Protein AF-0000000079468810 (afdb_homodimer)

Foldseek 3Di:
DPPLLVLQLLLCVVFADQLLNLLSCVPPVVDACVSNLVSLVVQADPQLAGDCPCVVQQRQSDGWPVRRLSSLVSCVSRVNRDLVSLVSNVSNQVVLADPQLAHALTACSSVVDGHDPVRHDPDHRGHGDLVPLLSSLLSCLQVVHDDPSSVSSLSSLLCCLVPDPDLDPSNLLSNQSNLVRDDPVVSSVVSVVVSLVRVVVQADLDLPDADDGHHQCNQVLACVGPCVVSDDPVSVVVNLVSLSVQQDPSSWHADRDDGSDDSSRSHVSSVVRSSSVSSCVRHVND/DPPLLVLQLLLCVVFADQLLNLLSCVPPVVDACVSNLVSLVVQADPQLAGDCPCVVQQRQSDGWPVRRLSSLVSCVSRVNRDLVSLVSNVSNQVVLADPQLAHALTACSSVVDGHDPVRHDPDHRGHGDLVPLLSSLLSCLQVVHDDPSSVSSLSSLLCCLVPDPDLDPSNLLSNQSNLVRDDPVVSSVVSLVVSLVRVVVQADLDLPDADDGHHQCNQVLACVGPCVVSDDPVSVVVNLVSLSVQQDPSSWHADRDDGSDDSSRSHVSSVVRSSSVSSCVRVVND

pLDDT: mean 97.22, std 3.34, range [53.66, 98.94]

Structure (mmCIF, N/CA/C/O backbone):
data_AF-0000000079468810-model_v1
#
loop_
_entity.id
_entity.type
_entity.pdbx_description
1 polymer Prenyltransferase
#
loop_
_atom_site.group_PDB
_atom_site.id
_atom_site.type_symbol
_atom_site.label_atom_id
_atom_site.label_alt_id
_atom_site.label_comp_id
_atom_site.label_asym_id
_atom_site.label_entity_id
_atom_site.label_seq_id
_atom_site.pdbx_PDB_ins_code
_atom_site.Cartn_x
_atom_site.Cartn_y
_atom_site.Cartn_z
_atom_site.occupancy
_atom_site.B_iso_or_equiv
_atom_site.auth_seq_id
_atom_site.auth_comp_id
_atom_site.auth_asym_id
_atom_site.auth_atom_id
_atom_site.pdbx_PDB_model_num
ATOM 1 N N . MET A 1 1 ? -25.734 1.989 3.941 1 53.94 1 MET A N 1
ATOM 2 C CA . MET A 1 1 ? -24.734 3.016 3.635 1 53.94 1 MET A CA 1
ATOM 3 C C . MET A 1 1 ? -25.281 4 2.602 1 53.94 1 MET A C 1
ATOM 5 O O . MET A 1 1 ? -26.062 3.625 1.731 1 53.94 1 MET A O 1
ATOM 9 N N . SER A 1 2 ? -25.125 5.445 2.795 1 75.81 2 SER A N 1
ATOM 10 C CA . SER A 1 2 ? -25.516 6.461 1.828 1 75.81 2 SER A CA 1
ATOM 11 C C . SER A 1 2 ? -24.828 6.246 0.484 1 75.81 2 SER A C 1
ATOM 13 O O . SER A 1 2 ? -23.828 5.523 0.4 1 75.81 2 SER A O 1
ATOM 15 N N . ASP A 1 3 ? -25.5 6.457 -0.614 1 92.38 3 ASP A N 1
ATOM 16 C CA . ASP A 1 3 ? -24.953 6.43 -1.968 1 92.38 3 ASP A CA 1
ATOM 17 C C . ASP A 1 3 ? -23.547 7.008 -2.004 1 92.38 3 ASP A C 1
ATOM 19 O O . ASP A 1 3 ? -22.641 6.441 -2.637 1 92.38 3 ASP A O 1
ATOM 23 N N . VAL A 1 4 ? -23.297 7.977 -1.075 1 97.25 4 VAL A N 1
ATOM 24 C CA . VAL A 1 4 ? -22.016 8.648 -1.03 1 97.25 4 VAL A CA 1
ATOM 25 C C . VAL A 1 4 ? -20.953 7.703 -0.468 1 97.25 4 VAL A C 1
ATOM 27 O O . VAL A 1 4 ? -19.859 7.57 -1.035 1 97.25 4 VAL A O 1
ATOM 30 N N . LEU A 1 5 ? -21.297 6.953 0.607 1 97.69 5 LEU A N 1
ATOM 31 C CA . LEU A 1 5 ? -20.344 6.047 1.257 1 97.69 5 LEU A CA 1
ATOM 32 C C . LEU A 1 5 ? -20.031 4.852 0.361 1 97.69 5 LEU A C 1
ATOM 34 O O . LEU A 1 5 ? -18.875 4.441 0.249 1 97.69 5 LEU A O 1
ATOM 38 N N . ASP A 1 6 ? -21.047 4.359 -0.325 1 97.38 6 ASP A N 1
ATOM 39 C CA . ASP A 1 6 ? -20.859 3.189 -1.177 1 97.38 6 ASP A CA 1
ATOM 40 C C . ASP A 1 6 ? -19.953 3.508 -2.357 1 97.38 6 ASP A C 1
ATOM 42 O O . ASP A 1 6 ? -19.078 2.707 -2.711 1 97.38 6 ASP A O 1
ATOM 46 N N . ARG A 1 7 ? -20.172 4.652 -2.926 1 98.19 7 ARG A N 1
ATOM 47 C CA . ARG A 1 7 ? -19.359 5.074 -4.062 1 98.19 7 ARG A CA 1
ATOM 48 C C . ARG A 1 7 ? -17.922 5.355 -3.633 1 98.19 7 ARG A C 1
ATOM 50 O O . ARG A 1 7 ? -16.969 5.035 -4.359 1 98.19 7 ARG A O 1
ATOM 57 N N . ALA A 1 8 ? -17.75 5.953 -2.471 1 98.75 8 ALA A N 1
ATOM 58 C CA . ALA A 1 8 ? -16.406 6.199 -1.938 1 98.75 8 ALA A CA 1
ATOM 59 C C . ALA A 1 8 ? -15.695 4.891 -1.634 1 98.75 8 ALA A C 1
ATOM 61 O O . ALA A 1 8 ? -14.5 4.754 -1.9 1 98.75 8 ALA A O 1
ATOM 62 N N . ARG A 1 9 ? -16.453 3.943 -1.069 1 98.25 9 ARG A N 1
ATOM 63 C CA . ARG A 1 9 ? -15.891 2.627 -0.777 1 98.25 9 ARG A CA 1
ATOM 64 C C . ARG A 1 9 ? -15.344 1.97 -2.041 1 98.25 9 ARG A C 1
ATOM 66 O O . ARG A 1 9 ? -14.234 1.433 -2.041 1 98.25 9 ARG A O 1
ATOM 73 N N . ASP A 1 10 ? -16.172 2.023 -3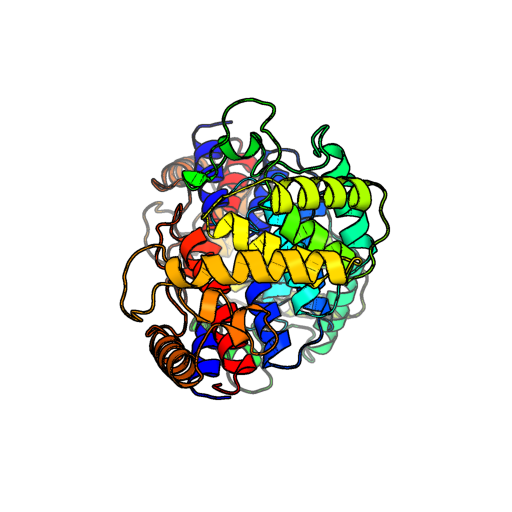.064 1 98.12 10 ASP A N 1
ATOM 74 C CA . ASP A 1 10 ? -15.758 1.434 -4.336 1 98.12 10 ASP A CA 1
ATOM 75 C C . ASP A 1 10 ? -14.477 2.078 -4.852 1 98.12 10 ASP A C 1
ATOM 77 O O . ASP A 1 10 ? -13.555 1.38 -5.285 1 98.12 10 ASP A O 1
ATOM 81 N N . PHE A 1 11 ? -14.352 3.393 -4.777 1 98.69 11 PHE A N 1
ATOM 82 C CA . PHE A 1 11 ? -13.156 4.109 -5.195 1 98.69 11 PHE A CA 1
ATOM 83 C C . PHE A 1 11 ? -11.945 3.666 -4.375 1 98.69 11 PHE A C 1
ATOM 85 O O . PHE A 1 11 ? -10.875 3.418 -4.93 1 98.69 11 PHE A O 1
ATOM 92 N N . LEU A 1 12 ? -12.133 3.611 -3.064 1 98.75 12 LEU A N 1
ATOM 93 C CA . LEU A 1 12 ? -11.023 3.268 -2.184 1 98.75 12 LEU A CA 1
ATOM 94 C C . LEU A 1 12 ? -10.57 1.831 -2.418 1 98.75 12 LEU A C 1
ATOM 96 O O . LEU A 1 12 ? -9.367 1.54 -2.381 1 98.75 12 LEU A O 1
ATOM 100 N N . LEU A 1 13 ? -11.477 0.92 -2.641 1 98.31 13 LEU A N 1
ATOM 101 C CA . LEU A 1 13 ? -11.109 -0.463 -2.926 1 98.31 13 LEU A CA 1
ATOM 102 C C . LEU A 1 13 ? -10.273 -0.552 -4.199 1 98.31 13 LEU A C 1
ATOM 104 O O . LEU A 1 13 ? -9.312 -1.318 -4.262 1 98.31 13 LEU A O 1
ATOM 108 N N . ARG A 1 14 ? -10.539 0.294 -5.152 1 97.81 14 ARG A N 1
ATOM 109 C CA . ARG A 1 14 ? -9.883 0.235 -6.453 1 97.81 14 ARG A CA 1
ATOM 110 C C . ARG A 1 14 ? -8.555 0.977 -6.43 1 97.81 14 ARG A C 1
ATOM 112 O O . ARG A 1 14 ? -7.617 0.604 -7.137 1 97.81 14 ARG A O 1
ATOM 119 N N . ASN A 1 15 ? -8.516 2.047 -5.547 1 97.62 15 ASN A N 1
ATOM 120 C CA . ASN A 1 15 ? -7.438 2.986 -5.828 1 97.62 15 ASN A CA 1
ATOM 121 C C . ASN A 1 15 ? -6.668 3.354 -4.562 1 97.62 15 ASN A C 1
ATOM 123 O O . ASN A 1 15 ? -5.559 3.879 -4.633 1 97.62 15 ASN A O 1
ATOM 127 N N . GLY A 1 16 ? -7.305 3.158 -3.414 1 98.06 16 GLY A N 1
ATOM 128 C CA . GLY A 1 16 ? -6.664 3.592 -2.182 1 98.06 16 GLY A CA 1
ATOM 129 C C . GLY A 1 16 ? -5.527 2.688 -1.75 1 98.06 16 GLY A C 1
ATOM 130 O O . GLY A 1 16 ? -5.539 1.486 -2.027 1 98.06 16 GLY A O 1
ATOM 131 N N . ARG A 1 17 ? -4.473 3.225 -1.057 1 98.44 17 ARG A N 1
ATOM 132 C CA . ARG A 1 17 ? -3.51 2.363 -0.379 1 98.44 17 ARG A CA 1
ATOM 133 C C . ARG A 1 17 ? -4.199 1.476 0.651 1 98.44 17 ARG A C 1
ATOM 135 O O . ARG A 1 17 ? -5.344 1.732 1.033 1 98.44 17 ARG A O 1
ATOM 142 N N . LEU A 1 18 ? -3.531 0.438 1.09 1 98.62 18 LEU A N 1
ATOM 143 C CA . LEU A 1 18 ? -4.051 -0.397 2.168 1 98.62 18 LEU A CA 1
ATOM 144 C C . LEU A 1 18 ? -4.422 0.449 3.379 1 98.62 18 LEU A C 1
ATOM 146 O O . LEU A 1 18 ? -5.453 0.213 4.016 1 98.62 18 LEU A O 1
ATOM 150 N N . LEU A 1 19 ? -3.648 1.507 3.646 1 98.62 19 LEU A N 1
ATOM 151 C CA . LEU A 1 19 ? -3.82 2.373 4.809 1 98.62 19 LEU A CA 1
ATOM 152 C C . LEU A 1 19 ? -5.16 3.1 4.75 1 98.62 19 LEU A C 1
ATOM 154 O O . LEU A 1 19 ? -5.941 3.045 5.703 1 98.62 19 LEU A O 1
ATOM 158 N N . GLU A 1 20 ? -5.5 3.736 3.627 1 98.81 20 GLU A N 1
ATOM 159 C CA . GLU A 1 20 ? -6.754 4.473 3.504 1 98.81 20 GLU A CA 1
ATOM 160 C C . GLU A 1 20 ? -7.949 3.525 3.484 1 98.81 20 GLU A C 1
ATOM 162 O O . GLU A 1 20 ? -9.023 3.865 3.984 1 98.81 20 GLU A O 1
ATOM 167 N N . ARG A 1 21 ? -7.773 2.314 2.959 1 98.81 21 ARG A N 1
ATOM 168 C CA . ARG A 1 21 ? -8.844 1.326 3.018 1 98.81 21 ARG A CA 1
ATOM 169 C C . ARG A 1 21 ? -9.133 0.913 4.457 1 98.81 21 ARG A C 1
ATOM 171 O O . ARG A 1 21 ? -10.289 0.787 4.855 1 98.81 21 ARG A O 1
ATOM 178 N N . ARG A 1 22 ? -8.023 0.728 5.215 1 98.81 22 ARG A N 1
ATOM 179 C CA . ARG A 1 22 ? -8.195 0.383 6.625 1 98.81 22 ARG A CA 1
ATOM 180 C C . ARG A 1 22 ? -8.844 1.529 7.391 1 98.81 22 ARG A C 1
ATOM 182 O O . ARG A 1 22 ? -9.688 1.301 8.266 1 98.81 22 ARG A O 1
ATOM 189 N N . LEU A 1 23 ? -8.469 2.738 7.059 1 98.94 23 LEU A N 1
ATOM 190 C CA . LEU A 1 23 ? -9.062 3.902 7.703 1 98.94 23 LEU A CA 1
ATOM 191 C C . LEU A 1 23 ? -10.562 3.979 7.422 1 98.94 23 LEU A C 1
ATOM 193 O O . LEU A 1 23 ? -11.352 4.266 8.32 1 98.94 23 LEU A O 1
ATOM 197 N N . PHE A 1 24 ? -10.961 3.715 6.207 1 98.81 24 PHE A N 1
ATOM 198 C CA . PHE A 1 24 ? -12.375 3.699 5.855 1 98.81 24 PHE A CA 1
ATOM 199 C C . PHE A 1 24 ? -13.125 2.641 6.656 1 98.81 24 PHE A C 1
ATOM 201 O O . PHE A 1 24 ? -14.195 2.908 7.203 1 98.81 24 PHE A O 1
ATOM 208 N N . GLU A 1 25 ? -12.531 1.437 6.73 1 98.25 25 GLU A N 1
ATOM 209 C CA . GLU A 1 25 ? -13.148 0.346 7.48 1 98.25 25 GLU A CA 1
ATOM 210 C C . GLU A 1 25 ? -13.336 0.723 8.945 1 98.25 25 GLU A C 1
ATOM 212 O O . GLU A 1 25 ? -14.367 0.409 9.547 1 98.25 25 GLU A O 1
ATOM 217 N N . HIS A 1 26 ? -12.375 1.366 9.461 1 98.69 26 HIS A N 1
ATOM 218 C CA . HIS A 1 26 ? -12.445 1.754 10.859 1 98.69 26 HIS A CA 1
ATOM 219 C C . HIS A 1 26 ? -13.516 2.814 11.094 1 98.69 26 HIS A C 1
ATOM 221 O O . HIS A 1 26 ? -14.375 2.656 11.961 1 98.69 26 HIS A O 1
ATOM 227 N N . HIS A 1 27 ? -13.523 3.859 10.281 1 98.56 27 HIS A N 1
ATOM 228 C CA . HIS A 1 27 ? -14.359 5.031 10.531 1 98.56 27 HIS A CA 1
ATOM 229 C C . HIS A 1 27 ? -15.805 4.777 10.117 1 98.56 27 HIS A C 1
ATOM 231 O O . HIS A 1 27 ? -16.734 5.348 10.695 1 98.56 27 HIS A O 1
ATOM 237 N N . PHE A 1 28 ? -16.047 3.834 9.164 1 98.25 28 PHE A N 1
ATOM 238 C CA . PHE A 1 28 ? -17.375 3.828 8.562 1 98.25 28 PHE A CA 1
ATOM 239 C C . PHE A 1 28 ? -17.953 2.418 8.555 1 98.25 28 PHE A C 1
ATOM 241 O O . PHE A 1 28 ? -19.141 2.23 8.258 1 98.25 28 PHE A O 1
ATOM 248 N N . GLU A 1 29 ? -17.062 1.42 8.898 1 96.81 29 GLU A N 1
ATOM 249 C CA . GLU A 1 29 ? -17.578 0.053 8.836 1 96.81 29 GLU A CA 1
ATOM 250 C C . GLU A 1 29 ? -17.375 -0.669 10.164 1 96.81 29 GLU A C 1
ATOM 252 O O . GLU A 1 29 ? -17.547 -1.888 10.25 1 96.81 29 GLU A O 1
ATOM 257 N N . GLY A 1 30 ? -16.938 0.008 11.188 1 96.88 30 GLY A N 1
ATOM 258 C CA . GLY A 1 30 ? -16.938 -0.526 12.539 1 96.88 30 GLY A CA 1
ATOM 259 C C . GLY A 1 30 ? -15.719 -1.379 12.836 1 96.88 30 GLY A C 1
ATOM 260 O O . GLY A 1 30 ? -15.664 -2.061 13.867 1 96.88 30 GLY A O 1
ATOM 261 N N . ALA A 1 31 ? -14.703 -1.372 12.008 1 97.25 31 ALA A N 1
ATOM 262 C CA . ALA A 1 31 ? -13.492 -2.15 12.242 1 97.25 31 ALA A CA 1
ATOM 263 C C . ALA A 1 31 ? -12.68 -1.562 13.398 1 97.25 31 ALA A C 1
ATOM 265 O O . ALA A 1 31 ? -12.758 -0.363 13.672 1 97.25 31 ALA A O 1
ATOM 266 N N . SER A 1 32 ? -11.938 -2.418 14.117 1 97.69 32 SER A N 1
ATOM 267 C CA . SER A 1 32 ? -11.031 -1.943 15.156 1 97.69 32 SER A CA 1
ATOM 268 C C . SER A 1 32 ? -9.883 -1.135 14.562 1 97.69 32 SER A C 1
ATOM 270 O O . SER A 1 32 ? -9.688 -1.118 13.344 1 97.69 32 SER A O 1
ATOM 272 N N . ALA A 1 33 ? -9.078 -0.469 15.367 1 98.12 33 ALA A N 1
ATOM 273 C CA . ALA A 1 33 ? -7.957 0.364 14.93 1 98.12 33 ALA A CA 1
ATOM 274 C C . ALA A 1 33 ? -6.742 -0.49 14.578 1 98.12 33 ALA A C 1
ATOM 276 O O . ALA A 1 33 ? -5.805 -0.013 13.938 1 98.12 33 ALA A O 1
ATOM 277 N N . GLU A 1 34 ? -6.746 -1.718 15 1 97.25 34 GLU A N 1
ATOM 278 C CA . GLU A 1 34 ? -5.559 -2.564 14.938 1 97.25 34 GLU A CA 1
ATOM 279 C C . GLU A 1 34 ? -5.07 -2.719 13.5 1 97.25 34 GLU A C 1
ATOM 281 O O . GLU A 1 34 ? -3.875 -2.582 13.227 1 97.25 34 GLU A O 1
ATOM 286 N N . PRO A 1 35 ? -5.965 -2.961 12.484 1 97.69 35 PRO A N 1
ATOM 287 C CA . PRO A 1 35 ? -5.477 -3.064 11.102 1 97.69 35 PRO A CA 1
ATOM 288 C C . PRO A 1 35 ? -4.852 -1.766 10.602 1 97.69 35 PRO A C 1
ATOM 290 O O . PRO A 1 35 ? -3.91 -1.798 9.805 1 97.69 35 PRO A O 1
ATOM 293 N N . VAL A 1 36 ? -5.371 -0.601 11.039 1 98.38 36 VAL A N 1
ATOM 294 C CA . VAL A 1 36 ? -4.793 0.687 10.664 1 98.38 36 VAL A CA 1
ATOM 295 C C . VAL A 1 36 ? -3.379 0.801 11.227 1 98.38 36 VAL A C 1
ATOM 297 O O . VAL A 1 36 ? -2.443 1.158 10.508 1 98.38 36 VAL A O 1
ATOM 300 N N . VAL A 1 37 ? -3.236 0.443 12.484 1 98.12 37 VAL A N 1
ATOM 301 C CA . VAL A 1 37 ? -1.947 0.564 13.164 1 98.12 37 VAL A CA 1
ATOM 302 C C . VAL A 1 37 ? -0.935 -0.377 12.516 1 98.12 37 VAL A C 1
ATOM 304 O O . VAL A 1 37 ? 0.222 -0.005 12.305 1 98.12 37 VAL A O 1
ATOM 307 N N . ARG A 1 38 ? -1.359 -1.562 12.188 1 96.75 38 ARG A N 1
ATOM 308 C CA . ARG A 1 38 ? -0.474 -2.529 11.547 1 96.75 38 ARG A CA 1
ATOM 309 C C . ARG A 1 38 ? -0.02 -2.031 10.18 1 96.75 38 ARG A C 1
ATOM 311 O O . ARG A 1 38 ? 1.157 -2.145 9.828 1 96.75 38 ARG A O 1
ATOM 318 N N . ALA A 1 39 ? -0.948 -1.531 9.367 1 98.19 39 ALA A N 1
ATOM 319 C CA . ALA A 1 39 ? -0.598 -0.976 8.062 1 98.19 39 ALA A CA 1
ATOM 320 C C . ALA A 1 39 ? 0.359 0.204 8.203 1 98.19 39 ALA A C 1
ATOM 322 O O . ALA A 1 39 ? 1.331 0.319 7.457 1 98.19 39 ALA A O 1
ATOM 323 N N . LEU A 1 40 ? 0.098 1.045 9.18 1 98.38 40 LEU A N 1
ATOM 324 C CA . LEU A 1 40 ? 0.927 2.221 9.422 1 98.38 40 LEU A CA 1
ATOM 325 C C . LEU A 1 40 ? 2.33 1.813 9.859 1 98.38 40 LEU A C 1
ATOM 327 O O . LEU A 1 40 ? 3.316 2.432 9.445 1 98.38 40 LEU A O 1
ATOM 331 N N . ALA A 1 41 ? 2.436 0.801 10.688 1 97.62 41 ALA A N 1
ATOM 332 C CA . ALA A 1 41 ? 3.713 0.345 11.234 1 97.62 41 ALA A CA 1
ATOM 333 C C . ALA A 1 41 ? 4.656 -0.091 10.117 1 97.62 41 ALA A C 1
ATOM 335 O O . ALA A 1 41 ? 5.879 -0.012 10.266 1 97.62 41 ALA A O 1
ATOM 336 N N . ALA A 1 42 ? 4.137 -0.487 9.016 1 97.69 42 ALA A N 1
ATOM 337 C CA . ALA A 1 42 ? 4.957 -0.912 7.883 1 97.69 42 ALA A CA 1
ATOM 338 C C . ALA A 1 42 ? 5.746 0.26 7.305 1 97.69 42 ALA A C 1
ATOM 340 O O . ALA A 1 42 ? 6.723 0.061 6.578 1 97.69 42 ALA A O 1
ATOM 341 N N . TYR A 1 43 ? 5.375 1.502 7.629 1 98.44 43 TYR A N 1
ATOM 342 C CA . TYR A 1 43 ? 6.043 2.701 7.133 1 98.44 43 TYR A CA 1
ATOM 343 C C . TYR A 1 43 ? 7.113 3.172 8.109 1 98.44 43 TYR A C 1
ATOM 345 O O . TYR A 1 43 ? 7.848 4.121 7.824 1 98.44 43 TYR A O 1
ATOM 353 N N . GLN A 1 44 ? 7.18 2.564 9.281 1 98.19 44 GLN A N 1
ATOM 354 C CA . GLN A 1 44 ? 8.188 2.967 10.258 1 98.19 44 GLN A CA 1
ATOM 355 C C . GLN A 1 44 ? 9.523 2.275 9.977 1 98.19 44 GLN A C 1
ATOM 357 O O . GLN A 1 44 ? 9.57 1.063 9.766 1 98.19 44 GLN A O 1
ATOM 362 N N . GLY A 1 45 ? 10.547 3.047 9.938 1 96.5 45 GLY A N 1
ATOM 363 C CA . GLY A 1 45 ? 11.883 2.516 9.703 1 96.5 45 GLY A CA 1
ATOM 364 C C . GLY A 1 45 ? 12.547 1.994 10.953 1 96.5 45 GLY A C 1
ATOM 365 O O . GLY A 1 45 ? 12.023 2.16 12.062 1 96.5 45 GLY A O 1
ATOM 366 N N . ARG A 1 46 ? 13.719 1.382 10.703 1 95.19 46 ARG A N 1
ATOM 367 C CA . ARG A 1 46 ? 14.523 0.895 11.82 1 95.19 46 ARG A CA 1
ATOM 368 C C . ARG A 1 46 ? 14.977 2.045 12.711 1 95.19 46 ARG A C 1
ATOM 370 O O . ARG A 1 46 ? 15.156 1.867 13.922 1 95.19 46 ARG A O 1
ATOM 377 N N . ASP A 1 47 ? 15.094 3.215 12.172 1 97.75 47 ASP A N 1
ATOM 378 C CA . ASP A 1 47 ? 15.531 4.391 12.914 1 97.75 47 ASP A CA 1
ATOM 379 C C . ASP A 1 47 ? 14.406 4.926 13.805 1 97.75 47 ASP A C 1
ATOM 381 O O . ASP A 1 47 ? 14.633 5.812 14.625 1 97.75 47 ASP A O 1
ATOM 385 N N . GLY A 1 48 ? 13.172 4.426 13.586 1 98.12 48 GLY A N 1
ATOM 386 C CA . GLY A 1 48 ? 12.031 4.836 14.398 1 98.12 48 GLY A CA 1
ATOM 387 C C . GLY A 1 48 ? 11.156 5.871 13.719 1 98.12 48 GLY A C 1
ATOM 388 O O . GLY A 1 48 ? 10.008 6.086 14.117 1 98.12 48 GLY A O 1
ATOM 389 N N . GLY A 1 49 ? 11.711 6.602 12.727 1 98.69 49 GLY A N 1
ATOM 390 C CA . GLY A 1 49 ? 10.914 7.555 11.969 1 98.69 49 GLY A CA 1
ATOM 391 C C . GLY A 1 49 ? 9.961 6.895 10.992 1 98.69 49 GLY A C 1
ATOM 392 O O . GLY A 1 49 ? 9.766 5.68 11.031 1 98.69 49 GLY A O 1
ATOM 393 N N . PHE A 1 50 ? 9.312 7.684 10.281 1 98.69 50 PHE A N 1
ATOM 394 C CA . PHE A 1 50 ? 8.414 7.227 9.227 1 98.69 50 PHE A CA 1
ATOM 395 C C . PHE A 1 50 ? 8.82 7.809 7.879 1 98.69 50 PHE A C 1
ATOM 397 O O . PHE A 1 50 ? 9.312 8.938 7.809 1 98.69 50 PHE A O 1
ATOM 404 N N . GLY A 1 51 ? 8.641 7.133 6.859 1 98.31 51 GLY A N 1
ATOM 405 C CA . GLY A 1 51 ? 8.961 7.539 5.5 1 98.31 51 GLY A CA 1
ATOM 406 C C . GLY A 1 51 ? 8.156 6.805 4.445 1 98.31 51 GLY A C 1
ATOM 407 O O . GLY A 1 51 ? 6.957 6.586 4.621 1 98.31 51 GLY A O 1
ATOM 408 N N . SER A 1 52 ? 8.805 6.621 3.312 1 97.56 52 SER A N 1
ATOM 409 C CA . SER A 1 52 ? 8.312 5.762 2.242 1 97.56 52 SER A CA 1
ATOM 410 C C . SER A 1 52 ? 6.977 6.258 1.7 1 97.56 52 SER A C 1
ATOM 412 O O . SER A 1 52 ? 6.023 5.484 1.568 1 97.56 52 SER A O 1
ATOM 414 N N . ALA A 1 53 ? 6.879 7.586 1.569 1 97.19 53 ALA A N 1
ATOM 415 C CA . ALA A 1 53 ? 5.789 8.234 0.845 1 97.19 53 ALA A CA 1
ATOM 416 C C . ALA A 1 53 ? 4.48 8.133 1.624 1 97.19 53 ALA A C 1
ATOM 418 O O . ALA A 1 53 ? 3.406 8 1.032 1 97.19 53 ALA A O 1
ATOM 419 N N . LEU A 1 54 ? 4.637 8.117 2.943 1 98.31 54 LEU A N 1
ATOM 420 C CA . LEU A 1 54 ? 3.395 8.359 3.67 1 98.31 54 LEU A CA 1
ATOM 421 C C . LEU A 1 54 ? 2.748 9.664 3.223 1 98.31 54 LEU A C 1
ATOM 423 O O . LEU A 1 54 ? 1.522 9.758 3.123 1 98.31 54 LEU A O 1
ATOM 427 N N . GLU A 1 55 ? 3.572 10.672 3.084 1 98.38 55 GLU A N 1
ATOM 428 C CA . GLU A 1 55 ? 3.203 11.828 2.273 1 98.38 55 GLU A CA 1
ATOM 429 C C . GLU A 1 55 ? 3.402 11.547 0.787 1 98.38 55 GLU A C 1
ATOM 431 O O . GLU A 1 55 ? 4.535 11.391 0.326 1 98.38 55 GLU A O 1
ATOM 436 N N . PRO A 1 56 ? 2.354 11.5 -0.016 1 98 56 PRO A N 1
ATOM 437 C CA . PRO A 1 56 ? 2.414 10.859 -1.329 1 98 56 PRO A CA 1
ATOM 438 C C . PRO A 1 56 ? 3.273 11.633 -2.328 1 98 56 PRO A C 1
ATOM 440 O O . PRO A 1 56 ? 3.812 11.039 -3.268 1 98 56 PRO A O 1
ATOM 443 N N . ASP A 1 57 ? 3.49 12.914 -2.176 1 96.94 57 ASP A N 1
ATOM 444 C CA . ASP A 1 57 ? 4.184 13.703 -3.188 1 96.94 57 ASP A CA 1
ATOM 445 C C . ASP A 1 57 ? 5.684 13.758 -2.91 1 96.94 57 ASP A C 1
ATOM 447 O O . ASP A 1 57 ? 6.418 14.484 -3.58 1 96.94 57 ASP A O 1
ATOM 451 N N . LYS A 1 58 ? 6.117 13.172 -1.914 1 97.69 58 LYS A N 1
ATOM 452 C CA . LYS A 1 58 ? 7.527 12.938 -1.613 1 97.69 58 LYS A CA 1
ATOM 453 C C . LYS A 1 58 ? 7.836 11.445 -1.546 1 97.69 58 LYS A C 1
ATOM 455 O O . LYS A 1 58 ? 7.539 10.789 -0.545 1 97.69 58 LYS A O 1
ATOM 460 N N . ARG A 1 59 ? 8.5 10.969 -2.523 1 98.38 59 ARG A N 1
ATOM 461 C CA . ARG A 1 59 ? 8.633 9.523 -2.688 1 98.38 59 ARG A CA 1
ATOM 462 C C . ARG A 1 59 ? 9.906 9.016 -2.033 1 98.38 59 ARG A C 1
ATOM 464 O O . ARG A 1 59 ? 10.352 7.902 -2.322 1 98.38 59 ARG A O 1
ATOM 471 N N . ASP A 1 60 ? 10.531 9.797 -1.137 1 97.5 60 ASP A N 1
ATOM 472 C CA . ASP A 1 60 ? 11.734 9.461 -0.383 1 97.5 60 ASP A CA 1
ATOM 473 C C . ASP A 1 60 ? 11.5 8.242 0.513 1 97.5 60 ASP A C 1
ATOM 475 O O . ASP A 1 60 ? 10.602 8.258 1.359 1 97.5 60 ASP A O 1
ATOM 479 N N . PRO A 1 61 ? 12.305 7.148 0.319 1 97.25 61 PRO A N 1
ATOM 480 C CA . PRO A 1 61 ? 12.133 5.977 1.182 1 97.25 61 PRO A CA 1
ATOM 481 C C . PRO A 1 61 ? 12.578 6.234 2.619 1 97.25 61 PRO A C 1
ATOM 483 O O . PRO A 1 61 ? 12.219 5.477 3.525 1 97.25 61 PRO A O 1
ATOM 486 N N . HIS A 1 62 ? 13.305 7.281 2.91 1 97.81 62 HIS A N 1
ATOM 487 C CA . HIS A 1 62 ? 13.867 7.562 4.227 1 97.81 62 HIS A CA 1
ATOM 488 C C . HIS A 1 62 ? 12.867 8.305 5.109 1 97.81 62 HIS A C 1
ATOM 490 O O . HIS A 1 62 ? 11.898 8.883 4.605 1 97.81 62 HIS A O 1
ATOM 496 N N . SER A 1 63 ? 13.102 8.25 6.387 1 98.69 63 SER A N 1
ATOM 497 C CA . SER A 1 63 ? 12.258 8.969 7.336 1 98.69 63 SER A CA 1
ATOM 498 C C . SER A 1 63 ? 12.281 10.469 7.066 1 98.69 63 SER A C 1
ATOM 500 O O . SER A 1 63 ? 13.328 11.031 6.75 1 98.69 63 SER A O 1
ATOM 502 N N . GLN A 1 64 ? 11.172 11.07 7.164 1 98.81 64 GLN A N 1
ATOM 503 C CA . GLN A 1 64 ? 10.977 12.508 7 1 98.81 64 GLN A CA 1
ATOM 504 C C . GLN A 1 64 ? 10.062 13.07 8.086 1 98.81 64 GLN A C 1
ATOM 506 O O . GLN A 1 64 ? 9.125 12.391 8.516 1 98.81 64 GLN A O 1
ATOM 511 N N . PRO A 1 65 ? 10.211 14.312 8.516 1 98.75 65 PRO A N 1
ATOM 512 C CA . PRO A 1 65 ? 9.406 14.867 9.602 1 98.75 65 PRO A CA 1
ATOM 513 C C . PRO A 1 65 ? 7.91 14.867 9.281 1 98.75 65 PRO A C 1
ATOM 515 O O . PRO A 1 65 ? 7.094 14.516 10.141 1 98.75 65 PRO A O 1
ATOM 518 N N . VAL A 1 66 ? 7.551 15.18 8.047 1 98.69 66 VAL A N 1
ATOM 519 C CA . VAL A 1 66 ? 6.141 15.273 7.672 1 98.69 66 VAL A CA 1
ATOM 520 C C . VAL A 1 66 ? 5.5 13.883 7.75 1 98.69 66 VAL A C 1
ATOM 522 O O . VAL A 1 66 ? 4.324 13.758 8.102 1 98.69 66 VAL A O 1
ATOM 525 N N . ASP A 1 67 ? 6.285 12.852 7.418 1 98.88 67 ASP A N 1
ATOM 526 C CA . ASP A 1 67 ? 5.734 11.5 7.496 1 98.88 67 ASP A CA 1
ATOM 527 C C . ASP A 1 67 ? 5.434 11.109 8.945 1 98.88 67 ASP A C 1
ATOM 529 O O . ASP A 1 67 ? 4.484 10.375 9.211 1 98.88 67 ASP A O 1
ATOM 533 N N . VAL A 1 68 ? 6.215 11.602 9.891 1 98.88 68 VAL A N 1
ATOM 534 C CA . VAL A 1 68 ? 5.918 11.391 11.305 1 98.88 68 VAL A CA 1
ATOM 535 C C . VAL A 1 68 ? 4.641 12.141 11.68 1 98.88 68 VAL A C 1
ATOM 537 O O . VAL A 1 68 ? 3.789 11.609 12.398 1 98.88 68 VAL A O 1
ATOM 540 N N . GLN A 1 69 ? 4.547 13.383 11.203 1 98.75 69 GLN A N 1
ATOM 541 C CA . GLN A 1 69 ? 3.309 14.125 11.43 1 98.75 69 GLN A CA 1
ATOM 542 C C . GLN A 1 69 ? 2.096 13.32 10.961 1 98.75 69 GLN A C 1
ATOM 544 O O . GLN A 1 69 ? 1.13 13.156 11.711 1 98.75 69 GLN A O 1
ATOM 549 N N . ILE A 1 70 ? 2.145 12.836 9.758 1 98.75 70 ILE A N 1
ATOM 550 C CA . ILE A 1 70 ? 1.029 12.102 9.172 1 98.75 70 ILE A CA 1
ATOM 551 C C . ILE A 1 70 ? 0.758 10.836 9.984 1 98.75 70 ILE A C 1
ATOM 553 O O . ILE A 1 70 ? -0.398 10.5 10.258 1 98.75 70 ILE A O 1
ATOM 557 N N . ALA A 1 71 ? 1.82 10.133 10.359 1 98.81 71 ALA A N 1
ATOM 558 C CA . ALA A 1 71 ? 1.656 8.945 11.188 1 98.81 71 ALA A CA 1
ATOM 559 C C . ALA A 1 71 ? 0.916 9.266 12.477 1 98.81 71 ALA A C 1
ATOM 561 O O . ALA A 1 71 ? -0.027 8.57 12.852 1 98.81 71 ALA A O 1
ATOM 562 N N . PHE A 1 72 ? 1.327 10.328 13.133 1 98.75 72 PHE A N 1
ATOM 563 C CA . PHE A 1 72 ? 0.711 10.719 14.391 1 98.75 72 PHE A CA 1
ATOM 564 C C . PHE A 1 72 ? -0.736 11.148 14.18 1 98.75 72 PHE A C 1
ATOM 566 O O . PHE A 1 72 ? -1.601 10.859 15.016 1 98.75 72 PHE A O 1
ATOM 573 N N . GLU A 1 73 ? -0.97 11.852 13.086 1 98.5 73 GLU A N 1
ATOM 574 C CA . GLU A 1 73 ? -2.338 12.242 12.766 1 98.5 73 GLU A CA 1
ATOM 575 C C . GLU A 1 73 ? -3.23 11.023 12.562 1 98.5 73 GLU A C 1
ATOM 577 O O . GLU A 1 73 ? -4.387 11.008 12.992 1 98.5 73 GLU A O 1
ATOM 582 N N . ILE A 1 74 ? -2.73 10.023 11.945 1 98.69 74 ILE A N 1
ATOM 583 C CA . ILE A 1 74 ? -3.484 8.797 11.719 1 98.69 74 ILE A CA 1
ATOM 584 C C . ILE A 1 74 ? -3.758 8.094 13.047 1 98.69 74 ILE A C 1
ATOM 586 O O . ILE A 1 74 ? -4.891 7.695 13.32 1 98.69 74 ILE A O 1
ATOM 590 N N . LEU A 1 75 ? -2.723 7.965 13.875 1 98.69 75 LEU A N 1
ATOM 591 C CA . LEU A 1 75 ? -2.893 7.336 15.18 1 98.69 75 LEU A CA 1
ATOM 592 C C . LEU A 1 75 ? -3.924 8.086 16.016 1 98.69 75 LEU A C 1
ATOM 594 O O . LEU A 1 75 ? -4.742 7.469 16.703 1 98.69 75 LEU A O 1
ATOM 598 N N . ASP A 1 76 ? -3.873 9.391 15.945 1 98.25 76 ASP A N 1
ATOM 599 C CA . ASP A 1 76 ? -4.844 10.227 16.641 1 98.25 76 ASP A CA 1
ATOM 600 C C . ASP A 1 76 ? -6.262 9.969 16.141 1 98.25 76 ASP A C 1
ATOM 602 O O . ASP A 1 76 ? -7.191 9.805 16.922 1 98.25 76 ASP A O 1
ATOM 606 N N . ALA A 1 77 ? -6.402 9.938 14.852 1 97.75 77 ALA A N 1
ATOM 607 C CA . ALA A 1 77 ? -7.703 9.836 14.195 1 97.75 77 ALA A CA 1
ATOM 608 C C . ALA A 1 77 ? -8.391 8.516 14.539 1 97.75 77 ALA A C 1
ATOM 610 O O . ALA A 1 77 ? -9.617 8.422 14.469 1 97.75 77 ALA A O 1
ATOM 611 N N . VAL A 1 78 ? -7.641 7.484 14.898 1 98.25 78 VAL A N 1
ATOM 612 C CA . VAL A 1 78 ? -8.25 6.188 15.172 1 98.25 78 VAL A CA 1
ATOM 613 C C . VAL A 1 78 ? -8.156 5.871 16.656 1 98.25 78 VAL A C 1
ATOM 615 O O . VAL A 1 78 ? -8.367 4.727 17.078 1 98.25 78 VAL A O 1
ATOM 618 N N . ASP A 1 79 ? -7.703 6.844 17.469 1 97.19 79 ASP A N 1
ATOM 619 C CA . ASP A 1 79 ? -7.617 6.746 18.922 1 97.19 79 ASP A CA 1
ATOM 620 C C . ASP A 1 79 ? -6.742 5.566 19.344 1 97.19 79 ASP A C 1
ATOM 622 O O . ASP A 1 79 ? -7.156 4.742 20.156 1 97.19 79 ASP A O 1
ATOM 626 N N . ALA A 1 80 ? -5.633 5.418 18.688 1 97.62 80 ALA A N 1
ATOM 627 C CA . ALA A 1 80 ? -4.66 4.363 18.953 1 97.62 80 ALA A CA 1
ATOM 628 C C . ALA A 1 80 ? -3.238 4.918 18.984 1 97.62 80 ALA A C 1
ATOM 630 O O . ALA A 1 80 ? -2.348 4.391 18.312 1 97.62 80 ALA A O 1
ATOM 631 N N . PHE A 1 81 ? -3.123 5.973 19.719 1 96.75 81 PHE A N 1
ATOM 632 C CA . PHE A 1 81 ? -1.805 6.586 19.828 1 96.75 81 PHE A CA 1
ATOM 633 C C . PHE A 1 81 ? -0.875 5.719 20.672 1 96.75 81 PHE A C 1
ATOM 635 O O . PHE A 1 81 ? -0.806 5.883 21.891 1 96.75 81 PHE A O 1
ATOM 642 N N . ASP A 1 82 ? -0.111 4.805 20.062 1 89.81 82 ASP A N 1
ATOM 643 C CA . ASP A 1 82 ? 0.727 3.785 20.688 1 89.81 82 ASP A CA 1
ATOM 644 C C . ASP A 1 82 ? 2.02 4.395 21.234 1 89.81 82 ASP A C 1
ATOM 646 O O . ASP A 1 82 ? 2.838 4.906 20.469 1 89.81 82 ASP A O 1
ATOM 650 N N . PRO A 1 83 ? 2.268 4.266 22.453 1 92.06 83 PRO A N 1
ATOM 651 C CA . PRO A 1 83 ? 3.453 4.895 23.047 1 92.06 83 PRO A CA 1
ATOM 652 C C . PRO A 1 83 ? 4.758 4.301 22.516 1 92.06 83 PRO A C 1
ATOM 654 O O . PRO A 1 83 ? 5.773 4.996 22.453 1 92.06 83 PRO A O 1
ATOM 657 N N . LEU A 1 84 ? 4.691 3.059 22.156 1 93.19 84 LEU A N 1
ATOM 658 C CA . LEU A 1 84 ? 5.914 2.453 21.625 1 93.19 84 LEU A CA 1
ATOM 659 C C . LEU A 1 84 ? 6.258 3.025 20.266 1 93.19 84 LEU A C 1
ATOM 661 O O . LEU A 1 84 ? 7.406 3.412 20.016 1 93.19 84 LEU A O 1
ATOM 665 N N . LEU A 1 85 ? 5.254 3.117 19.375 1 95.62 85 LEU A N 1
ATOM 666 C CA . LEU A 1 85 ? 5.473 3.701 18.062 1 95.62 85 LEU A CA 1
ATOM 667 C C . LEU A 1 85 ? 5.879 5.164 18.172 1 95.62 85 LEU A C 1
ATOM 669 O O . LEU A 1 85 ? 6.809 5.609 17.5 1 95.62 85 LEU A O 1
ATOM 673 N N . ALA A 1 86 ? 5.207 5.84 19 1 97.06 86 ALA A N 1
ATOM 674 C CA . ALA A 1 86 ? 5.469 7.266 19.172 1 97.06 86 ALA A CA 1
ATOM 675 C C . ALA A 1 86 ? 6.84 7.496 19.812 1 97.06 86 ALA A C 1
ATOM 677 O O . ALA A 1 86 ? 7.547 8.438 19.453 1 97.06 86 ALA A O 1
ATOM 678 N N . GLY A 1 87 ? 7.172 6.66 20.797 1 97.56 87 GLY A N 1
ATOM 679 C CA . GLY A 1 87 ? 8.461 6.797 21.453 1 97.56 87 GLY A CA 1
ATOM 680 C C . GLY A 1 87 ? 9.633 6.641 20.516 1 97.56 87 GLY A C 1
ATOM 681 O O . GLY A 1 87 ? 10.57 7.445 20.531 1 97.56 87 GLY A O 1
ATOM 682 N N . ARG A 1 88 ? 9.562 5.602 19.656 1 98.19 88 ARG A N 1
ATOM 683 C CA . ARG A 1 88 ? 10.617 5.395 18.672 1 98.19 88 ARG A CA 1
ATOM 684 C C . ARG A 1 88 ? 10.688 6.562 17.703 1 98.19 88 ARG A C 1
ATOM 686 O O . ARG A 1 88 ? 11.773 6.98 17.297 1 98.19 88 ARG A O 1
ATOM 693 N N . ALA A 1 89 ? 9.516 7.051 17.344 1 98.75 89 ALA A N 1
ATOM 694 C CA . ALA A 1 89 ? 9.484 8.211 16.469 1 98.75 89 ALA A CA 1
ATOM 695 C C . ALA A 1 89 ? 10.117 9.43 17.125 1 98.75 89 ALA A C 1
ATOM 697 O O . ALA A 1 89 ? 10.867 10.172 16.5 1 98.75 89 ALA A O 1
ATOM 698 N N . CYS A 1 90 ? 9.859 9.586 18.375 1 98.69 90 CYS A N 1
ATOM 699 C CA . CYS A 1 90 ? 10.422 10.719 19.109 1 98.69 90 CYS A CA 1
ATOM 700 C C . CYS A 1 90 ? 11.93 10.602 19.219 1 98.69 90 CYS A C 1
ATOM 702 O O . CYS A 1 90 ? 12.648 11.609 19.156 1 98.69 90 CYS A O 1
ATOM 704 N N . ASP A 1 91 ? 12.422 9.344 19.469 1 98.81 91 ASP A N 1
ATOM 705 C CA . ASP A 1 91 ? 13.875 9.141 19.469 1 98.81 91 ASP A CA 1
ATOM 706 C C . ASP A 1 91 ? 14.484 9.633 18.156 1 98.81 91 ASP A C 1
ATOM 708 O O . ASP A 1 91 ? 15.516 10.32 18.172 1 98.81 91 ASP A O 1
ATOM 712 N N . TRP A 1 92 ? 13.859 9.32 17.094 1 98.88 92 TRP A N 1
ATOM 713 C CA . TRP A 1 92 ? 14.352 9.75 15.797 1 98.88 92 TRP A CA 1
ATOM 714 C C . TRP A 1 92 ? 14.227 11.266 15.641 1 98.88 92 TRP A C 1
ATOM 716 O O . TRP A 1 92 ? 15.156 11.922 15.172 1 98.88 92 TRP A O 1
ATOM 726 N N . LEU A 1 93 ? 13.078 11.828 15.977 1 98.88 93 LEU A N 1
ATOM 727 C CA . LEU A 1 93 ? 12.875 13.266 15.891 1 98.88 93 LEU A CA 1
ATOM 728 C C . LEU A 1 93 ? 13.953 14.016 16.672 1 98.88 93 LEU A C 1
ATOM 730 O O . LEU A 1 93 ? 14.477 15.031 16.203 1 98.88 93 LEU A O 1
ATOM 734 N N . ALA A 1 94 ? 14.289 13.523 17.828 1 98.75 94 ALA A N 1
ATOM 735 C CA . ALA A 1 94 ? 15.336 14.133 18.641 1 98.75 94 ALA A CA 1
ATOM 736 C C . ALA A 1 94 ? 16.672 14.148 17.906 1 98.75 94 ALA A C 1
ATOM 738 O O . ALA A 1 9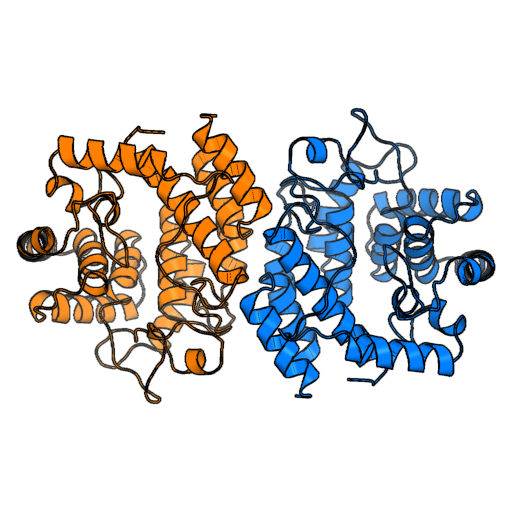4 ? 17.438 15.102 18.031 1 98.75 94 ALA A O 1
ATOM 739 N N . SER A 1 95 ? 16.875 13.109 17.156 1 98.5 95 SER A N 1
ATOM 740 C CA . SER A 1 95 ? 18.156 12.969 16.469 1 98.5 95 SER A CA 1
ATOM 741 C C . SER A 1 95 ? 18.281 13.969 15.328 1 98.5 95 SER A C 1
ATOM 743 O O . SER A 1 95 ? 19.391 14.297 14.906 1 98.5 95 SER A O 1
ATOM 745 N N . ILE A 1 96 ? 17.172 14.508 14.844 1 98.44 96 ILE A N 1
ATOM 746 C CA . ILE A 1 96 ? 17.25 15.398 13.695 1 98.44 96 ILE A CA 1
ATOM 747 C C . ILE A 1 96 ? 16.859 16.812 14.109 1 98.44 96 ILE A C 1
ATOM 749 O O . ILE A 1 96 ? 16.891 17.75 13.297 1 98.44 96 ILE A O 1
ATOM 753 N N . ALA A 1 97 ? 16.438 17.031 15.328 1 98.62 97 ALA A N 1
ATOM 754 C CA . ALA A 1 97 ? 16.047 18.344 15.812 1 98.62 97 ALA A CA 1
ATOM 755 C C . ALA A 1 97 ? 17.234 19.312 15.758 1 98.62 97 ALA A C 1
ATOM 757 O O . ALA A 1 97 ? 18.375 18.938 16.031 1 98.62 97 ALA A O 1
ATOM 758 N N . THR A 1 98 ? 16.906 20.547 15.445 1 97.88 98 THR A N 1
ATOM 759 C CA . THR A 1 98 ? 17.922 21.594 15.445 1 97.88 98 THR A CA 1
ATOM 760 C C . THR A 1 98 ? 18.266 22.031 16.875 1 97.88 98 THR A C 1
ATOM 762 O O . THR A 1 98 ? 17.609 21.594 17.828 1 97.88 98 THR A O 1
ATOM 765 N N . ALA A 1 99 ? 19.25 22.938 16.906 1 96.44 99 ALA A N 1
ATOM 766 C CA . ALA A 1 99 ? 19.672 23.438 18.219 1 96.44 99 ALA A CA 1
ATOM 767 C C . ALA A 1 99 ? 18.547 24.25 18.875 1 96.44 99 ALA A C 1
ATOM 769 O O . ALA A 1 99 ? 18.453 24.297 20.094 1 96.44 99 ALA A O 1
ATOM 770 N N . ASP A 1 100 ? 17.609 24.703 18.125 1 95.44 100 ASP A N 1
ATOM 771 C CA . ASP A 1 100 ? 16.5 25.5 18.625 1 95.44 100 ASP A CA 1
ATOM 772 C C . ASP A 1 100 ? 15.352 24.609 19.094 1 95.44 100 ASP A C 1
ATOM 774 O O . ASP A 1 100 ? 14.359 25.094 19.641 1 95.44 100 ASP A O 1
ATOM 778 N N . GLY A 1 101 ? 15.469 23.375 18.781 1 97.88 101 GLY A N 1
ATOM 779 C CA . GLY A 1 101 ? 14.461 22.438 19.25 1 97.88 101 GLY A CA 1
ATOM 780 C C . GLY A 1 101 ? 13.445 22.062 18.188 1 97.88 101 GLY A C 1
ATOM 781 O O . GLY A 1 101 ? 12.695 21.109 18.344 1 97.88 101 GLY A O 1
ATOM 782 N N . GLY A 1 102 ? 13.414 22.828 17.109 1 98.75 102 GLY A N 1
ATOM 783 C CA . GLY A 1 102 ? 12.461 22.562 16.047 1 98.75 102 GLY A CA 1
ATOM 784 C C . GLY A 1 102 ? 12.953 21.516 15.055 1 98.75 102 GLY A C 1
ATOM 785 O O . GLY A 1 102 ? 14.086 21.031 15.164 1 98.75 102 GLY A O 1
ATOM 786 N N . LEU A 1 103 ? 12.117 21.078 14.172 1 98.88 103 LEU A N 1
ATOM 787 C CA . LEU A 1 103 ? 12.406 20.109 13.117 1 98.88 103 LEU A CA 1
ATOM 788 C C . LEU A 1 103 ? 12.445 20.797 11.75 1 98.88 103 LEU A C 1
ATOM 790 O O . LEU A 1 103 ? 11.719 21.766 11.516 1 98.88 103 LEU A O 1
ATOM 794 N N . PRO A 1 104 ? 13.273 20.266 10.828 1 98.69 104 PRO A N 1
ATOM 795 C CA . PRO A 1 104 ? 13.219 20.797 9.461 1 98.69 104 PRO A CA 1
ATOM 796 C C . PRO A 1 104 ? 11.922 20.438 8.742 1 98.69 104 PRO A C 1
ATOM 798 O O . PRO A 1 104 ? 11.312 19.406 9.047 1 98.69 104 PRO A O 1
ATOM 801 N N . PHE A 1 105 ? 11.547 21.266 7.82 1 98.5 105 PHE A N 1
ATOM 802 C CA . PHE A 1 105 ? 10.398 20.969 6.977 1 98.5 105 PHE A CA 1
ATOM 803 C C . PHE A 1 105 ? 10.609 19.672 6.219 1 98.5 105 PHE A C 1
ATOM 805 O O . PHE A 1 105 ? 9.703 18.828 6.148 1 98.5 105 PHE A O 1
ATOM 812 N N . ALA A 1 106 ? 11.781 19.469 5.691 1 98.56 106 ALA A N 1
ATOM 813 C CA . ALA A 1 106 ? 12.219 18.266 4.98 1 98.56 106 ALA A CA 1
ATOM 814 C C . ALA A 1 106 ? 13.719 18.047 5.148 1 98.56 106 ALA A C 1
ATOM 816 O O . ALA A 1 106 ? 14.461 18.984 5.465 1 98.56 106 ALA A O 1
ATOM 817 N N . LEU A 1 107 ? 14.148 16.844 5.02 1 98.69 107 LEU A N 1
ATOM 818 C CA . LEU A 1 107 ? 15.57 16.5 5.082 1 98.69 107 LEU A CA 1
ATOM 819 C C . LEU A 1 107 ? 16.141 16.312 3.68 1 98.69 107 LEU A C 1
ATOM 821 O O . LEU A 1 107 ? 15.406 15.977 2.746 1 98.69 107 LEU A O 1
ATOM 825 N N . PRO A 1 108 ? 17.391 16.469 3.463 1 98.56 108 PRO A N 1
ATOM 826 C CA . PRO A 1 108 ? 18.031 16.516 2.143 1 98.56 108 PRO A CA 1
ATOM 827 C C . PRO A 1 108 ? 17.844 15.219 1.358 1 98.56 108 PRO A C 1
ATOM 829 O O . PRO A 1 108 ? 17.906 15.219 0.126 1 98.56 108 PRO A O 1
ATOM 832 N N . SER A 1 109 ? 17.547 14.141 2.01 1 98 109 SER A N 1
ATOM 833 C CA . SER A 1 109 ? 17.391 12.867 1.315 1 98 109 SER A CA 1
ATOM 834 C C . SER A 1 109 ? 16.219 12.922 0.33 1 98 109 SER A C 1
ATOM 836 O O . SER A 1 109 ? 16.188 12.156 -0.635 1 98 109 SER A O 1
ATOM 838 N N . VAL A 1 110 ? 15.312 13.852 0.483 1 98.12 110 VAL A N 1
ATOM 839 C CA . VAL A 1 110 ? 14.156 13.984 -0.389 1 98.12 110 VAL A CA 1
ATOM 840 C C . VAL A 1 110 ? 14.609 14.297 -1.813 1 98.12 110 VAL A C 1
ATOM 842 O O . VAL A 1 110 ? 13.961 13.883 -2.781 1 98.12 110 VAL A O 1
ATOM 845 N N . ASN A 1 111 ? 15.75 14.93 -1.91 1 98.31 111 ASN A N 1
ATOM 846 C CA . ASN A 1 111 ? 16.234 15.398 -3.203 1 98.31 111 ASN A CA 1
ATOM 847 C C . ASN A 1 111 ? 16.625 14.242 -4.109 1 98.31 111 ASN A C 1
ATOM 849 O O . ASN A 1 111 ? 16.719 14.406 -5.328 1 98.31 111 ASN A O 1
ATOM 853 N N . ALA A 1 112 ? 16.828 13.07 -3.547 1 97.12 112 ALA A N 1
ATOM 854 C CA . ALA A 1 112 ? 17.312 11.922 -4.312 1 97.12 112 ALA A CA 1
ATOM 855 C C . ALA A 1 112 ? 16.141 11.062 -4.809 1 97.12 112 ALA A C 1
ATOM 857 O O . ALA A 1 112 ? 16.359 10.031 -5.449 1 97.12 112 ALA A O 1
ATOM 858 N N . ALA A 1 113 ? 14.93 11.445 -4.57 1 97.56 113 ALA A N 1
ATOM 859 C CA . ALA A 1 113 ? 13.727 10.727 -4.988 1 97.56 113 ALA A CA 1
ATOM 860 C C . ALA A 1 113 ? 12.727 11.672 -5.656 1 97.56 113 ALA A C 1
ATOM 862 O O . ALA A 1 113 ? 12.805 12.891 -5.484 1 97.56 113 ALA A O 1
ATOM 863 N N . PRO A 1 114 ? 11.812 11.117 -6.461 1 97.88 114 PRO A N 1
ATOM 864 C CA . PRO A 1 114 ? 10.773 11.992 -7 1 97.88 114 PRO A CA 1
ATOM 865 C C . PRO A 1 114 ? 10.016 12.75 -5.91 1 97.88 114 PRO A C 1
ATOM 867 O O . PRO A 1 114 ? 9.633 12.164 -4.898 1 97.88 114 PRO A O 1
ATOM 870 N N . HIS A 1 115 ? 9.883 14.047 -6.102 1 98.31 115 HIS A N 1
ATOM 871 C CA . HIS A 1 115 ? 9.172 14.883 -5.137 1 98.31 115 HIS A CA 1
ATOM 872 C C . HIS A 1 115 ? 8.586 16.125 -5.797 1 98.31 115 HIS A C 1
ATOM 874 O O . HIS A 1 115 ? 9.117 16.594 -6.805 1 98.31 115 HIS A O 1
ATOM 880 N N . ALA A 1 116 ? 7.492 16.562 -5.289 1 97.5 116 ALA A N 1
ATOM 881 C CA . ALA A 1 116 ? 6.977 17.859 -5.727 1 97.5 116 ALA A CA 1
ATOM 882 C C . ALA A 1 116 ? 7.969 18.984 -5.422 1 97.5 116 ALA A C 1
ATOM 884 O O . ALA A 1 116 ? 8.789 18.859 -4.508 1 97.5 116 ALA A O 1
ATOM 885 N N . ALA A 1 117 ? 7.871 20.141 -6.047 1 96.38 117 ALA A N 1
ATOM 886 C CA . ALA A 1 117 ? 8.875 21.203 -6.039 1 96.38 117 ALA A CA 1
ATOM 887 C C . ALA A 1 117 ? 9.023 21.797 -4.645 1 96.38 117 ALA A C 1
ATOM 889 O O . ALA A 1 117 ? 10.125 22.188 -4.238 1 96.38 117 ALA A O 1
ATOM 890 N N . TRP A 1 118 ? 7.961 21.812 -3.887 1 95.88 118 TRP A N 1
ATOM 891 C CA . TRP A 1 118 ? 7.984 22.484 -2.596 1 95.88 118 TRP A CA 1
ATOM 892 C C . TRP A 1 118 ? 8.695 21.641 -1.548 1 95.88 118 TRP A C 1
ATOM 894 O O . TRP A 1 118 ? 8.961 22.109 -0.438 1 95.88 118 TRP A O 1
ATOM 904 N N . TRP A 1 119 ? 9.07 20.406 -1.826 1 97.56 119 TRP A N 1
ATOM 905 C CA . TRP A 1 119 ? 9.766 19.547 -0.883 1 97.56 119 TRP A CA 1
ATOM 906 C C . TRP A 1 119 ? 11.281 19.672 -1.037 1 97.56 119 TRP A C 1
ATOM 908 O O . TRP A 1 119 ? 12.039 19.172 -0.206 1 97.56 119 TRP A O 1
ATOM 918 N N . ALA A 1 120 ? 11.727 20.375 -2.094 1 98 120 ALA A N 1
ATOM 919 C CA . ALA A 1 120 ? 13.164 20.469 -2.359 1 98 120 ALA A CA 1
ATOM 920 C C . ALA A 1 120 ? 13.898 21.109 -1.188 1 98 120 ALA A C 1
ATOM 922 O O . ALA A 1 120 ? 13.406 22.062 -0.593 1 98 120 ALA A O 1
ATOM 923 N N . VAL A 1 121 ? 15.016 20.516 -0.834 1 98.19 121 VAL A N 1
ATOM 924 C CA . VAL A 1 121 ? 15.805 21.016 0.292 1 98.19 121 VAL A CA 1
ATOM 925 C C . VAL A 1 121 ? 17.125 21.594 -0.212 1 98.19 121 VAL A C 1
ATOM 927 O O . VAL A 1 121 ? 17.812 20.969 -1.009 1 98.19 121 VAL A O 1
ATOM 930 N N . GLU A 1 122 ? 17.406 22.781 0.237 1 96.69 122 GLU A N 1
ATOM 931 C CA . GLU A 1 122 ? 18.703 23.391 -0.056 1 96.69 122 GLU A CA 1
ATOM 932 C C . GLU A 1 122 ? 19.688 23.156 1.074 1 96.69 122 GLU A C 1
ATOM 934 O O . GLU A 1 122 ? 19.375 23.344 2.248 1 96.69 122 GLU A O 1
ATOM 939 N N . GLY A 1 123 ? 20.797 22.703 0.741 1 94 123 GLY A N 1
ATOM 940 C CA . GLY A 1 123 ? 21.859 22.531 1.719 1 94 123 GLY A CA 1
ATOM 941 C C . GLY A 1 123 ? 21.75 21.234 2.486 1 94 123 GLY A C 1
ATOM 942 O O . GLY A 1 123 ? 20.828 20.438 2.256 1 94 123 GLY A O 1
ATOM 943 N N . GLN A 1 124 ? 22.672 21.016 3.467 1 95.06 124 GLN A N 1
ATOM 944 C CA . GLN A 1 124 ? 22.781 19.75 4.18 1 95.06 124 GLN A CA 1
ATOM 945 C C . GLN A 1 124 ? 22.156 19.844 5.566 1 95.06 124 GLN A C 1
ATOM 947 O O . GLN A 1 124 ? 21.875 18.828 6.199 1 95.06 124 GLN A O 1
ATOM 952 N N . THR A 1 125 ? 21.938 21 6.043 1 96 125 THR A N 1
ATOM 953 C CA . THR A 1 125 ? 21.375 21.219 7.375 1 96 125 THR A CA 1
ATOM 954 C C . THR A 1 125 ? 20.25 22.234 7.332 1 96 125 THR A C 1
ATOM 956 O O . THR A 1 125 ? 20.422 23.375 7.754 1 96 125 THR A O 1
ATOM 959 N N . PRO A 1 126 ? 19.172 21.797 6.895 1 97.62 126 PRO A N 1
ATOM 960 C CA . PRO A 1 126 ? 18.062 22.75 6.816 1 97.62 126 PRO A CA 1
ATOM 961 C C . PRO A 1 126 ? 17.609 23.25 8.188 1 97.62 126 PRO A C 1
ATOM 963 O O . PRO A 1 126 ? 17.703 22.531 9.18 1 97.62 126 PRO A O 1
ATOM 966 N N . PRO A 1 127 ? 17.125 24.453 8.289 1 97.56 127 PRO A N 1
ATOM 967 C CA . PRO A 1 127 ? 16.703 25.047 9.562 1 97.56 127 PRO A CA 1
ATOM 968 C C . PRO A 1 127 ? 15.398 24.453 10.078 1 97.56 127 PRO A C 1
ATOM 970 O O . PRO A 1 127 ? 14.711 23.734 9.352 1 97.56 127 PRO A O 1
ATOM 973 N N . ALA A 1 128 ? 15.133 24.797 11.312 1 98.12 128 ALA A N 1
ATOM 974 C CA . ALA A 1 128 ? 13.836 24.422 11.898 1 98.12 128 ALA A CA 1
ATOM 975 C C . ALA A 1 128 ? 12.695 25.156 11.195 1 98.12 128 ALA A C 1
ATOM 977 O O . ALA A 1 128 ? 12.883 26.25 10.664 1 98.12 128 ALA A O 1
ATOM 978 N N . ASP A 1 129 ? 11.609 24.5 11.164 1 98.25 129 ASP A N 1
ATOM 979 C CA . ASP A 1 129 ? 10.375 25.047 10.602 1 98.25 129 ASP A CA 1
ATOM 980 C C . ASP A 1 129 ? 9.18 24.75 11.5 1 98.25 129 ASP A C 1
ATOM 982 O O . ASP A 1 129 ? 9.109 23.672 12.102 1 98.25 129 ASP A O 1
ATOM 986 N N . ILE A 1 130 ? 8.25 25.688 11.641 1 98.69 130 ILE A N 1
ATOM 987 C CA . ILE A 1 130 ? 7.07 25.5 12.484 1 98.69 130 ILE A CA 1
ATOM 988 C C . ILE A 1 130 ? 6.207 24.375 11.93 1 98.69 130 ILE A C 1
ATOM 990 O O . ILE A 1 130 ? 5.543 23.656 12.688 1 98.69 130 ILE A O 1
ATOM 994 N N . ASN A 1 131 ? 6.215 24.297 10.602 1 98.44 131 ASN A N 1
ATOM 995 C CA . ASN A 1 131 ? 5.699 23.125 9.898 1 98.44 131 ASN A CA 1
ATOM 996 C C . ASN A 1 131 ? 6.797 22.094 9.633 1 98.44 131 ASN A C 1
ATOM 998 O O . ASN A 1 131 ? 7.742 22.375 8.891 1 98.44 131 ASN A O 1
ATOM 1002 N N . PRO A 1 132 ? 6.785 20.969 10.227 1 98.5 132 PRO A N 1
ATOM 1003 C CA . PRO A 1 132 ? 5.672 20.297 10.898 1 98.5 132 PRO A CA 1
ATOM 1004 C C . PRO A 1 132 ? 5.812 20.297 12.414 1 98.5 132 PRO A C 1
ATOM 1006 O O . PRO A 1 132 ? 5.09 19.562 13.102 1 98.5 132 PRO A O 1
ATOM 1009 N N . THR A 1 133 ? 6.727 21 13.008 1 98.88 133 THR A N 1
ATOM 1010 C CA . THR A 1 133 ? 7.098 20.906 14.422 1 98.88 133 THR A CA 1
ATOM 1011 C C . THR A 1 133 ? 5.875 21.062 15.312 1 98.88 133 THR A C 1
ATOM 1013 O O . THR A 1 133 ? 5.633 20.25 16.203 1 98.88 133 THR A O 1
ATOM 1016 N N . ALA A 1 134 ? 5.117 22.031 15.047 1 98.88 134 ALA A N 1
ATOM 1017 C CA . ALA A 1 134 ? 4 22.375 15.922 1 98.88 134 ALA A CA 1
ATOM 1018 C C . ALA A 1 134 ? 2.926 21.297 15.891 1 98.88 134 ALA A C 1
ATOM 1020 O O . ALA A 1 134 ? 2.336 20.969 16.922 1 98.88 134 ALA A O 1
ATOM 1021 N N . ALA A 1 135 ? 2.639 20.781 14.664 1 98.75 135 ALA A N 1
ATOM 1022 C CA . ALA A 1 135 ? 1.654 19.703 14.562 1 98.75 135 ALA A CA 1
ATOM 1023 C C . ALA A 1 135 ? 2.09 18.484 15.352 1 98.75 135 ALA A C 1
ATOM 1025 O O . ALA A 1 135 ? 1.291 17.891 16.078 1 98.75 135 ALA A O 1
ATOM 1026 N N . ILE A 1 136 ? 3.355 18.125 15.219 1 98.88 136 ILE A N 1
ATOM 1027 C CA . ILE A 1 136 ? 3.904 16.953 15.891 1 98.88 136 ILE A CA 1
ATOM 1028 C C . ILE A 1 136 ? 3.871 17.156 17.406 1 98.88 136 ILE A C 1
ATOM 1030 O O . ILE A 1 136 ? 3.352 16.312 18.141 1 98.88 136 ILE A O 1
ATOM 1034 N N . VAL A 1 137 ? 4.371 18.281 17.859 1 98.81 137 VAL A N 1
ATOM 1035 C CA . VAL A 1 137 ? 4.422 18.578 19.297 1 98.81 137 VAL A CA 1
ATOM 1036 C C . VAL A 1 137 ? 3.006 18.641 19.859 1 98.81 137 VAL A C 1
ATOM 1038 O O . VAL A 1 137 ? 2.74 18.078 20.938 1 98.81 137 VAL A O 1
ATOM 1041 N N . GLY A 1 138 ? 2.107 19.297 19.141 1 98.69 138 GLY A N 1
ATOM 1042 C CA . GLY A 1 138 ? 0.726 19.344 19.578 1 98.69 138 GLY A CA 1
ATOM 1043 C C . GLY A 1 138 ? 0.128 17.969 19.828 1 98.69 138 GLY A C 1
ATOM 1044 O O . GLY A 1 138 ? -0.521 17.734 20.859 1 98.69 138 GLY A O 1
ATOM 1045 N N . LEU A 1 139 ? 0.337 17.062 18.906 1 98.69 139 LEU A N 1
ATOM 1046 C CA . LEU A 1 139 ? -0.212 15.711 19.031 1 98.69 139 LEU A CA 1
ATOM 1047 C C . LEU A 1 139 ? 0.45 14.953 20.172 1 98.69 139 LEU A C 1
ATOM 1049 O O . LEU A 1 139 ? -0.209 14.188 20.875 1 98.69 139 LEU A O 1
ATOM 1053 N N . LEU A 1 140 ? 1.771 15.141 20.359 1 98.62 140 LEU A N 1
ATOM 1054 C CA . LEU A 1 140 ? 2.469 14.492 21.469 1 98.62 140 LEU A CA 1
ATOM 1055 C C . LEU A 1 140 ? 1.941 15 22.797 1 98.62 140 LEU A C 1
ATOM 1057 O O . LEU A 1 140 ? 1.729 14.211 23.734 1 98.62 140 LEU A O 1
ATOM 1061 N N . LEU A 1 141 ? 1.692 16.281 22.922 1 98.25 141 LEU A N 1
ATOM 1062 C CA . LEU A 1 141 ? 1.138 16.859 24.141 1 98.25 141 LEU A CA 1
ATOM 1063 C C . LEU A 1 141 ? -0.283 16.359 24.375 1 98.25 141 LEU A C 1
ATOM 1065 O O . LEU A 1 141 ? -0.629 15.984 25.5 1 98.25 141 LEU A O 1
ATOM 1069 N N . LYS A 1 142 ? -1.064 16.344 23.344 1 97.94 142 LYS A N 1
ATOM 1070 C CA . LYS A 1 142 ? -2.439 15.859 23.453 1 97.94 142 LYS A CA 1
ATOM 1071 C C . LYS A 1 142 ? -2.49 14.469 24.062 1 97.94 142 LYS A C 1
ATOM 1073 O O . LYS A 1 142 ? -3.383 14.164 24.859 1 97.94 142 LYS A O 1
ATOM 1078 N N . HIS A 1 143 ? -1.53 13.648 23.734 1 98 143 HIS A N 1
ATOM 1079 C CA . HIS A 1 143 ? -1.598 12.242 24.125 1 98 143 HIS A CA 1
ATOM 1080 C C . HIS A 1 143 ? -0.667 11.953 25.297 1 98 143 HIS A C 1
ATOM 1082 O O . HIS A 1 143 ? -0.463 10.789 25.656 1 98 143 HIS A O 1
ATOM 1088 N N . GLY A 1 144 ? -0.072 12.977 25.828 1 96.81 144 GLY A N 1
ATOM 1089 C CA . GLY A 1 144 ? 0.693 12.867 27.062 1 96.81 144 GLY A CA 1
ATOM 1090 C C . GLY A 1 144 ? 1.977 12.078 26.891 1 96.81 144 GLY A C 1
ATOM 1091 O O . GLY A 1 144 ? 2.369 11.328 27.781 1 96.81 144 GLY A O 1
ATOM 1092 N N . ILE A 1 145 ? 2.564 12.109 25.703 1 96.94 145 ILE A N 1
ATOM 1093 C CA . ILE A 1 145 ? 3.826 11.414 25.484 1 96.94 145 ILE A CA 1
ATOM 1094 C C . ILE A 1 145 ? 4.949 12.125 26.234 1 96.94 145 ILE A C 1
ATOM 1096 O O . ILE A 1 145 ? 5.172 13.32 26.031 1 96.94 145 ILE A O 1
ATOM 1100 N N . ASP A 1 146 ? 5.617 11.43 27.047 1 93.88 146 ASP A N 1
ATOM 1101 C CA . ASP A 1 146 ? 6.719 11.961 27.844 1 93.88 146 ASP A CA 1
ATOM 1102 C C . ASP A 1 146 ? 8.062 11.617 27.219 1 93.88 146 ASP A C 1
ATOM 1104 O O . ASP A 1 146 ? 8.586 10.516 27.406 1 93.88 146 ASP A O 1
ATOM 1108 N N . HIS A 1 147 ? 8.602 12.461 26.531 1 96.94 147 HIS A N 1
ATOM 1109 C CA . HIS A 1 147 ? 9.914 12.352 25.906 1 96.94 147 HIS A CA 1
ATOM 1110 C C . HIS A 1 147 ? 10.711 13.641 26.078 1 96.94 147 HIS A C 1
ATOM 1112 O O . HIS A 1 147 ? 10.156 14.742 25.984 1 96.94 147 HIS A O 1
ATOM 1118 N N . PRO A 1 148 ? 11.992 13.547 26.266 1 97.06 148 PRO A N 1
ATOM 1119 C CA . PRO A 1 148 ? 12.805 14.727 26.562 1 97.06 148 PRO A CA 1
ATOM 1120 C C . PRO A 1 148 ? 12.758 15.773 25.453 1 97.06 148 PRO A C 1
ATOM 1122 O O . PRO A 1 148 ? 12.805 16.969 25.719 1 97.06 148 PRO A O 1
ATOM 1125 N N . TRP A 1 149 ? 12.617 15.336 24.25 1 98.19 149 TRP A N 1
ATOM 1126 C CA . TRP A 1 149 ? 12.633 16.266 23.125 1 98.19 149 TRP A CA 1
ATOM 1127 C C . TRP A 1 149 ? 11.367 17.109 23.109 1 98.19 149 TRP A C 1
ATOM 1129 O O . TRP A 1 149 ? 11.367 18.234 22.578 1 98.19 149 TRP A O 1
ATOM 1139 N N . VAL A 1 150 ? 10.273 16.688 23.656 1 98.12 150 VAL A N 1
ATOM 1140 C CA . VAL A 1 150 ? 8.984 17.344 23.547 1 98.12 150 VAL A CA 1
ATOM 1141 C C . VAL A 1 150 ? 9.062 18.734 24.172 1 98.12 150 VAL A C 1
ATOM 1143 O O . VAL A 1 150 ? 8.547 19.719 23.609 1 98.12 150 VAL A O 1
ATOM 1146 N N . ALA A 1 151 ? 9.781 18.859 25.25 1 97.5 151 ALA A N 1
ATOM 1147 C CA . ALA A 1 151 ? 9.922 20.156 25.938 1 97.5 151 ALA A CA 1
ATOM 1148 C C . ALA A 1 151 ? 10.672 21.156 25.047 1 97.5 151 ALA A C 1
ATOM 1150 O O . ALA A 1 151 ? 10.312 22.328 25 1 97.5 151 ALA A O 1
ATOM 1151 N N . LYS A 1 152 ? 11.688 20.656 24.422 1 98.06 152 LYS A N 1
ATOM 1152 C CA . LYS A 1 152 ? 12.461 21.516 23.531 1 98.06 152 LYS A CA 1
ATOM 1153 C C . LYS A 1 152 ? 11.625 21.938 22.328 1 98.06 152 LYS A C 1
ATOM 1155 O O . LYS A 1 152 ? 11.664 23.094 21.906 1 98.06 152 LYS A O 1
ATOM 1160 N N . GLY A 1 153 ? 10.922 21 21.781 1 98.69 153 GLY A N 1
ATOM 1161 C CA . GLY A 1 153 ? 10.016 21.297 20.688 1 98.69 153 GLY A CA 1
ATOM 1162 C C . GLY A 1 153 ? 8.938 22.297 21.062 1 98.69 153 GLY A C 1
ATOM 1163 O O . GLY A 1 153 ? 8.609 23.203 20.281 1 98.69 153 GLY A O 1
ATOM 1164 N N . GLU A 1 154 ? 8.391 22.109 22.219 1 98.56 154 GLU A N 1
ATOM 1165 C CA . GLU A 1 154 ? 7.371 23.031 22.719 1 98.56 154 GLU A CA 1
ATOM 1166 C C . GLU A 1 154 ? 7.922 24.438 22.859 1 98.56 154 GLU A C 1
ATOM 1168 O O . GLU A 1 154 ? 7.262 25.406 22.469 1 98.56 154 GLU A O 1
ATOM 1173 N N . ALA A 1 155 ? 9.102 24.531 23.438 1 98.31 155 ALA A N 1
ATOM 1174 C CA . ALA A 1 155 ? 9.742 25.844 23.578 1 98.31 155 ALA A CA 1
ATOM 1175 C C . ALA A 1 155 ? 9.93 26.5 22.219 1 98.31 155 ALA A C 1
ATOM 1177 O O . ALA A 1 155 ? 9.688 27.703 22.062 1 98.31 155 ALA A O 1
ATOM 1178 N N . TYR A 1 156 ? 10.414 25.766 21.266 1 98.69 156 TYR A N 1
ATOM 1179 C CA . TYR A 1 156 ? 10.555 26.266 19.906 1 98.69 156 TYR A CA 1
ATOM 1180 C C . TYR A 1 156 ? 9.219 26.766 19.359 1 98.69 156 TYR A C 1
ATOM 1182 O O . TYR A 1 156 ? 9.141 27.859 18.797 1 98.69 156 TYR A O 1
ATOM 1190 N N . CYS A 1 157 ? 8.133 25.969 19.5 1 98.81 157 CYS A N 1
ATOM 1191 C CA . CYS A 1 157 ? 6.816 26.344 19 1 98.81 157 CYS A CA 1
ATOM 1192 C C . CYS A 1 157 ? 6.355 27.656 19.609 1 98.81 157 CYS A C 1
ATOM 1194 O O . CYS A 1 157 ? 5.863 28.531 18.891 1 98.81 157 CYS A O 1
ATOM 1196 N N . TRP A 1 158 ? 6.523 27.828 20.906 1 98.69 158 TRP A N 1
ATOM 1197 C CA . TRP A 1 158 ? 6.125 29.062 21.562 1 98.69 158 TRP A CA 1
ATOM 1198 C C . TRP A 1 158 ? 6.902 30.25 21 1 98.69 158 TRP A C 1
ATOM 1200 O O . TRP A 1 158 ? 6.332 31.328 20.781 1 98.69 158 TRP A O 1
ATOM 1210 N N . SER A 1 159 ? 8.219 30.016 20.812 1 98.38 159 SER A N 1
ATOM 1211 C CA . SER A 1 159 ? 9.039 31.109 20.281 1 98.38 159 SER A CA 1
ATOM 1212 C C . SER A 1 159 ? 8.539 31.578 18.922 1 98.38 159 SER A C 1
ATOM 1214 O O . SER A 1 159 ? 8.516 32.781 18.641 1 98.38 159 SER A O 1
ATOM 1216 N N . VAL A 1 160 ? 8.109 30.672 18.062 1 98.38 160 VAL A N 1
ATOM 1217 C CA . VAL A 1 160 ? 7.629 31.031 16.734 1 98.38 160 VAL A CA 1
ATOM 1218 C C . VAL A 1 160 ? 6.234 31.625 16.844 1 98.38 160 VAL A C 1
ATOM 1220 O O . VAL A 1 160 ? 5.961 32.688 16.234 1 98.38 160 VAL A O 1
ATOM 1223 N N . VAL A 1 161 ? 5.336 31.031 17.609 1 98.12 161 VAL A N 1
ATOM 1224 C CA . VAL A 1 161 ? 3.959 31.5 17.766 1 98.12 161 VAL A CA 1
ATOM 1225 C C . VAL A 1 161 ? 3.953 32.938 18.234 1 98.12 161 VAL A C 1
ATOM 1227 O O . VAL A 1 161 ? 3.18 33.75 17.734 1 98.12 161 VAL A O 1
ATOM 1230 N N . GLU A 1 162 ? 4.801 33.281 19.141 1 97 162 GLU A N 1
ATOM 1231 C CA . GLU A 1 162 ? 4.793 34.594 19.75 1 97 162 GLU A CA 1
ATOM 1232 C C . GLU A 1 162 ? 5.652 35.594 18.953 1 97 162 GLU A C 1
ATOM 1234 O O . GLU A 1 162 ? 5.465 36.781 19.047 1 97 162 GLU A O 1
ATOM 1239 N N . GLY A 1 163 ? 6.527 35.031 18.141 1 95.56 163 GLY A N 1
ATOM 1240 C CA . GLY A 1 163 ? 7.477 35.906 17.484 1 95.56 163 GLY A CA 1
ATOM 1241 C C . GLY A 1 163 ? 7.188 36.094 16.016 1 95.56 163 GLY A C 1
ATOM 1242 O O . GLY A 1 163 ? 7.703 37.031 15.391 1 95.56 163 GLY A O 1
ATOM 1243 N N . SER A 1 164 ? 6.422 35.312 15.383 1 94.75 164 SER A N 1
ATOM 1244 C CA . SER A 1 164 ? 6.254 35.312 13.93 1 94.75 164 SER A CA 1
ATOM 1245 C C . SER A 1 164 ? 4.98 36.031 13.516 1 94.75 164 SER A C 1
ATOM 1247 O O . SER A 1 164 ? 3.963 35.938 14.203 1 94.75 164 SER A O 1
ATOM 1249 N N . GLN A 1 165 ? 5.035 36.719 12.367 1 93.31 165 GLN A N 1
ATOM 1250 C CA . GLN A 1 165 ? 3.867 37.344 11.766 1 93.31 165 GLN A CA 1
ATOM 1251 C C . GLN A 1 165 ? 3.482 36.656 10.453 1 93.31 165 GLN A C 1
ATOM 1253 O O . GLN A 1 165 ? 2.891 37.281 9.57 1 93.31 165 GLN A O 1
ATOM 1258 N N . THR A 1 166 ? 3.869 35.406 10.344 1 94.75 166 THR A N 1
ATOM 1259 C CA . THR A 1 166 ? 3.605 34.656 9.125 1 94.75 166 THR A CA 1
ATOM 1260 C C . THR A 1 166 ? 2.111 34.625 8.812 1 94.75 166 THR A C 1
ATOM 1262 O O . THR A 1 166 ? 1.279 34.656 9.719 1 94.75 166 THR A O 1
ATOM 1265 N N . GLU A 1 167 ? 1.782 34.594 7.547 1 93.62 167 GLU A N 1
ATOM 1266 C CA . GLU A 1 167 ? 0.401 34.438 7.094 1 93.62 167 GLU A CA 1
ATOM 1267 C C . GLU A 1 167 ? 0.226 33.188 6.246 1 93.62 167 GLU A C 1
ATOM 1269 O O . GLU A 1 167 ? -0.8 33.031 5.586 1 93.62 167 GLU A O 1
ATOM 1274 N N . LYS A 1 168 ? 1.214 32.375 6.266 1 94 168 LYS A N 1
ATOM 1275 C CA . LYS A 1 168 ? 1.12 31.125 5.531 1 94 168 LYS A CA 1
ATOM 1276 C C . LYS A 1 168 ? 0.222 30.141 6.254 1 94 168 LYS A C 1
ATOM 1278 O O . LYS A 1 168 ? 0.47 29.797 7.414 1 94 168 LYS A O 1
ATOM 1283 N N . PHE A 1 169 ? -0.737 29.594 5.531 1 94.5 169 PHE A N 1
ATOM 1284 C CA . PHE A 1 169 ? -1.665 28.672 6.176 1 94.5 169 PHE A CA 1
ATOM 1285 C C . PHE A 1 169 ? -0.939 27.422 6.656 1 94.5 169 PHE A C 1
ATOM 1287 O O . PHE A 1 169 ? -1.301 26.844 7.688 1 94.5 169 PHE A O 1
ATOM 1294 N N . HIS A 1 170 ? 0.117 26.984 5.988 1 95.94 170 HIS A N 1
ATOM 1295 C CA . HIS A 1 170 ? 0.855 25.781 6.379 1 95.94 170 HIS A CA 1
ATOM 1296 C C . HIS A 1 170 ? 1.649 26.031 7.66 1 95.94 170 HIS A C 1
ATOM 1298 O O . HIS A 1 170 ? 2.125 25.078 8.289 1 95.94 170 HIS A O 1
ATOM 1304 N N . ASP A 1 171 ? 1.79 27.266 8.07 1 97.81 171 ASP A N 1
ATOM 1305 C CA . ASP A 1 171 ? 2.379 27.594 9.367 1 97.81 171 ASP A CA 1
ATOM 1306 C C . ASP A 1 171 ? 1.302 27.734 10.438 1 97.81 171 ASP A C 1
ATOM 1308 O O . ASP A 1 171 ? 1.448 27.203 11.547 1 97.81 171 ASP A O 1
ATOM 1312 N N . LEU A 1 172 ? 0.253 28.391 10.07 1 97.94 172 LEU A N 1
ATOM 1313 C CA . LEU A 1 172 ? -0.782 28.75 11.031 1 97.94 172 LEU A CA 1
ATOM 1314 C C . LEU A 1 172 ? -1.54 27.516 11.492 1 97.94 172 LEU A C 1
ATOM 1316 O O . LEU A 1 172 ? -1.871 27.391 12.68 1 97.94 172 LEU A O 1
ATOM 1320 N N . MET A 1 173 ? -1.806 26.625 10.594 1 97.5 173 MET A N 1
ATOM 1321 C CA . MET A 1 173 ? -2.637 25.469 10.914 1 97.5 173 MET A CA 1
ATOM 1322 C C . MET A 1 173 ? -1.951 24.578 11.953 1 97.5 173 MET A C 1
ATOM 1324 O O . MET A 1 173 ? -2.541 24.25 12.977 1 97.5 173 MET A O 1
ATOM 1328 N N . PRO A 1 174 ? -0.658 24.266 11.742 1 98.31 174 PRO A N 1
ATOM 1329 C CA . PRO A 1 174 ? 0.02 23.516 12.805 1 98.31 174 PRO A CA 1
ATOM 1330 C C . PRO A 1 174 ? 0.11 24.297 14.109 1 98.31 174 PRO A C 1
ATOM 1332 O O . PRO A 1 174 ? 0.057 23.703 15.195 1 98.31 174 PRO A O 1
ATOM 1335 N N . MET A 1 175 ? 0.269 25.625 14.062 1 98.5 175 MET A N 1
ATOM 1336 C CA . MET A 1 175 ? 0.293 26.438 15.281 1 98.5 175 MET A CA 1
ATOM 1337 C C . MET A 1 175 ? -0.994 26.25 16.078 1 98.5 175 MET A C 1
ATOM 1339 O O . MET A 1 175 ? -0.954 26.094 17.297 1 98.5 175 MET A O 1
ATOM 1343 N N . ILE A 1 176 ? -2.084 26.266 15.352 1 98.19 176 ILE A N 1
ATOM 1344 C CA . ILE A 1 176 ? -3.377 26.109 16 1 98.19 176 ILE A CA 1
ATOM 1345 C C . ILE A 1 176 ? -3.436 24.734 16.688 1 98.19 176 ILE A C 1
ATOM 1347 O O . ILE A 1 176 ? -3.84 24.641 17.859 1 98.19 176 ILE A O 1
ATOM 1351 N N . GLY A 1 177 ? -3.008 23.703 15.938 1 97.56 177 GLY A N 1
ATOM 1352 C CA . GLY A 1 177 ? -2.969 22.375 16.531 1 97.56 177 GLY A CA 1
ATOM 1353 C C . GLY A 1 177 ? -2.152 22.312 17.812 1 97.56 177 GLY A C 1
ATOM 1354 O O . GLY A 1 177 ? -2.564 21.688 18.781 1 97.56 177 GLY A O 1
ATOM 1355 N N . PHE A 1 178 ? -1.05 22.922 17.828 1 98.69 178 PHE A N 1
ATOM 1356 C CA . PHE A 1 178 ? -0.186 23 19 1 98.69 178 PHE A CA 1
ATOM 1357 C C . PHE A 1 178 ? -0.886 23.734 20.141 1 98.69 178 PHE A C 1
ATOM 1359 O O . PHE A 1 178 ? -0.918 23.234 21.281 1 98.69 178 PHE A O 1
ATOM 1366 N N . LEU A 1 179 ? -1.497 24.859 19.859 1 98.62 179 LEU A N 1
ATOM 1367 C CA . LEU A 1 179 ? -2.088 25.719 20.875 1 98.62 179 LEU A CA 1
ATOM 1368 C C . LEU A 1 179 ? -3.32 25.062 21.484 1 98.62 179 LEU A C 1
ATOM 1370 O O . LEU A 1 179 ? -3.662 25.344 22.641 1 98.62 179 LEU A O 1
ATOM 1374 N N . GLU A 1 180 ? -3.92 24.234 20.719 1 97.31 180 GLU A N 1
ATOM 1375 C CA . GLU A 1 180 ? -5.09 23.516 21.219 1 97.31 180 GLU A CA 1
ATOM 1376 C C . GLU A 1 180 ? -4.707 22.531 22.328 1 97.31 180 GLU A C 1
ATOM 1378 O O . GLU A 1 180 ? -5.539 22.172 23.156 1 97.31 180 GLU A O 1
ATOM 1383 N N . HIS A 1 181 ? -3.41 22.188 22.422 1 97 181 HIS A N 1
ATOM 1384 C CA . HIS A 1 181 ? -3.127 21.047 23.281 1 97 181 HIS A CA 1
ATOM 1385 C C . HIS A 1 181 ? -2.021 21.359 24.281 1 97 181 HIS A C 1
ATOM 1387 O O . HIS A 1 181 ? -1.776 20.594 25.219 1 97 181 HIS A O 1
ATOM 1393 N N . THR A 1 182 ? -1.396 22.531 24.109 1 97.44 182 THR A N 1
ATOM 1394 C CA . THR A 1 182 ? -0.362 22.891 25.078 1 97.44 182 THR A CA 1
ATOM 1395 C C . THR A 1 182 ? -0.97 23.156 26.453 1 97.44 182 THR A C 1
ATOM 1397 O O . THR A 1 182 ? -2.146 23.5 26.562 1 97.44 182 THR A O 1
ATOM 1400 N N . ALA A 1 183 ? -0.208 22.984 27.484 1 96.25 183 ALA A N 1
ATOM 1401 C CA . ALA A 1 183 ? -0.696 22.969 28.859 1 96.25 183 ALA A CA 1
ATOM 1402 C C . ALA A 1 183 ? -1.021 24.375 29.344 1 96.25 183 ALA A C 1
ATOM 1404 O O . ALA A 1 183 ? -1.983 24.578 30.094 1 96.25 183 ALA A O 1
ATOM 1405 N N . ASP A 1 184 ? -0.223 25.344 29 1 96.38 184 ASP A N 1
ATOM 1406 C CA . ASP A 1 184 ? -0.469 26.719 29.391 1 96.38 184 ASP A CA 1
ATOM 1407 C C . ASP A 1 184 ? -1.664 27.312 28.641 1 96.38 184 ASP A C 1
ATOM 1409 O O . ASP A 1 184 ? -1.494 28.047 27.672 1 96.38 184 ASP A O 1
ATOM 1413 N N . ARG A 1 185 ? -2.785 27.094 29.219 1 97.88 185 ARG A N 1
ATOM 1414 C CA . ARG A 1 185 ? -4.02 27.391 28.5 1 97.88 185 ARG A CA 1
ATOM 1415 C C . ARG A 1 185 ? -4.238 28.891 28.375 1 97.88 185 ARG A C 1
ATOM 1417 O O . ARG A 1 185 ? -4.711 29.375 27.344 1 97.88 185 ARG A O 1
ATOM 1424 N N . ALA A 1 186 ? -3.949 29.656 29.391 1 98.06 186 ALA A N 1
ATOM 1425 C CA . ALA A 1 186 ? -4.121 31.109 29.312 1 98.06 186 ALA A CA 1
ATOM 1426 C C . ALA A 1 186 ? -3.262 31.703 28.203 1 98.06 186 ALA A C 1
ATOM 1428 O O . ALA A 1 186 ? -3.74 32.5 27.406 1 98.06 186 ALA A O 1
ATOM 1429 N N . ARG A 1 187 ? -2.018 31.266 28.234 1 98.06 187 ARG A N 1
ATOM 1430 C CA . ARG A 1 187 ? -1.078 31.703 27.203 1 98.06 187 ARG A CA 1
ATOM 1431 C C . ARG A 1 187 ? -1.548 31.25 25.812 1 98.06 187 ARG A C 1
ATOM 1433 O O . ARG A 1 187 ? -1.484 32.031 24.859 1 98.06 187 ARG A O 1
ATOM 1440 N N . ALA A 1 188 ? -2.045 30.062 25.672 1 98.44 188 ALA A N 1
ATOM 1441 C CA . ALA A 1 188 ? -2.529 29.484 24.422 1 98.44 188 ALA A CA 1
ATOM 1442 C C . ALA A 1 188 ? -3.756 30.25 23.906 1 98.44 188 ALA A C 1
ATOM 1444 O O . ALA A 1 188 ? -3.863 30.531 22.719 1 98.44 188 ALA A O 1
ATOM 1445 N N . GLU A 1 189 ? -4.688 30.594 24.828 1 97.88 189 GLU A N 1
ATOM 1446 C CA . GLU A 1 189 ? -5.91 31.281 24.438 1 97.88 189 GLU A CA 1
ATOM 1447 C C . GLU A 1 189 ? -5.602 32.688 23.891 1 97.88 189 GLU A C 1
ATOM 1449 O O . GLU A 1 189 ? -6.227 33.125 22.922 1 97.88 189 GLU A O 1
ATOM 1454 N N . THR A 1 190 ? -4.66 33.312 24.516 1 98.06 190 THR A N 1
ATOM 1455 C CA . THR A 1 190 ? -4.227 34.625 24.016 1 98.06 190 THR A CA 1
ATOM 1456 C C . THR A 1 190 ? -3.646 34.5 22.609 1 98.06 190 THR A C 1
ATOM 1458 O O . THR A 1 190 ? -3.99 35.281 21.719 1 98.06 190 THR A O 1
ATOM 1461 N N . ALA A 1 191 ? -2.783 33.562 22.438 1 98.25 191 ALA A N 1
ATOM 1462 C CA . ALA A 1 191 ? -2.166 33.344 21.125 1 98.25 191 ALA A CA 1
ATOM 1463 C C . ALA A 1 191 ? -3.211 32.938 20.094 1 98.25 191 ALA A C 1
ATOM 1465 O O . ALA A 1 191 ? -3.158 33.406 18.953 1 98.25 191 ALA A O 1
ATOM 1466 N N . LEU A 1 192 ? -4.176 32.125 20.438 1 98.12 192 LEU A N 1
ATOM 1467 C CA . LEU A 1 192 ? -5.242 31.688 19.531 1 98.12 192 LEU A CA 1
ATOM 1468 C C . LEU A 1 192 ? -6.09 32.875 19.094 1 98.12 192 LEU A C 1
ATOM 1470 O O . LEU A 1 192 ? -6.496 32.969 17.938 1 98.12 192 LEU A O 1
ATOM 1474 N N . ALA A 1 193 ? -6.383 33.75 20.016 1 97.19 193 ALA A N 1
ATOM 1475 C CA . ALA A 1 193 ? -7.148 34.938 19.672 1 97.19 193 ALA A CA 1
ATOM 1476 C C . ALA A 1 193 ? -6.422 35.781 18.625 1 97.19 193 ALA A C 1
ATOM 1478 O O . ALA A 1 193 ? -7.055 36.312 17.703 1 97.19 193 ALA A O 1
ATOM 1479 N N . GLY A 1 194 ? -5.129 35.906 18.828 1 96.25 194 GLY A N 1
ATOM 1480 C CA . GLY A 1 194 ? -4.336 36.594 17.828 1 96.25 194 GLY A CA 1
ATOM 1481 C C . GLY A 1 194 ? -4.395 35.938 16.453 1 96.25 194 GLY A C 1
ATOM 1482 O O . GLY A 1 194 ? -4.539 36.594 15.438 1 96.25 194 GLY A O 1
ATOM 1483 N N . LEU A 1 195 ? -4.289 34.625 16.406 1 96.31 195 LEU A N 1
ATOM 1484 C CA . LEU A 1 195 ? -4.355 33.875 15.148 1 96.31 195 LEU A CA 1
ATOM 1485 C C . LEU A 1 195 ? -5.738 34 14.516 1 96.31 195 LEU A C 1
ATOM 1487 O O . LEU A 1 195 ? -5.863 34.156 13.297 1 96.31 195 LEU A O 1
ATOM 1491 N N . ALA A 1 196 ? -6.781 33.938 15.359 1 96.5 196 ALA A N 1
ATOM 1492 C CA . ALA A 1 196 ? -8.164 34.031 14.891 1 96.5 196 ALA A CA 1
ATOM 1493 C C . ALA A 1 196 ? -8.391 35.312 14.109 1 96.5 196 ALA A C 1
ATOM 1495 O O . ALA A 1 196 ? -9.148 35.344 13.133 1 96.5 196 ALA A O 1
ATOM 1496 N N . ALA A 1 197 ? -7.773 36.312 14.484 1 94.81 197 ALA A N 1
ATOM 1497 C CA . ALA A 1 197 ? -7.941 37.625 13.844 1 94.81 197 ALA A CA 1
ATOM 1498 C C . ALA A 1 197 ? -7.297 37.656 12.461 1 94.81 197 ALA A C 1
ATOM 1500 O O . ALA A 1 197 ? -7.691 38.438 11.602 1 94.81 197 ALA A O 1
ATOM 1501 N N . ARG A 1 198 ? -6.367 36.781 12.219 1 93.56 198 ARG A N 1
ATOM 1502 C CA . ARG A 1 198 ? -5.605 36.75 10.969 1 93.56 198 ARG A CA 1
ATOM 1503 C C . ARG A 1 198 ? -6.25 35.812 9.953 1 93.56 198 ARG A C 1
ATOM 1505 O O . ARG A 1 198 ? -6.113 36 8.75 1 93.56 198 ARG A O 1
ATOM 1512 N N . ILE A 1 199 ? -7.023 34.844 10.305 1 95.75 199 ILE A N 1
ATOM 1513 C CA . ILE A 1 199 ? -7.426 33.688 9.516 1 95.75 199 ILE A CA 1
ATOM 1514 C C . ILE A 1 199 ? -8.484 34.094 8.5 1 95.75 199 ILE A C 1
ATOM 1516 O O . ILE A 1 199 ? -8.414 33.719 7.328 1 95.75 199 ILE A O 1
ATOM 1520 N N . PRO A 1 200 ? -9.492 34.969 8.844 1 92.12 200 PRO A N 1
ATOM 1521 C CA . PRO A 1 200 ? -10.547 35.312 7.883 1 92.12 200 PRO A CA 1
ATOM 1522 C C . PRO A 1 200 ? -10 35.875 6.578 1 92.12 200 PRO A C 1
ATOM 1524 O O . PRO A 1 200 ? -10.523 35.562 5.5 1 92.12 200 PRO A O 1
ATOM 1527 N N . GLY A 1 201 ? -8.969 36.562 6.613 1 92.38 201 GLY A N 1
ATOM 1528 C CA . GLY A 1 201 ? -8.367 37.156 5.422 1 92.38 201 GLY A CA 1
ATOM 1529 C C . GLY A 1 201 ? -7.668 36.125 4.547 1 92.38 201 GLY A C 1
ATOM 1530 O O . 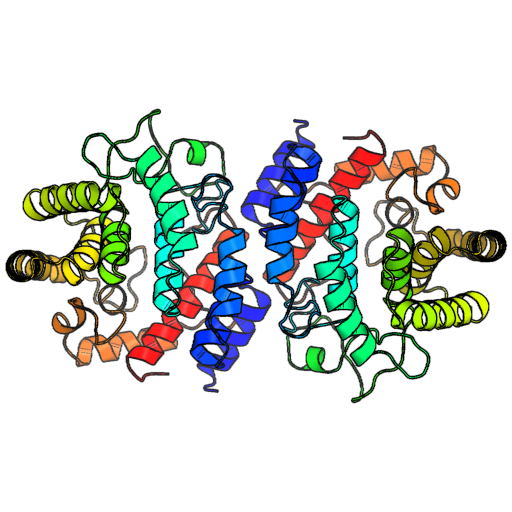GLY A 1 201 ? -7.367 36.406 3.383 1 92.38 201 GLY A O 1
ATOM 1531 N N . LEU A 1 202 ? -7.492 34.969 5.074 1 95.88 202 LEU A N 1
ATOM 1532 C CA . LEU A 1 202 ? -6.746 33.906 4.383 1 95.88 202 LEU A CA 1
ATOM 1533 C C . LEU A 1 202 ? -7.684 32.812 3.861 1 95.88 202 LEU A C 1
ATOM 1535 O O . LEU A 1 202 ? -7.254 31.906 3.162 1 95.88 202 LEU A O 1
ATOM 1539 N N . VAL A 1 203 ? -8.984 32.906 4.133 1 97.56 203 VAL A N 1
ATOM 1540 C CA . VAL A 1 203 ? -9.969 31.875 3.797 1 97.56 203 VAL A CA 1
ATOM 1541 C C . VAL A 1 203 ? -10.586 32.156 2.432 1 97.56 203 VAL A C 1
ATOM 1543 O O . VAL A 1 203 ? -11.023 33.281 2.174 1 97.56 203 VAL A O 1
ATOM 1546 N N . GLU A 1 204 ? -10.539 31.25 1.533 1 97.69 204 GLU A N 1
ATOM 1547 C CA . GLU A 1 204 ? -11.273 31.328 0.273 1 97.69 204 GLU A CA 1
ATOM 1548 C C . GLU A 1 204 ? -12.727 30.891 0.451 1 97.69 204 GLU A C 1
ATOM 1550 O O . GLU A 1 204 ? -13 29.719 0.698 1 97.69 204 GLU A O 1
ATOM 1555 N N . LEU A 1 205 ? -13.695 31.766 0.235 1 97.5 205 LEU A N 1
ATOM 1556 C CA . LEU A 1 205 ? -15.102 31.5 0.535 1 97.5 205 LEU A CA 1
ATOM 1557 C C . LEU A 1 205 ? -15.82 30.953 -0.693 1 97.5 205 LEU A C 1
ATOM 1559 O O . LEU A 1 205 ? -16.922 30.422 -0.582 1 97.5 205 LEU A O 1
ATOM 1563 N N . ASP A 1 206 ? -15.203 31.125 -1.882 1 97.5 206 ASP A N 1
ATOM 1564 C CA . ASP A 1 206 ? -15.812 30.625 -3.109 1 97.5 206 ASP A CA 1
ATOM 1565 C C . ASP A 1 206 ? -15.641 29.109 -3.221 1 97.5 206 ASP A C 1
ATOM 1567 O O . ASP A 1 206 ? -14.523 28.609 -3.391 1 97.5 206 ASP A O 1
ATOM 1571 N N . VAL A 1 207 ? -16.703 28.406 -3.268 1 96.25 207 VAL A N 1
ATOM 1572 C CA . VAL A 1 207 ? -16.656 26.938 -3.303 1 96.25 207 VAL A CA 1
ATOM 1573 C C . VAL A 1 207 ? -16.078 26.469 -4.633 1 96.25 207 VAL A C 1
ATOM 1575 O O . VAL A 1 207 ? -15.539 25.359 -4.727 1 96.25 207 VAL A O 1
ATOM 1578 N N . ASP A 1 208 ? -16.062 27.328 -5.629 1 95.25 208 ASP A N 1
ATOM 1579 C CA . ASP A 1 208 ? -15.648 26.922 -6.969 1 95.25 208 ASP A CA 1
ATOM 1580 C C . ASP A 1 208 ? -14.25 27.438 -7.285 1 95.25 208 ASP A C 1
ATOM 1582 O O . ASP A 1 208 ? -13.742 27.219 -8.391 1 95.25 208 ASP A O 1
ATOM 1586 N N . ALA A 1 209 ? -13.688 28.172 -6.273 1 94.75 209 ALA A N 1
ATOM 1587 C CA . ALA A 1 209 ? -12.344 28.703 -6.512 1 94.75 209 ALA A CA 1
ATOM 1588 C C . ALA A 1 209 ? -11.383 27.578 -6.898 1 94.75 209 ALA A C 1
ATOM 1590 O O . ALA A 1 209 ? -11.422 26.484 -6.32 1 94.75 209 ALA A O 1
ATOM 1591 N N . VAL A 1 210 ? -10.562 27.844 -7.895 1 90.44 210 VAL A N 1
ATOM 1592 C CA . VAL A 1 210 ? -9.594 26.875 -8.398 1 90.44 210 VAL A CA 1
ATOM 1593 C C . VAL A 1 210 ? -8.219 27.172 -7.793 1 90.44 210 VAL A C 1
ATOM 1595 O O . VAL A 1 210 ? -7.996 28.25 -7.238 1 90.44 210 VAL A O 1
ATOM 1598 N N . GLY A 1 211 ? -7.348 26.203 -7.836 1 88.88 211 GLY A N 1
ATOM 1599 C CA . GLY A 1 211 ? -5.996 26.375 -7.336 1 88.88 211 GLY A CA 1
ATOM 1600 C C . GLY A 1 211 ? -5.82 25.891 -5.906 1 88.88 211 GLY A C 1
ATOM 1601 O O . GLY A 1 211 ? -6.719 25.266 -5.344 1 88.88 211 GLY A O 1
ATOM 1602 N N . TYR A 1 212 ? -4.645 26.203 -5.336 1 90.62 212 TYR A N 1
ATOM 1603 C CA . TYR A 1 212 ? -4.297 25.75 -3.992 1 90.62 212 TYR A CA 1
ATOM 1604 C C . TYR A 1 212 ? -4.699 26.781 -2.947 1 90.62 212 TYR A C 1
ATOM 1606 O O . TYR A 1 212 ? -3.896 27.641 -2.576 1 90.62 212 TYR A O 1
ATOM 1614 N N . VAL A 1 213 ? -5.891 26.656 -2.449 1 94.81 213 VAL A N 1
ATOM 1615 C CA . VAL A 1 213 ? -6.473 27.578 -1.472 1 94.81 213 VAL A CA 1
ATOM 1616 C C . VAL A 1 213 ? -7.043 26.781 -0.298 1 94.81 213 VAL A C 1
ATOM 1618 O O . VAL A 1 213 ? -7.207 25.562 -0.386 1 94.81 213 VAL A O 1
ATOM 1621 N N . LYS A 1 214 ? -7.285 27.5 0.787 1 97.19 214 LYS A N 1
ATOM 1622 C CA . LYS A 1 214 ? -7.934 26.891 1.944 1 97.19 214 LYS A CA 1
ATOM 1623 C C . LYS A 1 214 ? -9.328 27.484 2.16 1 97.19 214 LYS A C 1
ATOM 1625 O O . LYS A 1 214 ? -9.484 28.703 2.26 1 97.19 214 LYS A O 1
ATOM 1630 N N . LYS A 1 215 ? -10.242 26.594 2.148 1 98.12 215 LYS A N 1
ATOM 1631 C CA . LYS A 1 215 ? -11.641 26.969 2.342 1 98.12 215 LYS A CA 1
ATOM 1632 C C . LYS A 1 215 ? -12.094 26.688 3.773 1 98.12 215 LYS A C 1
ATOM 1634 O O . LYS A 1 215 ? -11.344 26.125 4.566 1 98.12 215 LYS A O 1
ATOM 1639 N N . PRO A 1 216 ? -13.297 27.078 4.164 1 98.38 216 PRO A N 1
ATOM 1640 C CA . PRO A 1 216 ? -13.727 27.016 5.562 1 98.38 216 PRO A CA 1
ATOM 1641 C C . PRO A 1 216 ? -13.562 25.625 6.172 1 98.38 216 PRO A C 1
ATOM 1643 O O . PRO A 1 216 ? -13.055 25.5 7.293 1 98.38 216 PRO A O 1
ATOM 1646 N N . LEU A 1 217 ? -13.859 24.594 5.422 1 98.44 217 LEU A N 1
ATOM 1647 C CA . LEU A 1 217 ? -13.828 23.25 5.969 1 98.44 217 LEU A CA 1
ATOM 1648 C C . LEU A 1 217 ? -12.398 22.719 6.07 1 98.44 217 LEU A C 1
ATOM 1650 O O . LEU A 1 217 ? -12.141 21.734 6.766 1 98.44 217 LEU A O 1
ATOM 1654 N N . ASP A 1 218 ? -11.453 23.375 5.41 1 97.75 218 ASP A N 1
ATOM 1655 C CA . ASP A 1 218 ? -10.039 23.047 5.605 1 97.75 218 ASP A CA 1
ATOM 1656 C C . ASP A 1 218 ? -9.555 23.516 6.977 1 97.75 218 ASP A C 1
ATOM 1658 O O . ASP A 1 218 ? -8.734 22.859 7.609 1 97.75 218 ASP A O 1
ATOM 1662 N N . TRP A 1 219 ? -10.078 24.625 7.414 1 98 219 TRP A N 1
ATOM 1663 C CA . TRP A 1 219 ? -9.727 25.219 8.703 1 98 219 TRP A CA 1
ATOM 1664 C C . TRP A 1 219 ? -10.531 24.578 9.828 1 98 219 TRP A C 1
ATOM 1666 O O . TRP A 1 219 ? -10.055 24.469 10.961 1 98 219 TRP A O 1
ATOM 1676 N N . ALA A 1 220 ? -11.727 24.156 9.508 1 98.06 220 ALA A N 1
ATOM 1677 C CA . ALA A 1 220 ? -12.664 23.594 10.484 1 98.06 220 ALA A CA 1
ATOM 1678 C C . ALA A 1 220 ? -13.258 22.281 9.977 1 98.06 220 ALA A C 1
ATOM 1680 O O . ALA A 1 220 ? -14.453 22.203 9.703 1 98.06 220 ALA A O 1
ATOM 1681 N N . PRO A 1 221 ? -12.477 21.266 9.953 1 97.94 221 PRO A N 1
ATOM 1682 C CA . PRO A 1 221 ? -12.953 19.984 9.438 1 97.94 221 PRO A CA 1
ATOM 1683 C C . PRO A 1 221 ? -13.969 19.312 10.359 1 97.94 221 PRO A C 1
ATOM 1685 O O . PRO A 1 221 ? -14.578 18.312 9.992 1 97.94 221 PRO A O 1
ATOM 1688 N N . SER A 1 222 ? -14.172 19.812 11.539 1 98.19 222 SER A N 1
ATOM 1689 C CA . SER A 1 222 ? -15.18 19.328 12.484 1 98.19 222 SER A CA 1
ATOM 1690 C C . SER A 1 222 ? -15.703 20.469 13.352 1 98.19 222 SER A C 1
ATOM 1692 O O . SER A 1 222 ? -15.047 21.5 13.492 1 98.19 222 SER A O 1
ATOM 1694 N N . PRO A 1 223 ? -16.875 20.297 13.961 1 98 223 PRO A N 1
ATOM 1695 C CA . PRO A 1 223 ? -17.406 21.312 14.883 1 98 223 PRO A CA 1
ATOM 1696 C C . PRO A 1 223 ? -16.547 21.453 16.141 1 98 223 PRO A C 1
ATOM 1698 O O . PRO A 1 223 ? -16.703 22.422 16.891 1 98 223 PRO A O 1
ATOM 1701 N N . LEU A 1 224 ? -15.633 20.578 16.375 1 96.44 224 LEU A N 1
ATOM 1702 C CA . LEU A 1 224 ? -14.781 20.625 17.562 1 96.44 224 LEU A CA 1
ATOM 1703 C C . LEU A 1 224 ? -13.508 21.406 17.281 1 96.44 224 LEU A C 1
ATOM 1705 O O . LEU A 1 224 ? -12.766 21.75 18.203 1 96.44 224 LEU A O 1
ATOM 1709 N N . SER A 1 225 ? -13.258 21.719 16.047 1 96 225 SER A N 1
ATOM 1710 C CA . SER A 1 225 ? -12.078 22.5 15.672 1 96 225 SER A CA 1
ATOM 1711 C C . SER A 1 225 ? -12.156 23.922 16.234 1 96 225 SER A C 1
ATOM 1713 O O . SER A 1 225 ? -13.227 24.516 16.266 1 96 225 SER A O 1
ATOM 1715 N N . PHE A 1 226 ? -11.047 24.391 16.594 1 96.94 226 PHE A N 1
ATOM 1716 C CA . PHE A 1 226 ? -10.977 25.766 17.062 1 96.94 226 PHE A CA 1
ATOM 1717 C C . PHE A 1 226 ? -11.57 26.719 16.031 1 96.94 226 PHE A C 1
ATOM 1719 O O . PHE A 1 226 ? -12.32 27.625 16.391 1 96.94 226 PHE A O 1
ATOM 1726 N N . CYS A 1 227 ? -11.312 26.516 14.789 1 97.75 227 CYS A N 1
ATOM 1727 C CA . CYS A 1 227 ? -11.656 27.484 13.742 1 97.75 227 CYS A CA 1
ATOM 1728 C C . CYS A 1 227 ? -13.148 27.422 13.422 1 97.75 227 CYS A C 1
ATOM 1730 O O . CYS A 1 227 ? -13.656 28.266 12.688 1 97.75 227 CYS A O 1
ATOM 1732 N N . HIS A 1 228 ? -13.859 26.422 13.922 1 98 228 HIS A N 1
ATOM 1733 C CA . HIS A 1 228 ? -15.289 26.312 13.68 1 98 228 HIS A CA 1
ATOM 1734 C C . HIS A 1 228 ? -16.016 27.609 14.039 1 98 228 HIS A C 1
ATOM 1736 O O . HIS A 1 228 ? -16.906 28.047 13.312 1 98 228 HIS A O 1
ATOM 1742 N N . GLN A 1 229 ? -15.594 28.266 15.047 1 96.56 229 GLN A N 1
ATOM 1743 C CA . GLN A 1 229 ? -16.25 29.453 15.586 1 96.56 229 GLN A CA 1
ATOM 1744 C C . GLN A 1 229 ? -16.047 30.656 14.664 1 96.56 229 GLN A C 1
ATOM 1746 O O . GLN A 1 229 ? -16.703 31.672 14.812 1 96.56 229 GLN A O 1
ATOM 1751 N N . LEU A 1 230 ? -15.125 30.5 13.766 1 97.5 230 LEU A N 1
ATOM 1752 C CA . LEU A 1 230 ? -14.789 31.609 12.898 1 97.5 230 LEU A CA 1
ATOM 1753 C C . LEU A 1 230 ? -15.773 31.719 11.734 1 97.5 230 LEU A C 1
ATOM 1755 O O . LEU A 1 230 ? -15.781 32.719 11 1 97.5 230 LEU A O 1
ATOM 1759 N N . PHE A 1 231 ? -16.656 30.734 11.57 1 97.88 231 PHE A N 1
ATOM 1760 C CA . PHE A 1 231 ? -17.5 30.672 10.391 1 97.88 231 PHE A CA 1
ATOM 1761 C C . PHE A 1 231 ? -18.969 30.578 10.789 1 97.88 231 PHE A C 1
ATOM 1763 O O . PHE A 1 231 ? -19.328 29.781 11.656 1 97.88 231 PHE A O 1
ATOM 1770 N N . PRO A 1 232 ? -19.844 31.422 10.109 1 97.62 232 PRO A N 1
ATOM 1771 C CA . PRO A 1 232 ? -21.281 31.25 10.32 1 97.62 232 PRO A CA 1
ATOM 1772 C C . PRO A 1 232 ? -21.797 29.891 9.852 1 97.62 232 PRO A C 1
ATOM 1774 O O . PRO A 1 232 ? -21.266 29.328 8.891 1 97.62 232 PRO A O 1
ATOM 1777 N N . LYS A 1 233 ? -22.844 29.5 10.461 1 97.56 233 LYS A N 1
ATOM 1778 C CA . LYS A 1 233 ? -23.469 28.219 10.133 1 97.56 233 LYS A CA 1
ATOM 1779 C C . LYS A 1 233 ? -23.828 28.141 8.656 1 97.56 233 LYS A C 1
ATOM 1781 O O . LYS A 1 233 ? -23.672 27.094 8.023 1 97.56 233 LYS A O 1
ATOM 1786 N N . ALA A 1 234 ? -24.297 29.219 8.141 1 98.06 234 ALA A N 1
ATOM 1787 C CA . ALA A 1 234 ? -24.719 29.25 6.742 1 98.06 234 ALA A CA 1
ATOM 1788 C C . ALA A 1 234 ? -23.547 29 5.805 1 98.06 234 ALA A C 1
ATOM 1790 O O . ALA A 1 234 ? -23.688 28.328 4.781 1 98.06 234 ALA A O 1
ATOM 1791 N N . VAL A 1 235 ? -22.422 29.594 6.133 1 98.25 235 VAL A N 1
ATOM 1792 C CA . VAL A 1 235 ? -21.203 29.406 5.336 1 98.25 235 VAL A CA 1
ATOM 1793 C C . VAL A 1 235 ? -20.766 27.953 5.398 1 98.25 235 VAL A C 1
ATOM 1795 O O . VAL A 1 235 ? -20.469 27.344 4.367 1 98.25 235 VAL A O 1
ATOM 1798 N N . LEU A 1 236 ? -20.703 27.359 6.559 1 98.31 236 LEU A N 1
ATOM 1799 C CA . LEU A 1 236 ? -20.328 25.969 6.727 1 98.31 236 LEU A CA 1
ATOM 1800 C C . LEU A 1 236 ? -21.281 25.047 5.98 1 98.31 236 LEU A C 1
ATOM 1802 O O . LEU A 1 236 ? -20.844 24.109 5.312 1 98.31 236 LEU A O 1
ATOM 1806 N N . GLY A 1 237 ? -22.594 25.359 6.105 1 98.31 237 GLY A N 1
ATOM 1807 C CA . GLY A 1 237 ? -23.578 24.578 5.391 1 98.31 237 GLY A CA 1
ATOM 1808 C C . GLY A 1 237 ? -23.375 24.578 3.887 1 98.31 237 GLY A C 1
ATOM 1809 O O . GLY A 1 237 ? -23.453 23.531 3.238 1 98.31 237 GLY A O 1
ATOM 1810 N N . HIS A 1 238 ? -23.109 25.766 3.371 1 98.44 238 HIS A N 1
ATOM 1811 C CA . HIS A 1 238 ? -22.859 25.906 1.942 1 98.44 238 HIS A CA 1
ATOM 1812 C C . HIS A 1 238 ? -21.641 25.109 1.506 1 98.44 238 HIS A C 1
ATOM 1814 O O . HIS A 1 238 ? -21.672 24.438 0.474 1 98.44 238 HIS A O 1
ATOM 1820 N N . HIS A 1 239 ? -20.625 25.156 2.289 1 98.56 239 HIS A N 1
ATOM 1821 C CA . HIS A 1 239 ? -19.391 24.453 1.947 1 98.56 239 HIS A CA 1
ATOM 1822 C C . HIS A 1 239 ? -19.547 22.953 2.154 1 98.56 239 HIS A C 1
ATOM 1824 O O . HIS A 1 239 ? -18.906 22.156 1.447 1 98.56 239 HIS A O 1
ATOM 1830 N N . LEU A 1 240 ? -20.344 22.531 3.088 1 98.56 240 LEU A N 1
ATOM 1831 C CA . LEU A 1 240 ? -20.625 21.109 3.266 1 98.56 240 LEU A CA 1
ATOM 1832 C C . LEU A 1 240 ? -21.391 20.547 2.066 1 98.56 240 LEU A C 1
ATOM 1834 O O . LEU A 1 240 ? -21.078 19.453 1.581 1 98.56 240 LEU A O 1
ATOM 1838 N N . ALA A 1 241 ? -22.375 21.328 1.589 1 98.31 241 ALA A N 1
ATOM 1839 C CA . ALA A 1 241 ? -23.109 20.922 0.397 1 98.31 241 ALA A CA 1
ATOM 1840 C C . ALA A 1 241 ? -22.188 20.812 -0.811 1 98.31 241 ALA A C 1
ATOM 1842 O O . ALA A 1 241 ? -22.281 19.859 -1.595 1 98.31 241 ALA A O 1
ATOM 1843 N N . ALA A 1 242 ? -21.312 21.781 -0.896 1 98.19 242 ALA A N 1
ATOM 1844 C CA . ALA A 1 242 ? -20.359 21.781 -1.998 1 98.19 242 ALA A CA 1
ATOM 1845 C C . ALA A 1 242 ? -19.391 20.594 -1.891 1 98.19 242 ALA A C 1
ATOM 1847 O O . ALA A 1 242 ? -19.031 19.984 -2.9 1 98.19 242 ALA A O 1
ATOM 1848 N N . LEU A 1 243 ? -18.938 20.328 -0.678 1 98.12 243 LEU A N 1
ATOM 1849 C CA . LEU A 1 243 ? -18.031 19.203 -0.459 1 98.12 243 LEU A CA 1
ATOM 1850 C C . LEU A 1 243 ? -18.672 17.891 -0.89 1 98.12 243 LEU A C 1
ATOM 1852 O O . LEU A 1 243 ? -18.047 17.078 -1.571 1 98.12 243 LEU A O 1
ATOM 1856 N N . GLU A 1 244 ? -19.891 17.672 -0.514 1 98.12 244 GLU A N 1
ATOM 1857 C CA . GLU A 1 244 ? -20.609 16.453 -0.917 1 98.12 244 GLU A CA 1
ATOM 1858 C C . GLU A 1 244 ? -20.734 16.375 -2.436 1 98.12 244 GLU A C 1
ATOM 1860 O O . GLU A 1 244 ? -20.531 15.312 -3.025 1 98.12 244 GLU A O 1
ATOM 1865 N N . ALA A 1 245 ? -21 17.5 -3.051 1 97.5 245 ALA A N 1
ATOM 1866 C CA . ALA A 1 245 ? -21.25 17.562 -4.488 1 97.5 245 ALA A CA 1
ATOM 1867 C C . ALA A 1 245 ? -19.969 17.344 -5.281 1 97.5 245 ALA A C 1
ATOM 1869 O O . ALA A 1 245 ? -20 17.047 -6.477 1 97.5 245 ALA A O 1
ATOM 1870 N N . ARG A 1 246 ? -18.859 17.453 -4.629 1 97.44 246 ARG A N 1
ATOM 1871 C CA . ARG A 1 246 ? -17.562 17.375 -5.312 1 97.44 246 ARG A CA 1
ATOM 1872 C C . ARG A 1 246 ? -17.156 15.922 -5.539 1 97.44 246 ARG A C 1
ATOM 1874 O O . ARG A 1 246 ? -16.156 15.656 -6.223 1 97.44 246 ARG A O 1
ATOM 1881 N N . GLN A 1 247 ? -17.875 14.961 -4.965 1 98.44 247 GLN A N 1
ATOM 1882 C CA . GLN A 1 247 ? -17.547 13.562 -5.242 1 98.44 247 GLN A CA 1
ATOM 1883 C C . GLN A 1 247 ? -17.594 13.273 -6.738 1 98.44 247 GLN A C 1
ATOM 1885 O O . GLN A 1 247 ? -18.578 13.555 -7.406 1 98.44 247 GLN A O 1
ATOM 1890 N N . ALA A 1 248 ? -16.484 12.789 -7.238 1 98.38 248 ALA A N 1
ATOM 1891 C CA . ALA A 1 248 ? -16.359 12.547 -8.672 1 98.38 248 ALA A CA 1
ATOM 1892 C C . ALA A 1 248 ? -17.156 11.32 -9.094 1 98.38 248 ALA A C 1
ATOM 1894 O O . ALA A 1 248 ? -17.688 10.594 -8.25 1 98.38 248 ALA A O 1
ATOM 1895 N N . GLN A 1 249 ? -17.25 11.078 -10.375 1 97.56 249 GLN A N 1
ATOM 1896 C CA . GLN A 1 249 ? -18.031 9.984 -10.938 1 97.56 249 GLN A CA 1
ATOM 1897 C C . GLN A 1 249 ? -17.5 8.633 -10.461 1 97.56 249 GLN A C 1
ATOM 1899 O O . GLN A 1 249 ? -18.281 7.699 -10.258 1 97.56 249 GLN A O 1
ATOM 1904 N N . ASP A 1 250 ? -16.281 8.523 -10.195 1 97.81 250 ASP A N 1
ATOM 1905 C CA . ASP A 1 250 ? -15.688 7.25 -9.789 1 97.81 250 ASP A CA 1
ATOM 1906 C C . ASP A 1 250 ? -15.82 7.035 -8.289 1 97.81 250 ASP A C 1
ATOM 1908 O O . ASP A 1 250 ? -15.312 6.051 -7.75 1 97.81 250 ASP A O 1
ATOM 1912 N N . GLY A 1 251 ? -16.359 7.977 -7.613 1 98.5 251 GLY A N 1
ATOM 1913 C CA . GLY A 1 251 ? -16.688 7.809 -6.207 1 98.5 251 GLY A CA 1
ATOM 1914 C C . GLY A 1 251 ? -15.703 8.5 -5.277 1 98.5 251 GLY A C 1
ATOM 1915 O O . GLY A 1 251 ? -15.977 8.656 -4.086 1 98.5 251 GLY A O 1
ATOM 1916 N N . GLY A 1 252 ? -14.531 8.914 -5.75 1 98.69 252 GLY A N 1
ATOM 1917 C CA . GLY A 1 252 ? -13.531 9.586 -4.941 1 98.69 252 GLY A CA 1
ATOM 1918 C C . GLY A 1 252 ? -13.594 11.102 -5.055 1 98.69 252 GLY A C 1
ATOM 1919 O O . GLY A 1 252 ? -14.406 11.633 -5.812 1 98.69 252 GLY A O 1
ATOM 1920 N N . TRP A 1 253 ? -12.883 11.82 -4.273 1 98.62 253 TRP A N 1
ATOM 1921 C CA . TRP A 1 253 ? -12.742 13.273 -4.34 1 98.62 253 TRP A CA 1
ATOM 1922 C C . TRP A 1 253 ? -11.461 13.664 -5.074 1 98.62 253 TRP A C 1
ATOM 1924 O O . TRP A 1 253 ? -10.43 12.992 -4.941 1 98.62 253 TRP A O 1
ATOM 1934 N N . PRO A 1 254 ? -11.516 14.727 -5.836 1 97.19 254 PRO A N 1
ATOM 1935 C CA . PRO A 1 254 ? -10.328 15.172 -6.57 1 97.19 254 PRO A CA 1
ATOM 1936 C C . PRO A 1 254 ? -9.383 16.016 -5.715 1 97.19 254 PRO A C 1
ATOM 1938 O O . PRO A 1 254 ? -9.766 16.469 -4.633 1 97.19 254 PRO A O 1
ATOM 1941 N N . ILE A 1 255 ? -8.172 16.109 -6.102 1 95.94 255 ILE A N 1
ATOM 1942 C CA . ILE A 1 255 ? -7.223 17.062 -5.547 1 95.94 255 ILE A CA 1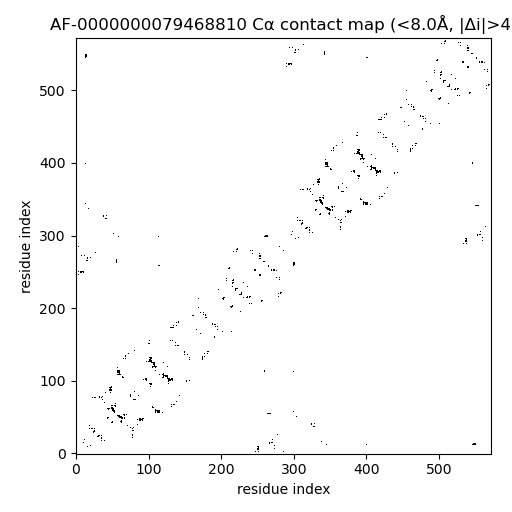
ATOM 1943 C C . ILE A 1 255 ? -7.066 18.25 -6.5 1 95.94 255 ILE A C 1
ATOM 1945 O O . ILE A 1 255 ? -7.469 18.172 -7.66 1 95.94 255 ILE A O 1
ATOM 1949 N N . SER A 1 256 ? -6.477 19.328 -6.008 1 92.62 256 SER A N 1
ATOM 1950 C CA . SER A 1 256 ? -6.441 20.562 -6.797 1 92.62 256 SER A CA 1
ATOM 1951 C C . SER A 1 256 ? -5.016 20.922 -7.195 1 92.62 256 SER A C 1
ATOM 1953 O O . SER A 1 256 ? -4.754 22.047 -7.637 1 92.62 256 SER A O 1
ATOM 1955 N N . TRP A 1 257 ? -4 20.078 -6.945 1 93.31 257 TRP A N 1
ATOM 1956 C CA . TRP A 1 257 ? -2.602 20.344 -7.266 1 93.31 257 TRP A CA 1
ATOM 1957 C C . TRP A 1 257 ? -2.023 19.219 -8.125 1 93.31 257 TRP A C 1
ATOM 1959 O O . TRP A 1 257 ? -2.641 18.156 -8.273 1 93.31 257 TRP A O 1
ATOM 1969 N N . GLU A 1 258 ? -0.91 19.469 -8.727 1 93 258 GLU A N 1
ATOM 1970 C CA . GLU A 1 258 ? -0.218 18.469 -9.547 1 93 258 GLU A CA 1
ATOM 1971 C C . GLU A 1 258 ? 0.706 17.609 -8.695 1 93 258 GLU A C 1
ATOM 1973 O O . GLU A 1 258 ? 1.412 18.109 -7.824 1 93 258 GLU A O 1
ATOM 1978 N N . THR A 1 259 ? 0.584 16.297 -8.93 1 96.06 259 THR A N 1
ATOM 1979 C CA . THR A 1 259 ? 1.424 15.359 -8.195 1 96.06 259 THR A CA 1
ATOM 1980 C C . THR A 1 259 ? 2.607 14.914 -9.047 1 96.06 259 THR A C 1
ATOM 1982 O O . THR A 1 259 ? 2.756 15.344 -10.195 1 96.06 259 THR A O 1
ATOM 1985 N N . VAL A 1 260 ? 3.418 14.07 -8.5 1 96.31 260 VAL A N 1
ATOM 1986 C CA . VAL A 1 260 ? 4.645 13.664 -9.172 1 96.31 260 VAL A CA 1
ATOM 1987 C C . VAL A 1 260 ? 4.363 12.469 -10.086 1 96.31 260 VAL A C 1
ATOM 1989 O O . VAL A 1 260 ? 5.285 11.898 -10.672 1 96.31 260 VAL A O 1
ATOM 1992 N N . GLY A 1 261 ? 3.121 12.094 -10.32 1 95.88 261 GLY A N 1
ATOM 1993 C CA . GLY A 1 261 ? 2.736 11.008 -11.203 1 95.88 261 GLY A CA 1
ATOM 1994 C C . GLY A 1 261 ? 1.366 10.438 -10.883 1 95.88 261 GLY A C 1
ATOM 1995 O O . GLY A 1 261 ? 0.704 10.891 -9.945 1 95.88 261 GLY A O 1
ATOM 1996 N N . PRO A 1 262 ? 0.968 9.438 -11.68 1 97.5 262 PRO A N 1
ATOM 1997 C CA . PRO A 1 262 ? -0.368 8.867 -11.5 1 97.5 262 PRO A CA 1
ATOM 1998 C C . PRO A 1 262 ? -0.516 8.133 -10.164 1 97.5 262 PRO A C 1
ATOM 2000 O O . PRO A 1 262 ? -1.597 8.141 -9.57 1 97.5 262 PRO A O 1
ATOM 2003 N N . GLY A 1 263 ? 0.547 7.473 -9.703 1 97.81 263 GLY A N 1
ATOM 2004 C CA . GLY A 1 263 ? 0.503 6.785 -8.422 1 97.81 263 GLY A CA 1
ATOM 2005 C C . GLY A 1 263 ? 0.181 7.711 -7.262 1 97.81 263 GLY A C 1
ATOM 2006 O O . GLY A 1 263 ? -0.856 7.562 -6.609 1 97.81 263 GLY A O 1
ATOM 2007 N N . PRO A 1 264 ? 1.005 8.758 -7.102 1 98.06 264 PRO A N 1
ATOM 2008 C CA . PRO A 1 264 ? 0.754 9.727 -6.035 1 98.06 264 PRO A CA 1
ATOM 2009 C C . PRO A 1 264 ? -0.594 10.43 -6.176 1 98.06 264 PRO A C 1
ATOM 2011 O O . PRO A 1 264 ? -1.226 10.773 -5.176 1 98.06 264 PRO A O 1
ATOM 2014 N N . GLN A 1 265 ? -1.037 10.609 -7.375 1 98.25 265 GLN A N 1
ATOM 2015 C CA . GLN A 1 265 ? -2.348 11.219 -7.578 1 98.25 265 GLN A CA 1
ATOM 2016 C C . GLN A 1 265 ? -3.455 10.352 -6.984 1 98.25 265 GLN A C 1
ATOM 2018 O O . GLN A 1 265 ? -4.328 10.852 -6.273 1 98.25 265 GLN A O 1
ATOM 2023 N N . LEU A 1 266 ? -3.467 9.094 -7.273 1 98.5 266 LEU A N 1
ATOM 2024 C CA . LEU A 1 266 ? -4.477 8.188 -6.738 1 98.5 266 LEU A CA 1
ATOM 2025 C C . LEU A 1 266 ? -4.352 8.07 -5.227 1 98.5 266 LEU A C 1
ATOM 2027 O O . LEU A 1 266 ? -5.359 8.016 -4.516 1 98.5 266 LEU A O 1
ATOM 2031 N N . GLU A 1 267 ? -3.09 8.008 -4.75 1 98.56 267 GLU A N 1
ATOM 2032 C CA . GLU A 1 267 ? -2.873 7.918 -3.311 1 98.56 267 GLU A CA 1
ATOM 2033 C C . GLU A 1 267 ? -3.455 9.125 -2.588 1 98.56 267 GLU A C 1
ATOM 2035 O O . GLU A 1 267 ? -4.148 8.984 -1.579 1 98.56 267 GLU A O 1
ATOM 2040 N N . TYR A 1 268 ? -3.207 10.312 -3.139 1 98.44 268 TYR A N 1
ATOM 2041 C CA . TYR A 1 268 ? -3.729 11.523 -2.512 1 98.44 268 TYR A CA 1
ATOM 2042 C C . TYR A 1 268 ? -5.25 11.57 -2.609 1 98.44 268 TYR A C 1
ATOM 2044 O O . TYR A 1 268 ? -5.918 12.062 -1.695 1 98.44 268 TYR A O 1
ATOM 2052 N N . ARG A 1 269 ? -5.75 11.125 -3.715 1 98.69 269 ARG A N 1
ATOM 2053 C CA . ARG A 1 269 ? -7.207 11.086 -3.818 1 98.69 269 ARG A CA 1
ATOM 2054 C C . ARG A 1 269 ? -7.805 10.164 -2.762 1 98.69 269 ARG A C 1
ATOM 2056 O O . ARG A 1 269 ? -8.906 10.422 -2.26 1 98.69 269 ARG A O 1
ATOM 2063 N N . GLY A 1 270 ? -7.113 9.008 -2.439 1 98.81 270 GLY A N 1
ATOM 2064 C CA . GLY A 1 270 ? -7.551 8.188 -1.319 1 98.81 270 GLY A CA 1
ATOM 2065 C C . GLY A 1 270 ? -7.562 8.938 -0 1 98.81 270 GLY A C 1
ATOM 2066 O O . GLY A 1 270 ? -8.531 8.859 0.758 1 98.81 270 GLY A O 1
ATOM 2067 N N . VAL A 1 271 ? -6.504 9.734 0.217 1 98.81 271 VAL A N 1
ATOM 2068 C CA . VAL A 1 271 ? -6.355 10.508 1.448 1 98.81 271 VAL A CA 1
ATOM 2069 C C . VAL A 1 271 ? -7.48 11.531 1.559 1 98.81 271 VAL A C 1
ATOM 2071 O O . VAL A 1 271 ? -8.156 11.609 2.588 1 98.81 271 VAL A O 1
ATOM 2074 N N . VAL A 1 272 ? -7.758 12.242 0.471 1 98.44 272 VAL A N 1
ATOM 2075 C CA . VAL A 1 272 ? -8.719 13.336 0.538 1 98.44 272 VAL A CA 1
ATOM 2076 C C . VAL A 1 272 ? -10.141 12.773 0.55 1 98.44 272 VAL A C 1
ATOM 2078 O O . VAL A 1 272 ? -11.055 13.375 1.12 1 98.44 272 VAL A O 1
ATOM 2081 N N . THR A 1 273 ? -10.336 11.578 -0.009 1 98.94 273 THR A N 1
ATOM 2082 C CA . THR A 1 273 ? -11.641 10.922 0.045 1 98.94 273 THR A CA 1
ATOM 2083 C C . THR A 1 273 ? -12 10.555 1.481 1 98.94 273 THR A C 1
ATOM 2085 O O . THR A 1 273 ? -13.102 10.875 1.95 1 98.94 273 THR A O 1
ATOM 2088 N N . VAL A 1 274 ? -11.078 9.922 2.188 1 98.94 274 VAL A N 1
ATOM 2089 C CA . VAL A 1 274 ? -11.328 9.594 3.586 1 98.94 274 VAL A CA 1
ATOM 2090 C C . VAL A 1 274 ? -11.57 10.875 4.383 1 98.94 274 VAL A C 1
ATOM 2092 O O . VAL A 1 274 ? -12.484 10.938 5.203 1 98.94 274 VAL A O 1
ATOM 2095 N N . ALA A 1 275 ? -10.773 11.914 4.121 1 98.69 275 ALA A N 1
ATOM 2096 C CA . ALA A 1 275 ? -10.891 13.18 4.84 1 98.69 275 ALA A CA 1
ATOM 2097 C C . ALA A 1 275 ? -12.25 13.836 4.59 1 98.69 275 ALA A C 1
ATOM 2099 O O . ALA A 1 275 ? -12.875 14.352 5.516 1 98.69 275 ALA A O 1
ATOM 2100 N N . ALA A 1 276 ? -12.664 13.828 3.346 1 98.75 276 ALA A N 1
ATOM 2101 C CA . ALA A 1 276 ? -13.961 14.406 2.994 1 98.75 276 ALA A CA 1
ATOM 2102 C C . ALA A 1 276 ? -15.094 13.703 3.742 1 98.75 276 ALA A C 1
ATOM 2104 O O . ALA A 1 276 ? -15.977 14.359 4.301 1 98.75 276 ALA A O 1
ATOM 2105 N N . LEU A 1 277 ? -15.078 12.406 3.773 1 98.88 277 LEU A N 1
ATOM 2106 C CA . LEU A 1 277 ? -16.109 11.625 4.449 1 98.88 277 LEU A CA 1
ATOM 2107 C C . LEU A 1 277 ? -16.109 11.906 5.945 1 98.88 277 LEU A C 1
ATOM 2109 O O . LEU A 1 277 ? -17.172 12.023 6.559 1 98.88 277 LEU A O 1
ATOM 2113 N N . ARG A 1 278 ? -14.961 12.008 6.516 1 98.75 278 ARG A N 1
ATOM 2114 C CA . ARG A 1 278 ? -14.859 12.289 7.945 1 98.75 278 ARG A CA 1
ATOM 2115 C C . ARG A 1 278 ? -15.43 13.664 8.273 1 98.75 278 ARG A C 1
ATOM 2117 O O . ARG A 1 278 ? -16.078 13.844 9.305 1 98.75 278 ARG A O 1
ATOM 2124 N N . THR A 1 279 ? -15.086 14.609 7.418 1 98.81 279 THR A N 1
ATOM 2125 C CA . THR A 1 279 ? -15.625 15.953 7.613 1 98.81 279 THR A CA 1
ATOM 2126 C C . THR A 1 279 ? -17.156 15.945 7.523 1 98.81 279 THR A C 1
ATOM 2128 O O . THR A 1 279 ? -17.828 16.484 8.398 1 98.81 279 THR A O 1
ATOM 2131 N N . LEU A 1 280 ? -17.672 15.336 6.48 1 98.62 280 LEU A N 1
ATOM 2132 C CA . LEU A 1 280 ? -19.109 15.242 6.32 1 98.62 280 LEU A CA 1
ATOM 2133 C C . LEU A 1 280 ? -19.75 14.547 7.523 1 98.62 280 LEU A C 1
ATOM 2135 O O . LEU A 1 280 ? -20.781 15 8.023 1 98.62 280 LEU A O 1
ATOM 2139 N N . GLN A 1 281 ? -19.109 13.523 7.973 1 98.12 281 GLN A N 1
ATOM 2140 C CA . GLN A 1 281 ? -19.609 12.805 9.141 1 98.12 281 GLN A CA 1
ATOM 2141 C C . GLN A 1 281 ? -19.594 13.68 10.383 1 98.12 281 GLN A C 1
ATOM 2143 O O . GLN A 1 281 ? -20.547 13.688 11.164 1 98.12 281 GLN A O 1
ATOM 2148 N N . ALA A 1 282 ? -18.547 14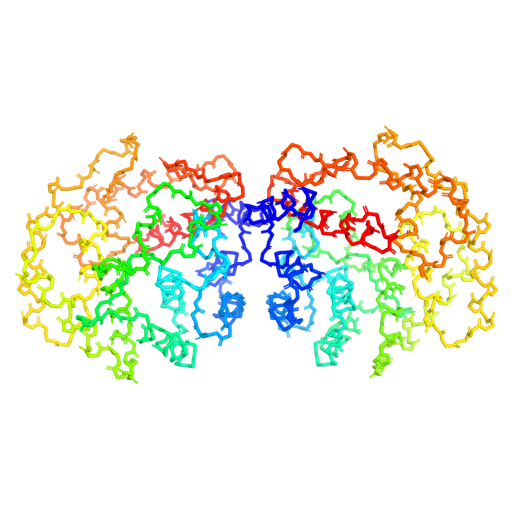.383 10.578 1 98.25 282 ALA A N 1
ATOM 2149 C CA . ALA A 1 282 ? -18.375 15.211 11.766 1 98.25 282 ALA A CA 1
ATOM 2150 C C . ALA A 1 282 ? -19.469 16.266 11.859 1 98.25 282 ALA A C 1
ATOM 2152 O O . ALA A 1 282 ? -19.891 16.625 12.961 1 98.25 282 ALA A O 1
ATOM 2153 N N . TYR A 1 283 ? -19.938 16.719 10.742 1 98.19 283 TYR A N 1
ATOM 2154 C CA . TYR A 1 283 ? -20.938 17.781 10.719 1 98.19 283 TYR A CA 1
ATOM 2155 C C . TYR A 1 283 ? -22.344 17.188 10.57 1 98.19 283 TYR A C 1
ATOM 2157 O O . TYR A 1 283 ? -23.312 17.922 10.391 1 98.19 283 TYR A O 1
ATOM 2165 N N . GLY A 1 284 ? -22.453 15.859 10.555 1 96.81 284 GLY A N 1
ATOM 2166 C CA . GLY A 1 284 ? -23.75 15.203 10.43 1 96.81 284 GLY A CA 1
ATOM 2167 C C . GLY A 1 284 ? -24.344 15.305 9.039 1 96.81 284 GLY A C 1
ATOM 2168 O O . GLY A 1 284 ? -25.562 15.32 8.883 1 96.81 284 GLY A O 1
ATOM 2169 N N . ALA A 1 285 ? -23.453 15.414 8.07 1 93.94 285 ALA A N 1
ATOM 2170 C CA . ALA A 1 285 ? -23.922 15.641 6.707 1 93.94 285 ALA A CA 1
ATOM 2171 C C . ALA A 1 285 ? -23.766 14.375 5.863 1 93.94 285 ALA A C 1
ATOM 2173 O O . ALA A 1 285 ? -23.859 14.43 4.633 1 93.94 285 ALA A O 1
ATOM 2174 N N . LEU A 1 286 ? -23.359 13.297 6.5 1 91.12 286 LEU A N 1
ATOM 2175 C CA . LEU A 1 286 ? -23.203 12.055 5.754 1 91.12 286 LEU A CA 1
ATOM 2176 C C . LEU A 1 286 ? -24.5 11.242 5.777 1 91.12 286 LEU A C 1
ATOM 2178 O O . LEU A 1 286 ? -25.219 11.242 6.773 1 91.12 286 LEU A O 1
ATOM 2182 N N . MET B 1 1 ? 24.312 1.156 -10.383 1 53.66 1 MET B N 1
ATOM 2183 C CA . MET B 1 1 ? 23.109 0.478 -10.859 1 53.66 1 MET B CA 1
ATOM 2184 C C . MET B 1 1 ? 22.938 0.656 -12.359 1 53.66 1 MET B C 1
ATOM 2186 O O . MET B 1 1 ? 23.328 1.683 -12.922 1 53.66 1 MET B O 1
ATOM 2190 N N . SER B 1 2 ? 22.609 -0.5 -13.227 1 76.19 2 SER B N 1
ATOM 2191 C CA . SER B 1 2 ? 22.328 -0.42 -14.656 1 76.19 2 SER B CA 1
ATOM 2192 C C . SER B 1 2 ? 21.188 0.54 -14.953 1 76.19 2 SER B C 1
ATOM 2194 O O . SER B 1 2 ? 20.422 0.887 -14.055 1 76.19 2 SER B O 1
ATOM 2196 N N . ASP B 1 3 ? 21.25 1.312 -16.016 1 92.19 3 ASP B N 1
ATOM 2197 C CA . ASP B 1 3 ? 20.188 2.184 -16.5 1 92.19 3 ASP B CA 1
ATOM 2198 C C . ASP B 1 3 ? 18.828 1.539 -16.312 1 92.19 3 ASP B C 1
ATOM 2200 O O . ASP B 1 3 ? 17.875 2.197 -15.883 1 92.19 3 ASP B O 1
ATOM 2204 N N . VAL B 1 4 ? 18.812 0.174 -16.391 1 97.25 4 VAL B N 1
ATOM 2205 C CA . VAL B 1 4 ? 17.562 -0.569 -16.281 1 97.25 4 VAL B CA 1
ATOM 2206 C C . VAL B 1 4 ? 17.062 -0.535 -14.836 1 97.25 4 VAL B C 1
ATOM 2208 O O . VAL B 1 4 ? 15.891 -0.256 -14.586 1 97.25 4 VAL B O 1
ATOM 2211 N N . LEU B 1 5 ? 17.984 -0.717 -13.852 1 97.69 5 LEU B N 1
ATOM 2212 C CA . LEU B 1 5 ? 17.625 -0.75 -12.438 1 97.69 5 LEU B CA 1
ATOM 2213 C C . LEU B 1 5 ? 17.188 0.633 -11.961 1 97.69 5 LEU B C 1
ATOM 2215 O O . LEU B 1 5 ? 16.203 0.762 -11.227 1 97.69 5 LEU B O 1
ATOM 2219 N N . ASP B 1 6 ? 17.875 1.654 -12.43 1 97.31 6 ASP B N 1
ATOM 2220 C CA . ASP B 1 6 ? 17.578 3.014 -11.992 1 97.31 6 ASP B CA 1
ATOM 2221 C C . ASP B 1 6 ? 16.203 3.453 -12.477 1 97.31 6 ASP B C 1
ATOM 2223 O O . ASP B 1 6 ? 15.445 4.078 -11.734 1 97.31 6 ASP B O 1
ATOM 2227 N N . ARG B 1 7 ? 15.914 3.125 -13.703 1 98.19 7 ARG B N 1
ATOM 2228 C CA . ARG B 1 7 ? 14.625 3.482 -14.281 1 98.19 7 ARG B CA 1
ATOM 2229 C C . ARG B 1 7 ? 13.492 2.705 -13.617 1 98.19 7 ARG B C 1
ATOM 2231 O O . ARG B 1 7 ? 12.414 3.25 -13.383 1 98.19 7 ARG B O 1
ATOM 2238 N N . ALA B 1 8 ? 13.734 1.442 -13.32 1 98.75 8 ALA B N 1
ATOM 2239 C CA . ALA B 1 8 ? 12.742 0.633 -12.617 1 98.75 8 ALA B CA 1
ATOM 2240 C C . ALA B 1 8 ? 12.5 1.163 -11.203 1 98.75 8 ALA B C 1
ATOM 2242 O O . ALA B 1 8 ? 11.359 1.206 -10.734 1 98.75 8 ALA B O 1
ATOM 2243 N N . ARG B 1 9 ? 13.594 1.558 -10.547 1 98.25 9 ARG B N 1
ATOM 2244 C CA . ARG B 1 9 ? 13.492 2.131 -9.211 1 98.25 9 ARG B CA 1
ATOM 2245 C C . ARG B 1 9 ? 12.594 3.365 -9.211 1 98.25 9 ARG B C 1
ATOM 2247 O O . ARG B 1 9 ? 11.727 3.51 -8.344 1 98.25 9 ARG B O 1
ATOM 2254 N N . ASP B 1 10 ? 12.867 4.215 -10.172 1 98.12 10 ASP B N 1
ATOM 2255 C CA . ASP B 1 10 ? 12.07 5.438 -10.281 1 98.12 10 ASP B CA 1
ATOM 2256 C C . ASP B 1 10 ? 10.594 5.113 -10.469 1 98.12 10 ASP B C 1
ATOM 2258 O O . ASP B 1 10 ? 9.734 5.711 -9.812 1 98.12 10 ASP B O 1
ATOM 2262 N N . PHE B 1 11 ? 10.258 4.145 -11.312 1 98.69 11 PHE B N 1
ATOM 2263 C CA . PHE B 1 11 ? 8.875 3.719 -11.531 1 98.69 11 PHE B CA 1
ATOM 2264 C C . PHE B 1 11 ? 8.258 3.199 -10.234 1 98.69 11 PHE B C 1
ATOM 2266 O O . PHE B 1 11 ? 7.125 3.545 -9.898 1 98.69 11 PHE B O 1
ATOM 2273 N N . LEU B 1 12 ? 9 2.338 -9.547 1 98.75 12 LEU B N 1
ATOM 2274 C CA . LEU B 1 12 ? 8.477 1.729 -8.328 1 98.75 12 LEU B CA 1
ATOM 2275 C C . LEU B 1 12 ? 8.258 2.777 -7.246 1 98.75 12 LEU B C 1
ATOM 2277 O O . LEU B 1 12 ? 7.277 2.713 -6.5 1 98.75 12 LEU B O 1
ATOM 2281 N N . LEU B 1 13 ? 9.148 3.732 -7.117 1 98.31 13 LEU B N 1
ATOM 2282 C CA . LEU B 1 13 ? 8.977 4.797 -6.137 1 98.31 13 LEU B CA 1
ATOM 2283 C C . LEU B 1 13 ? 7.707 5.594 -6.418 1 98.31 13 LEU B C 1
ATOM 2285 O O . LEU B 1 13 ? 6.984 5.965 -5.488 1 98.31 13 LEU B O 1
ATOM 2289 N N . ARG B 1 14 ? 7.363 5.754 -7.664 1 97.81 14 ARG B N 1
ATOM 2290 C CA . ARG B 1 14 ? 6.234 6.59 -8.055 1 97.81 14 ARG B CA 1
ATOM 2291 C C . ARG B 1 14 ? 4.926 5.812 -7.988 1 97.81 14 ARG B C 1
ATOM 2293 O O . ARG B 1 14 ? 3.869 6.383 -7.711 1 97.81 14 ARG B O 1
ATOM 2300 N N . ASN B 1 15 ? 5.066 4.453 -8.234 1 97.62 15 ASN B N 1
ATOM 2301 C CA . ASN B 1 15 ? 3.807 3.805 -8.586 1 97.62 15 ASN B CA 1
ATOM 2302 C C . ASN B 1 15 ? 3.609 2.504 -7.809 1 97.62 15 ASN B C 1
ATOM 2304 O O . ASN B 1 15 ? 2.494 1.983 -7.734 1 97.62 15 ASN B O 1
ATOM 2308 N N . GLY B 1 16 ? 4.699 1.939 -7.324 1 98.06 16 GLY B N 1
ATOM 2309 C CA . GLY B 1 16 ? 4.586 0.645 -6.668 1 98.06 16 GLY B CA 1
ATOM 2310 C C . GLY B 1 16 ? 3.953 0.725 -5.293 1 98.06 16 GLY B C 1
ATOM 2311 O O . GLY B 1 16 ? 4.09 1.734 -4.602 1 98.06 16 GLY B O 1
ATOM 2312 N N . ARG B 1 17 ? 3.219 -0.332 -4.832 1 98.5 17 ARG B N 1
ATOM 2313 C CA . ARG B 1 17 ? 2.84 -0.421 -3.424 1 98.5 17 ARG B CA 1
ATOM 2314 C C . ARG B 1 17 ? 4.07 -0.417 -2.523 1 98.5 17 ARG B C 1
ATOM 2316 O O . ARG B 1 17 ? 5.188 -0.635 -2.992 1 98.5 17 ARG B O 1
ATOM 2323 N N . LEU B 1 18 ? 3.877 -0.158 -1.255 1 98.62 18 LEU B N 1
ATOM 2324 C CA . LEU B 1 18 ? 4.965 -0.254 -0.289 1 98.62 18 LEU B CA 1
ATOM 2325 C C . LEU B 1 18 ? 5.652 -1.613 -0.376 1 98.62 18 LEU B C 1
ATOM 2327 O O . LEU B 1 18 ? 6.879 -1.7 -0.299 1 98.62 18 LEU B O 1
ATOM 2331 N N . LEU B 1 19 ? 4.879 -2.672 -0.64 1 98.62 19 LEU B N 1
ATOM 2332 C CA . LEU B 1 19 ? 5.363 -4.047 -0.683 1 98.62 19 LEU B CA 1
ATOM 2333 C C . LEU B 1 19 ? 6.375 -4.234 -1.811 1 98.62 19 LEU B C 1
ATOM 2335 O O . LEU B 1 19 ? 7.484 -4.715 -1.582 1 98.62 19 LEU B O 1
ATOM 2339 N N . GLU B 1 20 ? 6.059 -3.801 -3.035 1 98.81 20 GLU B N 1
ATOM 2340 C CA . GLU B 1 20 ? 6.961 -3.963 -4.172 1 98.81 20 GLU B CA 1
ATOM 2341 C C . GLU B 1 20 ? 8.195 -3.07 -4.031 1 98.81 20 GLU B C 1
ATOM 2343 O O . GLU B 1 20 ? 9.289 -3.441 -4.461 1 98.81 20 GLU B O 1
ATOM 2348 N N . ARG B 1 21 ? 8.047 -1.913 -3.379 1 98.81 21 ARG B N 1
ATOM 2349 C CA . ARG B 1 21 ? 9.211 -1.073 -3.109 1 98.81 21 ARG B CA 1
ATOM 2350 C C . ARG B 1 21 ? 10.164 -1.759 -2.141 1 98.81 21 ARG B C 1
ATOM 2352 O O . ARG B 1 21 ? 11.383 -1.727 -2.334 1 98.81 21 ARG B O 1
ATOM 2359 N N . ARG B 1 22 ? 9.555 -2.389 -1.11 1 98.81 22 ARG B N 1
ATOM 2360 C CA . ARG B 1 22 ? 10.383 -3.119 -0.158 1 98.81 22 ARG B CA 1
ATOM 2361 C C . ARG B 1 22 ? 11.062 -4.312 -0.825 1 98.81 22 ARG B C 1
ATOM 2363 O O . ARG B 1 22 ? 12.227 -4.609 -0.541 1 98.81 22 ARG B O 1
ATOM 2370 N N . LEU B 1 23 ? 10.352 -4.969 -1.704 1 98.94 23 LEU B N 1
ATOM 2371 C CA . LEU B 1 23 ? 10.93 -6.098 -2.428 1 98.94 23 LEU B CA 1
ATOM 2372 C C . LEU B 1 23 ? 12.102 -5.652 -3.289 1 98.94 23 LEU B C 1
ATOM 2374 O O . LEU B 1 23 ? 13.133 -6.328 -3.34 1 98.94 23 LEU B O 1
ATOM 2378 N N . PHE B 1 24 ? 11.977 -4.531 -3.951 1 98.81 24 PHE B N 1
ATOM 2379 C CA . PHE B 1 24 ? 13.07 -3.992 -4.75 1 98.81 24 PHE B CA 1
ATOM 2380 C C . PHE B 1 24 ? 14.289 -3.699 -3.877 1 98.81 24 PHE B C 1
ATOM 2382 O O . PHE B 1 24 ? 15.414 -4.059 -4.227 1 98.81 24 PHE B O 1
ATOM 2389 N N . GLU B 1 25 ? 14.031 -3.051 -2.725 1 98.25 25 GLU B N 1
ATOM 2390 C CA . GLU B 1 25 ? 15.117 -2.723 -1.804 1 98.25 25 GLU B CA 1
ATOM 2391 C C . GLU B 1 25 ? 15.844 -3.98 -1.337 1 98.25 25 GLU B C 1
ATOM 2393 O O . GLU B 1 25 ? 17.078 -3.99 -1.227 1 98.25 25 GLU B O 1
ATOM 2398 N N . HIS B 1 26 ? 15.102 -4.977 -1.096 1 98.69 26 HIS B N 1
ATOM 2399 C CA . HIS B 1 26 ? 15.695 -6.219 -0.62 1 98.69 26 HIS B CA 1
ATOM 2400 C C . HIS B 1 26 ? 16.516 -6.891 -1.71 1 98.69 26 HIS B C 1
ATOM 2402 O O . HIS B 1 26 ? 17.688 -7.23 -1.489 1 98.69 26 HIS B O 1
ATOM 2408 N N . HIS B 1 27 ? 15.969 -7.012 -2.904 1 98.56 27 HIS B N 1
ATOM 2409 C CA . HIS B 1 27 ? 16.578 -7.816 -3.959 1 98.56 27 HIS B CA 1
ATOM 2410 C C . HIS B 1 27 ? 17.719 -7.066 -4.637 1 98.56 27 HIS B C 1
ATOM 2412 O O . HIS B 1 27 ? 18.672 -7.684 -5.125 1 98.56 27 HIS B O 1
ATOM 2418 N N . PHE B 1 28 ? 17.703 -5.703 -4.594 1 98.25 28 PHE B N 1
ATOM 2419 C CA . PHE B 1 28 ? 18.625 -5.012 -5.5 1 98.25 28 PHE B CA 1
ATOM 2420 C C . PHE B 1 28 ? 19.406 -3.934 -4.758 1 98.25 28 PHE B C 1
ATOM 2422 O O . PHE B 1 28 ? 20.359 -3.369 -5.301 1 98.25 28 PHE B O 1
ATOM 2429 N N . GLU B 1 29 ? 18.953 -3.682 -3.475 1 96.81 29 GLU B N 1
ATOM 2430 C CA . GLU B 1 29 ? 19.656 -2.611 -2.76 1 96.81 29 GLU B CA 1
ATOM 2431 C C . GLU B 1 29 ? 20.188 -3.104 -1.423 1 96.81 29 GLU B C 1
ATOM 2433 O O . GLU B 1 29 ? 20.609 -2.303 -0.584 1 96.81 29 GLU B O 1
ATOM 2438 N N . GLY B 1 30 ? 20.125 -4.379 -1.149 1 96.81 30 GLY B N 1
ATOM 2439 C CA . GLY B 1 30 ? 20.812 -4.973 -0.016 1 96.81 30 GLY B CA 1
ATOM 2440 C C . GLY B 1 30 ? 20.031 -4.852 1.284 1 96.81 30 GLY B C 1
ATOM 2441 O O . GLY B 1 30 ? 20.578 -5.133 2.359 1 96.81 30 GLY B O 1
ATOM 2442 N N . ALA B 1 31 ? 18.781 -4.457 1.251 1 97.25 31 ALA B N 1
ATOM 2443 C CA . ALA B 1 31 ? 17.969 -4.34 2.457 1 97.25 31 ALA B CA 1
ATOM 2444 C C . ALA B 1 31 ? 17.641 -5.715 3.031 1 97.25 31 ALA B C 1
ATOM 2446 O O . ALA B 1 31 ? 17.594 -6.703 2.299 1 97.25 31 ALA B O 1
ATOM 2447 N N . SER B 1 32 ? 17.469 -5.789 4.363 1 97.69 32 SER B N 1
ATOM 2448 C CA . SER B 1 32 ? 17.031 -7.031 5 1 97.69 32 SER B CA 1
ATOM 2449 C C . SER B 1 32 ? 15.602 -7.387 4.594 1 97.69 32 SER B C 1
ATOM 2451 O O . SER B 1 32 ? 14.906 -6.57 3.988 1 97.69 32 SER B O 1
ATOM 2453 N N . ALA B 1 33 ? 15.117 -8.57 4.918 1 98.12 33 ALA B N 1
ATOM 2454 C CA . ALA B 1 33 ? 13.773 -9.047 4.574 1 98.12 33 ALA B CA 1
ATOM 2455 C C . ALA B 1 33 ? 12.727 -8.461 5.512 1 98.12 33 ALA B C 1
ATOM 2457 O O . ALA B 1 33 ? 11.531 -8.516 5.223 1 98.12 33 ALA B O 1
ATOM 2458 N N . GLU B 1 34 ? 13.148 -7.926 6.609 1 97.25 34 GLU B N 1
ATOM 2459 C CA . GLU B 1 34 ? 12.25 -7.539 7.688 1 97.25 34 GLU B CA 1
ATOM 2460 C C . GLU B 1 34 ? 11.227 -6.512 7.211 1 97.25 34 GLU B C 1
ATOM 2462 O O . GLU B 1 34 ? 10.031 -6.648 7.48 1 97.25 34 GLU B O 1
ATOM 2467 N N . PRO B 1 35 ? 11.617 -5.449 6.426 1 97.69 35 PRO B N 1
ATOM 2468 C CA . PRO B 1 35 ? 10.609 -4.496 5.945 1 97.69 35 PRO B CA 1
ATOM 2469 C C . PRO B 1 35 ? 9.586 -5.145 5.02 1 97.69 35 PRO B C 1
ATOM 2471 O O . PRO B 1 35 ? 8.414 -4.742 5.008 1 97.69 35 PRO B O 1
ATOM 2474 N N . VAL B 1 36 ? 10 -6.137 4.215 1 98.38 36 VAL B N 1
ATOM 2475 C CA . VAL B 1 36 ? 9.078 -6.863 3.346 1 98.38 36 VAL B CA 1
ATOM 2476 C C . VAL B 1 36 ? 8.055 -7.617 4.191 1 98.38 36 VAL B C 1
ATOM 2478 O O . VAL B 1 36 ? 6.852 -7.531 3.945 1 98.38 36 VAL B O 1
ATOM 2481 N N . VAL B 1 37 ? 8.547 -8.305 5.207 1 98.12 37 VAL B N 1
ATOM 2482 C CA . VAL B 1 37 ? 7.688 -9.117 6.059 1 98.12 37 VAL B CA 1
ATOM 2483 C C . VAL B 1 37 ? 6.703 -8.219 6.805 1 98.12 37 VAL B C 1
ATOM 2485 O O . VAL B 1 37 ? 5.52 -8.547 6.926 1 98.12 37 VAL B O 1
ATOM 2488 N N . ARG B 1 38 ? 7.164 -7.094 7.277 1 96.69 38 ARG B N 1
ATOM 2489 C CA . ARG B 1 38 ? 6.301 -6.16 7.992 1 96.69 38 ARG B CA 1
ATOM 2490 C C . ARG B 1 38 ? 5.207 -5.617 7.074 1 96.69 38 ARG B C 1
ATOM 2492 O O . ARG B 1 38 ? 4.043 -5.527 7.473 1 96.69 38 ARG B O 1
ATOM 2499 N N . ALA B 1 39 ? 5.578 -5.191 5.863 1 98.19 39 ALA B N 1
ATOM 2500 C CA . ALA B 1 39 ? 4.594 -4.715 4.895 1 98.19 39 ALA B CA 1
ATOM 2501 C C . ALA B 1 39 ? 3.58 -5.809 4.559 1 98.19 39 ALA B C 1
ATOM 2503 O O . ALA B 1 39 ? 2.377 -5.547 4.488 1 98.19 39 ALA B O 1
ATOM 2504 N N . LEU B 1 40 ? 4.062 -7.016 4.395 1 98.38 40 LEU B N 1
ATOM 2505 C CA . LEU B 1 40 ? 3.209 -8.148 4.059 1 98.38 40 LEU B CA 1
ATOM 2506 C C . LEU B 1 40 ? 2.246 -8.461 5.199 1 98.38 40 LEU B C 1
ATOM 2508 O O . LEU B 1 40 ? 1.081 -8.781 4.965 1 98.38 40 LEU B O 1
ATOM 2512 N N . ALA B 1 41 ? 2.719 -8.391 6.426 1 97.62 41 ALA B N 1
ATOM 2513 C CA . ALA B 1 41 ? 1.922 -8.719 7.605 1 97.62 41 ALA B CA 1
ATOM 2514 C C . ALA B 1 41 ? 0.691 -7.816 7.703 1 97.62 41 ALA B C 1
ATOM 2516 O O . ALA B 1 41 ? -0.334 -8.219 8.258 1 97.62 41 ALA B O 1
ATOM 2517 N N . ALA B 1 42 ? 0.75 -6.664 7.145 1 97.69 42 ALA B N 1
ATOM 2518 C CA . ALA B 1 42 ? -0.379 -5.734 7.172 1 97.69 42 ALA B CA 1
ATOM 2519 C C . ALA B 1 42 ? -1.553 -6.277 6.363 1 97.69 42 ALA B C 1
ATOM 2521 O O . ALA B 1 42 ? -2.688 -5.82 6.52 1 97.69 42 ALA B O 1
ATOM 2522 N N . TYR B 1 43 ? -1.333 -7.266 5.5 1 98.44 43 TYR B N 1
ATOM 2523 C CA . TYR B 1 43 ? -2.369 -7.859 4.664 1 98.44 43 TYR B CA 1
ATOM 2524 C C . TYR B 1 43 ? -2.982 -9.078 5.336 1 98.44 43 TYR B C 1
ATOM 2526 O O . TYR B 1 43 ? -3.939 -9.664 4.824 1 98.44 43 TYR B O 1
ATOM 2534 N N . GLN B 1 44 ? -2.408 -9.523 6.449 1 98.19 44 GLN B N 1
ATOM 2535 C CA . GLN B 1 44 ? -2.953 -10.68 7.141 1 98.19 44 GLN B CA 1
ATOM 2536 C C . GLN B 1 44 ? -4.109 -10.289 8.055 1 98.19 44 GLN B C 1
ATOM 2538 O O . GLN B 1 44 ? -4 -9.32 8.812 1 98.19 44 GLN B O 1
ATOM 2543 N N . GLY B 1 45 ? -5.184 -10.977 7.922 1 96.56 45 GLY B N 1
ATOM 2544 C CA . GLY B 1 45 ? -6.355 -10.711 8.742 1 96.56 45 GLY B CA 1
ATOM 2545 C C . GLY B 1 45 ? -6.293 -11.383 10.102 1 96.56 45 GLY B C 1
ATOM 2546 O O . GLY B 1 45 ? -5.387 -12.172 10.375 1 96.56 45 GLY B O 1
ATOM 2547 N N . ARG B 1 46 ? -7.305 -11.016 10.906 1 95.19 46 ARG B N 1
ATOM 2548 C CA . ARG B 1 46 ? -7.438 -11.633 12.227 1 95.19 46 ARG B CA 1
ATOM 2549 C C . ARG B 1 46 ? -7.672 -13.141 12.102 1 95.19 46 ARG B C 1
ATOM 2551 O O . ARG B 1 46 ? -7.27 -13.906 12.977 1 95.19 46 ARG B O 1
ATOM 2558 N N . ASP B 1 47 ? -8.234 -13.57 11.023 1 97.69 47 ASP B N 1
ATOM 2559 C CA . ASP B 1 47 ? -8.523 -14.977 10.789 1 97.69 47 ASP B CA 1
ATOM 2560 C C . ASP B 1 47 ? -7.262 -15.75 10.422 1 97.69 47 ASP B C 1
ATOM 2562 O O . ASP B 1 47 ? -7.281 -16.984 10.352 1 97.69 47 ASP B O 1
ATOM 2566 N N . GLY B 1 48 ? -6.176 -15.023 10.125 1 98.12 48 GLY B N 1
ATOM 2567 C CA . GLY B 1 48 ? -4.902 -15.648 9.789 1 98.12 48 GLY B CA 1
ATOM 2568 C C . GLY B 1 48 ? -4.633 -15.695 8.305 1 98.12 48 GLY B C 1
ATOM 2569 O O . GLY B 1 48 ? -3.494 -15.898 7.879 1 98.12 48 GLY B O 1
ATOM 2570 N N . GLY B 1 49 ? -5.691 -15.594 7.469 1 98.69 49 GLY B N 1
ATOM 2571 C CA . GLY B 1 49 ? -5.508 -15.547 6.023 1 98.69 49 GLY B CA 1
ATOM 2572 C C . GLY B 1 49 ? -4.965 -14.211 5.535 1 98.69 49 GLY B C 1
ATOM 2573 O O . GLY B 1 49 ? -4.539 -13.383 6.336 1 98.69 49 GLY B O 1
ATOM 2574 N N . PHE B 1 50 ? -4.855 -14.117 4.297 1 98.69 50 PHE B N 1
ATOM 2575 C CA . PHE B 1 50 ? -4.434 -12.883 3.645 1 98.69 50 PHE B CA 1
ATOM 2576 C C . PHE B 1 50 ? -5.492 -12.398 2.662 1 98.69 50 PHE B C 1
ATOM 2578 O O . PHE B 1 50 ? -6.18 -13.211 2.033 1 98.69 50 PHE B O 1
ATOM 2585 N N . GLY B 1 51 ? -5.645 -11.18 2.496 1 98.31 51 GLY B N 1
ATOM 2586 C CA . GLY B 1 51 ? -6.598 -10.555 1.593 1 98.31 51 GLY B CA 1
ATOM 2587 C C . GLY B 1 51 ? -6.195 -9.148 1.179 1 98.31 51 GLY B C 1
ATOM 2588 O O . GLY B 1 51 ? -5.02 -8.891 0.913 1 98.31 51 GLY B O 1
ATOM 2589 N N . SER B 1 52 ? -7.219 -8.352 0.944 1 97.5 52 SER B N 1
ATOM 2590 C CA . SER B 1 52 ? -7.074 -6.91 0.747 1 97.5 52 SER B CA 1
ATOM 2591 C C . SER B 1 52 ? -6.234 -6.602 -0.487 1 97.5 52 SER B C 1
ATOM 2593 O O . SER B 1 52 ? -5.301 -5.801 -0.423 1 97.5 52 SER B O 1
ATOM 2595 N N . ALA B 1 53 ? -6.469 -7.387 -1.55 1 97.19 53 ALA B N 1
ATOM 2596 C CA . ALA B 1 53 ? -5.949 -7.098 -2.883 1 97.19 53 ALA B CA 1
ATOM 2597 C C . ALA B 1 53 ? -4.441 -7.332 -2.947 1 97.19 53 ALA B C 1
ATOM 2599 O O . ALA B 1 53 ? -3.725 -6.609 -3.646 1 97.19 53 ALA B O 1
ATOM 2600 N N . LEU B 1 54 ? -4.004 -8.289 -2.139 1 98.25 54 LEU B N 1
ATOM 2601 C CA . LEU B 1 54 ? -2.646 -8.727 -2.447 1 98.25 54 LEU B CA 1
ATOM 2602 C C . LEU B 1 54 ? -2.533 -9.172 -3.902 1 98.25 54 LEU B C 1
ATOM 2604 O O . LEU B 1 54 ? -1.518 -8.922 -4.555 1 98.25 54 LEU B O 1
ATOM 2608 N N . GLU B 1 55 ? -3.523 -9.898 -4.328 1 98.38 55 GLU B N 1
ATOM 2609 C CA . GLU B 1 55 ? -3.783 -10.031 -5.758 1 98.38 55 GLU B CA 1
ATOM 2610 C C . GLU B 1 55 ? -4.547 -8.828 -6.297 1 98.38 55 GLU B C 1
ATOM 2612 O O . GLU B 1 55 ? -5.707 -8.617 -5.945 1 98.38 55 GLU B O 1
ATOM 2617 N N . PRO B 1 56 ? -3.959 -8.023 -7.164 1 98 56 PRO B N 1
ATOM 2618 C CA . PRO B 1 56 ? -4.453 -6.668 -7.41 1 98 56 PRO B CA 1
ATOM 2619 C C . PRO B 1 56 ? -5.793 -6.652 -8.141 1 98 56 PRO B C 1
ATOM 2621 O O . PRO B 1 56 ? -6.562 -5.695 -8.008 1 98 56 PRO B O 1
ATOM 2624 N N . ASP B 1 57 ? -6.176 -7.668 -8.867 1 97 57 ASP B N 1
ATOM 2625 C CA . ASP B 1 57 ? -7.387 -7.629 -9.688 1 97 57 ASP B CA 1
ATOM 2626 C C . ASP B 1 57 ? -8.594 -8.156 -8.906 1 97 57 ASP B C 1
ATOM 2628 O O . ASP B 1 57 ? -9.68 -8.312 -9.469 1 97 57 ASP B O 1
ATOM 2632 N N . LYS B 1 58 ? -8.406 -8.555 -7.762 1 97.69 58 LYS B N 1
ATOM 2633 C CA . LYS B 1 58 ? -9.461 -8.898 -6.812 1 97.69 58 LYS B CA 1
ATOM 2634 C C . LYS B 1 58 ? -9.414 -7.992 -5.586 1 97.69 58 LYS B C 1
ATOM 2636 O O . LYS B 1 58 ? -8.578 -8.188 -4.699 1 97.69 58 LYS B O 1
ATOM 2641 N N . ARG B 1 59 ? -10.344 -7.125 -5.504 1 98.31 59 ARG B N 1
ATOM 2642 C CA . ARG B 1 59 ? -10.242 -6.055 -4.52 1 98.31 59 ARG B CA 1
ATOM 2643 C C . ARG B 1 59 ? -10.969 -6.422 -3.234 1 98.31 59 ARG B C 1
ATOM 2645 O O . ARG B 1 59 ? -11.258 -5.551 -2.408 1 98.31 59 ARG B O 1
ATOM 2652 N N . ASP B 1 60 ? -11.297 -7.703 -3.025 1 97.5 60 ASP B N 1
ATOM 2653 C CA . ASP B 1 60 ? -11.961 -8.242 -1.841 1 97.5 60 ASP B CA 1
ATOM 2654 C C . ASP B 1 60 ? -11.117 -8.008 -0.587 1 97.5 60 ASP B C 1
ATOM 2656 O O . ASP B 1 60 ? -9.969 -8.43 -0.517 1 97.5 60 ASP B O 1
ATOM 2660 N N . PRO B 1 61 ? -11.703 -7.285 0.437 1 97.25 61 PRO B N 1
ATOM 2661 C CA . PRO B 1 61 ? -10.945 -7.07 1.672 1 97.25 61 PRO B CA 1
ATOM 2662 C C . PRO B 1 61 ? -10.766 -8.352 2.484 1 97.25 61 PRO B C 1
ATOM 2664 O O . PRO B 1 61 ? -9.906 -8.406 3.367 1 97.25 61 PRO B O 1
ATOM 2667 N N . HIS B 1 62 ? -11.484 -9.406 2.227 1 97.81 62 HIS B N 1
ATOM 2668 C CA . HIS B 1 62 ? -11.461 -10.633 3.008 1 97.81 62 HIS B CA 1
ATOM 2669 C C . HIS B 1 62 ? -10.352 -11.57 2.533 1 97.81 62 HIS B C 1
ATOM 2671 O O . HIS B 1 62 ? -9.836 -11.414 1.42 1 97.81 62 HIS B O 1
ATOM 2677 N N . SER B 1 63 ? -9.992 -12.484 3.385 1 98.69 63 SER B N 1
ATOM 2678 C CA . SER B 1 63 ? -8.984 -13.484 3.035 1 98.69 63 SER B CA 1
ATOM 2679 C C . SER B 1 63 ? -9.422 -14.305 1.829 1 98.69 63 SER B C 1
ATOM 2681 O O . SER B 1 63 ? -10.594 -14.672 1.709 1 98.69 63 SER B O 1
ATOM 2683 N N . GLN B 1 64 ? -8.516 -14.562 0.979 1 98.81 64 GLN B N 1
ATOM 2684 C CA . GLN B 1 64 ? -8.695 -15.383 -0.217 1 98.81 64 GLN B CA 1
ATOM 2685 C C . GLN B 1 64 ? -7.531 -16.344 -0.411 1 98.81 64 GLN B C 1
ATOM 2687 O O . GLN B 1 64 ? -6.387 -16.016 -0.1 1 98.81 64 GLN B O 1
ATOM 2692 N N . PRO B 1 65 ? -7.738 -17.531 -0.984 1 98.75 65 PRO B N 1
ATOM 2693 C CA . PRO B 1 65 ? -6.668 -18.516 -1.133 1 98.75 65 PRO B CA 1
ATOM 2694 C C . PRO B 1 65 ? -5.492 -18 -1.956 1 98.75 65 PRO B C 1
ATOM 2696 O O . PRO B 1 65 ? -4.336 -18.203 -1.589 1 98.75 65 PRO B O 1
ATOM 2699 N N . VAL B 1 66 ? -5.773 -17.266 -3.023 1 98.69 66 VAL B N 1
ATOM 2700 C CA . VAL B 1 66 ? -4.715 -16.781 -3.904 1 98.69 66 VAL B CA 1
ATOM 2701 C C . VAL B 1 66 ? -3.844 -15.773 -3.158 1 98.69 66 VAL B C 1
ATOM 2703 O O . VAL B 1 66 ? -2.633 -15.703 -3.387 1 98.69 66 VAL B O 1
ATOM 2706 N N . ASP B 1 67 ? -4.465 -14.992 -2.264 1 98.81 67 ASP B N 1
ATOM 2707 C CA . ASP B 1 67 ? -3.682 -14.023 -1.503 1 98.81 67 ASP B CA 1
ATOM 2708 C C . ASP B 1 67 ? -2.715 -14.727 -0.554 1 98.81 67 ASP B C 1
ATOM 2710 O O . ASP B 1 67 ? -1.618 -14.227 -0.293 1 98.81 67 ASP B O 1
ATOM 2714 N N . VAL B 1 68 ? -3.086 -15.898 -0.04 1 98.88 68 VAL B N 1
ATOM 2715 C CA . VAL B 1 68 ? -2.17 -16.703 0.765 1 98.88 68 VAL B CA 1
ATOM 2716 C C . VAL B 1 68 ? -1.031 -17.219 -0.11 1 98.88 68 VAL B C 1
ATOM 2718 O O . VAL B 1 68 ? 0.133 -17.188 0.297 1 98.88 68 VAL B O 1
ATOM 2721 N N . GLN B 1 69 ? -1.395 -17.688 -1.293 1 98.75 69 GLN B N 1
ATOM 2722 C CA . GLN B 1 69 ? -0.357 -18.109 -2.23 1 98.75 69 GLN B CA 1
ATOM 2723 C C . GLN B 1 69 ? 0.667 -17 -2.447 1 98.75 69 GLN B C 1
ATOM 2725 O O . GLN B 1 69 ? 1.873 -17.219 -2.332 1 98.75 69 GLN B O 1
ATOM 2730 N N . ILE B 1 70 ? 0.194 -15.82 -2.75 1 98.75 70 ILE B N 1
ATOM 2731 C CA . ILE B 1 70 ? 1.063 -14.68 -3.039 1 98.75 70 ILE B CA 1
ATOM 2732 C C . ILE B 1 70 ? 1.907 -14.352 -1.81 1 98.75 70 ILE B C 1
ATOM 2734 O O . ILE B 1 70 ? 3.107 -14.094 -1.924 1 98.75 70 ILE B O 1
ATOM 2738 N N . ALA B 1 71 ? 1.268 -14.359 -0.649 1 98.81 71 ALA B N 1
ATOM 2739 C CA . ALA B 1 71 ? 2.008 -14.102 0.584 1 98.81 71 ALA B CA 1
ATOM 2740 C C . ALA B 1 71 ? 3.154 -15.094 0.75 1 98.81 71 ALA B C 1
ATOM 2742 O O . ALA B 1 71 ? 4.285 -14.703 1.045 1 98.81 71 ALA B O 1
ATOM 2743 N N . PHE B 1 72 ? 2.869 -16.344 0.543 1 98.75 72 PHE B N 1
ATOM 2744 C CA . PHE B 1 72 ? 3.881 -17.391 0.7 1 98.75 72 PHE B CA 1
ATOM 2745 C C . PHE B 1 72 ? 4.977 -17.234 -0.349 1 98.75 72 PHE B C 1
ATOM 2747 O O . PHE B 1 72 ? 6.152 -17.469 -0.062 1 98.75 72 PHE B O 1
ATOM 2754 N N . GLU B 1 73 ? 4.574 -16.891 -1.558 1 98.5 73 GLU B N 1
ATOM 2755 C CA . GLU B 1 73 ? 5.562 -16.656 -2.609 1 98.5 73 GLU B CA 1
ATOM 2756 C C . GLU B 1 73 ? 6.5 -15.516 -2.244 1 98.5 73 GLU B C 1
ATOM 2758 O O . GLU B 1 73 ? 7.703 -15.586 -2.502 1 98.5 73 GLU B O 1
ATOM 2763 N N . ILE B 1 74 ? 5.984 -14.5 -1.659 1 98.62 74 ILE B N 1
ATOM 2764 C CA . ILE B 1 74 ? 6.789 -13.359 -1.244 1 98.62 74 ILE B CA 1
ATOM 2765 C C . ILE B 1 74 ? 7.746 -13.773 -0.13 1 98.62 74 ILE B C 1
ATOM 2767 O O . ILE B 1 74 ? 8.938 -13.477 -0.184 1 98.62 74 ILE B O 1
ATOM 2771 N N . LEU B 1 75 ? 7.219 -14.484 0.866 1 98.69 75 LEU B N 1
ATOM 2772 C CA . LEU B 1 75 ? 8.055 -14.945 1.965 1 98.69 75 LEU B CA 1
ATOM 2773 C C . LEU B 1 75 ? 9.18 -15.844 1.451 1 98.69 75 LEU B C 1
ATOM 2775 O O . LEU B 1 75 ? 10.32 -15.75 1.915 1 98.69 75 LEU B O 1
ATOM 2779 N N . ASP B 1 76 ? 8.852 -16.688 0.513 1 98.25 76 ASP B N 1
ATOM 2780 C CA . ASP B 1 76 ? 9.844 -17.562 -0.112 1 98.25 76 ASP B CA 1
ATOM 2781 C C . ASP B 1 76 ? 10.914 -16.75 -0.828 1 98.25 76 ASP B C 1
ATOM 2783 O O . ASP B 1 76 ? 12.109 -17.016 -0.676 1 98.25 76 ASP B O 1
ATOM 2787 N N . ALA B 1 77 ? 10.492 -15.773 -1.574 1 97.81 77 ALA B N 1
ATOM 2788 C CA . ALA B 1 77 ? 11.375 -14.984 -2.434 1 97.81 77 ALA B CA 1
ATOM 2789 C C . ALA B 1 77 ? 12.391 -14.203 -1.607 1 97.81 77 ALA B C 1
ATOM 2791 O O . ALA B 1 77 ? 13.461 -13.844 -2.105 1 97.81 77 ALA B O 1
ATOM 2792 N N . VAL B 1 78 ? 12.078 -13.906 -0.352 1 98.25 78 VAL B N 1
ATOM 2793 C CA . VAL B 1 78 ? 12.992 -13.102 0.451 1 98.25 78 VAL B CA 1
ATOM 2794 C C . VAL B 1 78 ? 13.617 -13.961 1.546 1 98.25 78 VAL B C 1
ATOM 2796 O O . VAL B 1 78 ? 14.211 -13.438 2.492 1 98.25 78 VAL B O 1
ATOM 2799 N N . ASP B 1 79 ? 13.375 -15.281 1.5 1 97.19 79 ASP B N 1
ATOM 2800 C CA . ASP B 1 79 ? 13.945 -16.266 2.416 1 97.19 79 ASP B CA 1
ATOM 2801 C C . ASP B 1 79 ? 13.586 -15.938 3.865 1 97.19 79 ASP B C 1
ATOM 2803 O O . ASP B 1 79 ? 14.469 -15.875 4.727 1 97.19 79 ASP B O 1
ATOM 2807 N N . ALA B 1 80 ? 12.359 -15.594 4.086 1 97.62 80 ALA B N 1
ATOM 2808 C CA . ALA B 1 80 ? 11.836 -15.258 5.406 1 97.62 80 ALA B CA 1
ATOM 2809 C C . ALA B 1 80 ? 10.484 -15.938 5.645 1 97.62 80 ALA B C 1
ATOM 2811 O O . ALA B 1 80 ? 9.516 -15.281 6.031 1 97.62 80 ALA B O 1
ATOM 2812 N N . PHE B 1 81 ? 10.5 -17.188 5.352 1 96.69 81 PHE B N 1
ATOM 2813 C CA . PHE B 1 81 ? 9.266 -17.953 5.555 1 96.69 81 PHE B CA 1
ATOM 2814 C C . PHE B 1 81 ? 8.992 -18.141 7.039 1 96.69 81 PHE B C 1
ATOM 2816 O O . PHE B 1 81 ? 9.422 -19.141 7.629 1 96.69 81 PHE B O 1
ATOM 2823 N N . ASP B 1 82 ? 8.25 -17.234 7.684 1 89.88 82 ASP B N 1
ATOM 2824 C CA . ASP B 1 82 ? 7.988 -17.156 9.117 1 89.88 82 ASP B CA 1
ATOM 2825 C C . ASP B 1 82 ? 6.965 -18.203 9.547 1 89.88 82 ASP B C 1
ATOM 2827 O O . ASP B 1 82 ? 5.812 -18.172 9.109 1 89.88 82 ASP B O 1
ATOM 2831 N N . PRO B 1 83 ? 7.301 -19.047 10.438 1 91.94 83 PRO B N 1
ATOM 2832 C CA . PRO B 1 83 ? 6.387 -20.125 10.828 1 91.94 83 PRO B CA 1
ATOM 2833 C C . PRO B 1 83 ? 5.129 -19.609 11.516 1 91.94 83 PRO B C 1
ATOM 2835 O O . PRO B 1 83 ? 4.066 -20.234 11.43 1 91.94 83 PRO B O 1
ATOM 2838 N N . LEU B 1 84 ? 5.281 -18.5 12.18 1 93.06 84 LEU B N 1
ATOM 2839 C CA . LEU B 1 84 ? 4.102 -17.953 12.852 1 93.06 84 LEU B CA 1
ATOM 2840 C C . LEU B 1 84 ? 3.088 -17.438 11.836 1 93.06 84 LEU B C 1
ATOM 2842 O O . LEU B 1 84 ? 1.899 -17.75 11.922 1 93.06 84 LEU B O 1
ATOM 2846 N N . LEU B 1 85 ? 3.566 -16.672 10.852 1 95.5 85 LEU B N 1
ATOM 2847 C CA . LEU B 1 85 ? 2.688 -16.172 9.805 1 95.5 85 LEU B CA 1
ATOM 2848 C C . LEU B 1 85 ? 2.088 -17.328 9 1 95.5 85 LEU B C 1
ATOM 2850 O O . LEU B 1 85 ? 0.887 -17.328 8.719 1 95.5 85 LEU B O 1
ATOM 2854 N N . ALA B 1 86 ? 2.906 -18.25 8.68 1 96.94 86 ALA B N 1
ATOM 2855 C CA . ALA B 1 86 ? 2.467 -19.391 7.883 1 96.94 86 ALA B CA 1
ATOM 2856 C C . ALA B 1 86 ? 1.492 -20.266 8.664 1 96.94 86 ALA B C 1
ATOM 2858 O O . ALA B 1 86 ? 0.524 -20.781 8.102 1 96.94 86 ALA B O 1
ATOM 2859 N N . GLY B 1 87 ? 1.795 -20.469 9.953 1 97.5 87 GLY B N 1
ATOM 2860 C CA . GLY B 1 87 ? 0.92 -21.281 10.781 1 97.5 87 GLY B CA 1
ATOM 2861 C C . GLY B 1 87 ? -0.493 -20.734 10.875 1 97.5 87 GLY B C 1
ATOM 2862 O O . GLY B 1 87 ? -1.463 -21.484 10.719 1 97.5 87 GLY B O 1
ATOM 2863 N N . ARG B 1 88 ? -0.586 -19.406 11.109 1 98.19 88 ARG B N 1
ATOM 2864 C CA . ARG B 1 88 ? -1.9 -18.781 11.164 1 98.19 88 ARG B CA 1
ATOM 2865 C C . ARG B 1 88 ? -2.617 -18.891 9.828 1 98.19 88 ARG B C 1
ATOM 2867 O O . ARG B 1 88 ? -3.83 -19.109 9.781 1 98.19 88 ARG B O 1
ATOM 2874 N N . ALA B 1 89 ? -1.847 -18.734 8.773 1 98.75 89 ALA B N 1
ATOM 2875 C CA . ALA B 1 89 ? -2.43 -18.891 7.441 1 98.75 89 ALA B CA 1
ATOM 2876 C C . ALA B 1 89 ? -2.936 -20.312 7.227 1 98.75 89 ALA B C 1
ATOM 2878 O O . ALA B 1 89 ? -4.02 -20.516 6.672 1 98.75 89 ALA B O 1
ATOM 2879 N N . CYS B 1 90 ? -2.201 -21.25 7.691 1 98.69 90 CYS B N 1
ATOM 2880 C CA . CYS B 1 90 ? -2.594 -22.641 7.539 1 98.69 90 CYS B CA 1
ATOM 2881 C C . CYS B 1 90 ? -3.854 -22.953 8.344 1 98.69 90 CYS B C 1
ATOM 2883 O O . CYS B 1 90 ? -4.703 -23.719 7.902 1 98.69 90 CYS B O 1
ATOM 2885 N N . ASP B 1 91 ? -3.924 -22.375 9.594 1 98.81 91 ASP B N 1
ATOM 2886 C CA . ASP B 1 91 ? -5.16 -22.531 10.359 1 98.81 91 ASP B CA 1
ATOM 2887 C C . ASP B 1 91 ? -6.363 -22.047 9.547 1 98.81 91 ASP B C 1
ATOM 2889 O O . ASP B 1 91 ? -7.398 -22.719 9.516 1 98.81 91 ASP B O 1
ATOM 2893 N N . TRP B 1 92 ? -6.215 -20.953 8.914 1 98.88 92 TRP B N 1
ATOM 2894 C CA . TRP B 1 92 ? -7.297 -20.422 8.094 1 98.88 92 TRP B CA 1
ATOM 2895 C C . TRP B 1 92 ? -7.555 -21.312 6.883 1 98.88 92 TRP B C 1
ATOM 2897 O O . TRP B 1 92 ? -8.711 -21.609 6.559 1 98.88 92 TRP B O 1
ATOM 2907 N N . LEU B 1 93 ? -6.512 -21.703 6.172 1 98.88 93 LEU B N 1
ATOM 2908 C CA . LEU B 1 93 ? -6.656 -22.578 5.016 1 98.88 93 LEU B CA 1
ATOM 2909 C C . LEU B 1 93 ? -7.418 -23.859 5.387 1 98.88 93 LEU B C 1
ATOM 2911 O O . LEU B 1 93 ? -8.281 -24.312 4.633 1 98.88 93 LEU B O 1
ATOM 2915 N N . ALA B 1 94 ? -7.098 -24.406 6.52 1 98.75 94 ALA B N 1
ATOM 2916 C CA . ALA B 1 94 ? -7.781 -25.609 7 1 98.75 94 ALA B CA 1
ATOM 2917 C C . ALA B 1 94 ? -9.281 -25.359 7.156 1 98.75 94 ALA B C 1
ATOM 2919 O O . ALA B 1 94 ? -10.094 -26.25 6.902 1 98.75 94 ALA B O 1
ATOM 2920 N N . SER B 1 95 ? -9.586 -24.156 7.57 1 98.5 95 SER B N 1
ATOM 2921 C CA . SER B 1 95 ? -10.984 -23.828 7.844 1 98.5 95 SER B CA 1
ATOM 2922 C C . SER B 1 95 ? -11.789 -23.734 6.551 1 98.5 95 SER B C 1
ATOM 2924 O O . SER B 1 95 ? -13.016 -23.875 6.566 1 98.5 95 SER B O 1
ATOM 2926 N N . ILE B 1 96 ? -11.125 -23.516 5.414 1 98.44 96 ILE B N 1
ATOM 2927 C CA . ILE B 1 96 ? -11.867 -23.328 4.176 1 98.44 96 ILE B CA 1
ATOM 2928 C C . ILE B 1 96 ? -11.625 -24.516 3.238 1 98.44 96 ILE B C 1
ATOM 2930 O O . ILE B 1 96 ? -12.195 -24.578 2.146 1 98.44 96 ILE B O 1
ATOM 2934 N N . ALA B 1 97 ? -10.773 -25.438 3.59 1 98.69 97 ALA B N 1
ATOM 2935 C CA . ALA B 1 97 ? -10.484 -26.594 2.756 1 98.69 97 ALA B CA 1
ATOM 2936 C C . ALA B 1 97 ? -11.734 -27.453 2.549 1 98.69 97 ALA B C 1
ATOM 2938 O O . ALA B 1 97 ? -12.547 -27.609 3.465 1 98.69 97 ALA B O 1
ATOM 2939 N N . THR B 1 98 ? -11.844 -28 1.362 1 97.94 98 THR B N 1
ATOM 2940 C CA . THR B 1 98 ? -12.945 -28.906 1.066 1 97.94 98 THR B CA 1
ATOM 2941 C C . THR B 1 98 ? -12.695 -30.281 1.692 1 97.94 98 THR B C 1
ATOM 2943 O O . THR B 1 98 ? -11.617 -30.531 2.238 1 97.94 98 THR B O 1
ATOM 2946 N N . ALA B 1 99 ? -13.734 -31.109 1.515 1 96.5 99 ALA B N 1
ATOM 2947 C CA . ALA B 1 99 ? -13.625 -32.469 2.055 1 96.5 99 ALA B CA 1
ATOM 2948 C C . ALA B 1 99 ? -12.516 -33.25 1.36 1 96.5 99 ALA B C 1
ATOM 2950 O O . ALA B 1 99 ? -11.906 -34.156 1.96 1 96.5 99 ALA B O 1
ATOM 2951 N N . ASP B 1 100 ? -12.109 -32.844 0.206 1 95.44 100 ASP B N 1
ATOM 2952 C CA . ASP B 1 100 ? -11.07 -33.5 -0.574 1 95.44 100 ASP B CA 1
ATOM 2953 C C . ASP B 1 100 ? -9.68 -33.031 -0.179 1 95.44 100 ASP B C 1
ATOM 2955 O O . ASP B 1 100 ? -8.672 -33.531 -0.66 1 95.44 100 ASP B O 1
ATOM 2959 N N . GLY B 1 101 ? -9.68 -32 0.581 1 97.88 101 GLY B N 1
ATOM 2960 C CA . GLY B 1 101 ? -8.406 -31.5 1.069 1 97.88 101 GLY B CA 1
ATOM 2961 C C . GLY B 1 101 ? -7.898 -30.297 0.296 1 97.88 101 GLY B C 1
ATOM 2962 O O . GLY B 1 101 ? -6.977 -29.609 0.739 1 97.88 101 GLY B O 1
ATOM 2963 N N . GLY B 1 102 ? -8.492 -30.031 -0.865 1 98.75 102 GLY B N 1
ATOM 2964 C CA . GLY B 1 102 ? -8.07 -28.906 -1.675 1 98.75 102 GLY B CA 1
ATOM 2965 C C . GLY B 1 102 ? -8.719 -27.594 -1.267 1 98.75 102 GLY B C 1
ATOM 2966 O O . GLY B 1 102 ? -9.562 -27.578 -0.367 1 98.75 102 GLY B O 1
ATOM 2967 N N . LEU B 1 103 ? -8.281 -26.5 -1.799 1 98.88 103 LEU B N 1
ATOM 2968 C CA . LEU B 1 103 ? -8.805 -25.156 -1.568 1 98.88 103 LEU B CA 1
ATOM 2969 C C . LEU B 1 103 ? -9.562 -24.656 -2.789 1 98.88 103 LEU B C 1
ATOM 2971 O O . LEU B 1 103 ? -9.219 -25 -3.924 1 98.88 103 LEU B O 1
ATOM 2975 N N . PRO B 1 104 ? -10.586 -23.828 -2.578 1 98.69 104 PRO B N 1
ATOM 2976 C CA . PRO B 1 104 ? -11.242 -23.188 -3.727 1 98.69 104 PRO B CA 1
ATOM 2977 C C . PRO B 1 104 ? -10.344 -22.172 -4.43 1 98.69 104 PRO B C 1
ATOM 2979 O O . PRO B 1 104 ? -9.469 -21.578 -3.799 1 98.69 104 PRO B O 1
ATOM 2982 N N . PHE B 1 105 ? -10.578 -22.016 -5.699 1 98.5 105 PHE B N 1
ATOM 2983 C CA . PHE B 1 105 ? -9.875 -20.984 -6.453 1 98.5 105 PHE B CA 1
ATOM 2984 C C . PHE B 1 105 ? -10.133 -19.609 -5.859 1 98.5 105 PHE B C 1
ATOM 2986 O O . PHE B 1 105 ? -9.203 -18.812 -5.695 1 98.5 105 PHE B O 1
ATOM 2993 N N . ALA B 1 106 ? -11.359 -19.328 -5.52 1 98.56 106 ALA B N 1
ATOM 2994 C CA . ALA B 1 106 ? -11.812 -18.094 -4.879 1 98.56 106 ALA B CA 1
ATOM 2995 C C . ALA B 1 106 ? -13.016 -18.359 -3.975 1 98.56 106 ALA B C 1
ATOM 2997 O O . ALA B 1 106 ? -13.711 -19.375 -4.137 1 98.56 106 ALA B O 1
ATOM 2998 N N . LEU B 1 107 ? -13.219 -17.547 -3.002 1 98.69 107 LEU B N 1
ATOM 2999 C CA . LEU B 1 107 ? -14.367 -17.625 -2.109 1 98.69 107 LEU B CA 1
ATOM 3000 C C . LEU B 1 107 ? -15.438 -16.625 -2.496 1 98.69 107 LEU B C 1
ATOM 3002 O O . LEU B 1 107 ? -15.133 -15.586 -3.098 1 98.69 107 LEU B O 1
ATOM 3006 N N . PRO B 1 108 ? -16.672 -16.828 -2.184 1 98.56 108 PRO B N 1
ATOM 3007 C CA . PRO B 1 108 ? -17.812 -16.047 -2.666 1 98.56 108 PRO B CA 1
ATOM 3008 C C . PRO B 1 108 ? -17.719 -14.57 -2.27 1 98.56 108 PRO B C 1
ATOM 3010 O O . PRO B 1 108 ? -18.312 -13.711 -2.934 1 98.56 108 PRO B O 1
ATOM 3013 N N . SER B 1 109 ? -16.969 -14.25 -1.275 1 98 109 SER B N 1
ATOM 3014 C CA . SER B 1 109 ? -16.875 -12.859 -0.832 1 98 109 SER B CA 1
ATOM 3015 C C . SER B 1 109 ? -16.297 -11.969 -1.922 1 98 109 SER B C 1
ATOM 3017 O O . SER B 1 109 ? -16.531 -10.758 -1.933 1 98 109 SER B O 1
ATOM 3019 N N . VAL B 1 110 ? -15.617 -12.531 -2.896 1 98.12 110 VAL B N 1
ATOM 3020 C CA . VAL B 1 110 ? -14.992 -11.766 -3.979 1 98.12 110 VAL B CA 1
ATOM 3021 C C . VAL B 1 110 ? -16.078 -11.062 -4.797 1 98.12 110 VAL B C 1
ATOM 3023 O O . VAL B 1 110 ? -15.852 -9.969 -5.32 1 98.12 110 VAL B O 1
ATOM 3026 N N . ASN B 1 111 ? -17.234 -11.648 -4.805 1 98.25 111 ASN B N 1
ATOM 3027 C CA . ASN B 1 111 ? -18.312 -11.148 -5.648 1 98.25 111 ASN B CA 1
ATOM 3028 C C . ASN B 1 111 ? -18.828 -9.797 -5.164 1 98.25 111 ASN B C 1
ATOM 3030 O O . ASN B 1 111 ? -19.469 -9.062 -5.918 1 98.25 111 ASN B O 1
ATOM 3034 N N . ALA B 1 112 ? -18.531 -9.438 -3.936 1 97.12 112 ALA B N 1
ATOM 3035 C CA . ALA B 1 112 ? -19.062 -8.203 -3.346 1 97.12 112 ALA B CA 1
ATOM 3036 C C . ALA B 1 112 ? -18.078 -7.051 -3.523 1 97.12 112 ALA B C 1
ATOM 3038 O O . ALA B 1 112 ? -18.344 -5.93 -3.072 1 97.12 112 ALA B O 1
ATOM 3039 N N . ALA B 1 113 ? -16.984 -7.242 -4.168 1 97.56 113 ALA B N 1
ATOM 3040 C CA . ALA B 1 113 ? -15.961 -6.227 -4.418 1 97.56 113 ALA B CA 1
ATOM 3041 C C . ALA B 1 113 ? -15.57 -6.195 -5.895 1 97.56 113 ALA B C 1
ATOM 3043 O O . ALA B 1 113 ? -15.805 -7.156 -6.625 1 97.56 113 ALA B O 1
ATOM 3044 N N . PRO B 1 114 ? -15 -5.07 -6.344 1 97.88 114 PRO B N 1
ATOM 3045 C CA . PRO B 1 114 ? -14.492 -5.074 -7.715 1 97.88 114 PRO B CA 1
ATOM 3046 C C . PRO B 1 114 ? -13.508 -6.215 -7.977 1 97.88 114 PRO B C 1
ATOM 3048 O O . PRO B 1 114 ? -12.617 -6.461 -7.164 1 97.88 114 PRO B O 1
ATOM 3051 N N . HIS B 1 115 ? -13.734 -6.938 -9.062 1 98.25 115 HIS B N 1
ATOM 3052 C CA . HIS B 1 115 ? -12.852 -8.047 -9.422 1 98.25 115 HIS B CA 1
ATOM 3053 C C . HIS B 1 115 ? -12.875 -8.305 -10.922 1 98.25 115 HIS B C 1
ATOM 3055 O O . HIS B 1 115 ? -13.875 -8.016 -11.594 1 98.25 115 HIS B O 1
ATOM 3061 N N . ALA B 1 116 ? -11.781 -8.742 -11.438 1 97.44 116 ALA B N 1
ATOM 3062 C CA . ALA B 1 116 ? -11.773 -9.211 -12.82 1 97.44 116 ALA B CA 1
ATOM 3063 C C . ALA B 1 116 ? -12.734 -10.375 -13.008 1 97.44 116 ALA B C 1
ATOM 3065 O O . ALA B 1 116 ? -13.039 -11.102 -12.062 1 97.44 116 ALA B O 1
ATOM 3066 N N . ALA B 1 117 ? -13.156 -10.688 -14.227 1 96.31 117 ALA B N 1
ATOM 3067 C CA . ALA B 1 117 ? -14.242 -11.609 -14.539 1 96.31 117 ALA B CA 1
ATOM 3068 C C . ALA B 1 117 ? -13.891 -13.039 -14.117 1 96.31 117 ALA B C 1
ATOM 3070 O O . ALA B 1 117 ? -14.758 -13.797 -13.68 1 96.31 117 ALA B O 1
ATOM 3071 N N . TRP B 1 118 ? -12.625 -13.375 -14.172 1 95.81 118 TRP B N 1
ATOM 3072 C CA . TRP B 1 118 ? -12.227 -14.758 -13.922 1 95.81 118 TRP B CA 1
ATOM 3073 C C . TRP B 1 118 ? -12.219 -15.062 -12.43 1 95.81 118 TRP B C 1
ATOM 3075 O O . TRP B 1 118 ? -12.07 -16.219 -12.023 1 95.81 118 TRP B O 1
ATOM 3085 N N . TRP B 1 119 ? -12.43 -14.109 -11.547 1 97.5 119 TRP B N 1
ATOM 3086 C CA . TRP B 1 119 ? -12.453 -14.328 -10.109 1 97.5 119 TRP B CA 1
ATOM 3087 C C . TRP B 1 119 ? -13.875 -14.602 -9.625 1 97.5 119 TRP B C 1
ATOM 3089 O O . TRP B 1 119 ? -14.078 -15.008 -8.477 1 97.5 119 TRP B O 1
ATOM 3099 N N . ALA B 1 120 ? -14.875 -14.414 -10.5 1 98 120 ALA B N 1
ATOM 3100 C CA . ALA B 1 120 ? -16.266 -14.57 -10.086 1 98 120 ALA B CA 1
ATOM 3101 C C . ALA B 1 120 ? -16.531 -15.977 -9.57 1 98 120 ALA B C 1
ATOM 3103 O O . ALA B 1 120 ? -16.047 -16.953 -10.133 1 98 120 ALA B O 1
ATOM 3104 N N . VAL B 1 121 ? -17.25 -16.062 -8.477 1 98.19 121 VAL B N 1
ATOM 3105 C CA . VAL B 1 121 ? -17.547 -17.344 -7.852 1 98.19 121 VAL B CA 1
ATOM 3106 C C . VAL B 1 121 ? -19.031 -17.641 -7.973 1 98.19 121 VAL B C 1
ATOM 3108 O O . VAL B 1 121 ? -19.875 -16.781 -7.668 1 98.19 121 VAL B O 1
ATOM 3111 N N . GLU B 1 122 ? -19.328 -18.812 -8.438 1 96.69 122 GLU B N 1
ATOM 3112 C CA . GLU B 1 122 ? -20.703 -19.266 -8.477 1 96.69 122 GLU B CA 1
ATOM 3113 C C . GLU B 1 122 ? -21.047 -20.109 -7.246 1 96.69 122 GLU B C 1
ATOM 3115 O O . GLU B 1 122 ? -20.297 -21 -6.871 1 96.69 122 GLU B O 1
ATOM 3120 N N . GLY B 1 123 ? -22.078 -19.781 -6.648 1 93.94 123 GLY B N 1
ATOM 3121 C CA . GLY B 1 123 ? -22.547 -20.562 -5.52 1 93.94 123 GLY B CA 1
ATOM 3122 C C . GLY B 1 123 ? -21.859 -20.219 -4.215 1 93.94 123 GLY B C 1
ATOM 3123 O O . GLY B 1 123 ? -20.984 -19.344 -4.184 1 93.94 123 GLY B O 1
ATOM 3124 N N . GLN B 1 124 ? -22.219 -20.953 -3.123 1 95.06 124 GLN B N 1
ATOM 3125 C CA . GLN B 1 124 ? -21.75 -20.625 -1.782 1 95.06 124 GLN B CA 1
ATOM 3126 C C . GLN B 1 124 ? -20.609 -21.547 -1.349 1 95.06 124 GLN B C 1
ATOM 3128 O O . GLN B 1 124 ? -19.906 -21.266 -0.384 1 95.06 124 GLN B O 1
ATOM 3133 N N . THR B 1 125 ? -20.438 -22.625 -1.997 1 95.94 125 THR B N 1
ATOM 3134 C CA . THR B 1 125 ? -19.422 -23.609 -1.649 1 95.94 125 THR B CA 1
ATOM 3135 C C . THR B 1 125 ? -18.641 -24.031 -2.889 1 95.94 125 THR B C 1
ATOM 3137 O O . THR B 1 125 ? -18.828 -25.141 -3.395 1 95.94 125 THR B O 1
ATOM 3140 N N . PRO B 1 126 ? -17.781 -23.219 -3.279 1 97.62 126 PRO B N 1
ATOM 3141 C CA . PRO B 1 126 ? -17.031 -23.578 -4.48 1 97.62 126 PRO B CA 1
ATOM 3142 C C . PRO B 1 126 ? -16.141 -24.812 -4.277 1 97.62 126 PRO B C 1
ATOM 3144 O O . PRO B 1 126 ? -15.656 -25.047 -3.168 1 97.62 126 PRO B O 1
ATOM 3147 N N . PRO B 1 127 ? -15.922 -25.578 -5.281 1 97.56 127 PRO B N 1
ATOM 3148 C CA . PRO B 1 127 ? -15.117 -26.797 -5.18 1 97.56 127 PRO B CA 1
ATOM 3149 C C . PRO B 1 127 ? -13.625 -26.516 -5.039 1 97.56 127 PRO B C 1
ATOM 3151 O O . PRO B 1 127 ? -13.188 -25.375 -5.238 1 97.56 127 PRO B O 1
ATOM 3154 N N . ALA B 1 128 ? -12.922 -27.578 -4.711 1 98.12 128 ALA B N 1
ATOM 3155 C CA . ALA B 1 128 ? -11.461 -27.484 -4.691 1 98.12 128 ALA B CA 1
ATOM 3156 C C . ALA B 1 128 ? -10.906 -27.25 -6.094 1 98.12 128 ALA B C 1
ATOM 3158 O O . ALA B 1 128 ? -11.523 -27.656 -7.086 1 98.12 128 ALA B O 1
ATOM 3159 N N . ASP B 1 129 ? -9.828 -26.594 -6.117 1 98.25 129 ASP B N 1
ATOM 3160 C CA . ASP B 1 129 ? -9.102 -26.312 -7.352 1 98.25 129 ASP B CA 1
ATOM 3161 C C . ASP B 1 129 ? -7.602 -26.5 -7.156 1 98.25 129 ASP B C 1
ATOM 3163 O O . ASP B 1 129 ? -7.062 -26.188 -6.094 1 98.25 129 ASP B O 1
ATOM 3167 N N . ILE B 1 130 ? -6.91 -27.062 -8.156 1 98.69 130 ILE B N 1
ATOM 3168 C CA . ILE B 1 130 ? -5.473 -27.297 -8.07 1 98.69 130 ILE B CA 1
ATOM 3169 C C . ILE B 1 130 ? -4.73 -25.969 -7.957 1 98.69 130 ILE B C 1
ATOM 3171 O O . ILE B 1 130 ? -3.676 -25.891 -7.324 1 98.69 130 ILE B O 1
ATOM 3175 N N . ASN B 1 131 ? -5.305 -24.984 -8.633 1 98.44 131 ASN B N 1
ATOM 3176 C CA . ASN B 1 131 ? -4.926 -23.594 -8.422 1 98.44 131 ASN B CA 1
ATOM 3177 C C . ASN B 1 131 ? -5.797 -22.922 -7.363 1 98.44 131 ASN B C 1
ATOM 3179 O O . ASN B 1 131 ? -7.004 -22.766 -7.555 1 98.44 131 ASN B O 1
ATOM 3183 N N . PRO B 1 132 ? -5.293 -22.578 -6.234 1 98.5 132 PRO B N 1
ATOM 3184 C CA . PRO B 1 132 ? -3.891 -22.375 -5.867 1 98.5 132 PRO B CA 1
ATOM 3185 C C . PRO B 1 132 ? -3.354 -23.484 -4.957 1 98.5 132 PRO B C 1
ATOM 3187 O O . PRO B 1 132 ? -2.279 -23.328 -4.371 1 98.5 132 PRO B O 1
ATOM 3190 N N . THR B 1 133 ? -4.043 -24.562 -4.738 1 98.88 133 THR B N 1
ATOM 3191 C CA . THR B 1 133 ? -3.736 -25.562 -3.725 1 98.88 133 THR B CA 1
ATOM 3192 C C . THR B 1 133 ? -2.305 -26.078 -3.879 1 98.88 133 THR B C 1
ATOM 3194 O O . THR B 1 133 ? -1.545 -26.094 -2.908 1 98.88 133 THR B O 1
ATOM 3197 N N . ALA B 1 134 ? -1.942 -26.375 -5.047 1 98.88 134 ALA B N 1
ATOM 3198 C CA . ALA B 1 134 ? -0.648 -27.016 -5.289 1 98.88 134 ALA B CA 1
ATOM 3199 C C . ALA B 1 134 ? 0.497 -26.047 -5.004 1 98.88 134 ALA B C 1
ATOM 3201 O O . ALA B 1 134 ? 1.526 -26.438 -4.453 1 98.88 134 ALA B O 1
ATOM 3202 N N . ALA B 1 135 ? 0.314 -24.781 -5.445 1 98.75 135 ALA B N 1
ATOM 3203 C CA . ALA B 1 135 ? 1.346 -23.781 -5.172 1 98.75 135 ALA B CA 1
ATOM 3204 C C . ALA B 1 135 ? 1.55 -23.594 -3.67 1 98.75 135 ALA B C 1
ATOM 3206 O O . ALA B 1 135 ? 2.686 -23.562 -3.191 1 98.75 135 ALA B O 1
ATOM 3207 N N . ILE B 1 136 ? 0.451 -23.516 -2.936 1 98.88 136 ILE B N 1
ATOM 3208 C CA . ILE B 1 136 ? 0.491 -23.297 -1.493 1 98.88 136 ILE B CA 1
ATOM 3209 C C . ILE B 1 136 ? 1.135 -24.5 -0.813 1 98.88 136 ILE B C 1
ATOM 3211 O O . ILE B 1 136 ? 2.076 -24.359 -0.032 1 98.88 136 ILE B O 1
ATOM 3215 N N . VAL B 1 137 ? 0.679 -25.703 -1.137 1 98.81 137 VAL B N 1
ATOM 3216 C CA . VAL B 1 137 ? 1.193 -26.922 -0.535 1 98.81 137 VAL B CA 1
ATOM 3217 C C . VAL B 1 137 ? 2.676 -27.078 -0.87 1 98.81 137 VAL B C 1
ATOM 3219 O O . VAL B 1 137 ? 3.482 -27.422 0 1 98.81 137 VAL B O 1
ATOM 3222 N N . GLY B 1 138 ? 3.014 -26.828 -2.139 1 98.69 138 GLY B N 1
ATOM 3223 C CA . GLY B 1 138 ? 4.414 -26.906 -2.525 1 98.69 138 GLY B CA 1
ATOM 3224 C C . GLY B 1 138 ? 5.316 -26.031 -1.675 1 98.69 138 GLY B C 1
ATOM 3225 O O . GLY B 1 138 ? 6.379 -26.484 -1.229 1 98.69 138 GLY B O 1
ATOM 3226 N N . LEU B 1 139 ? 4.914 -24.812 -1.444 1 98.69 139 LEU B N 1
ATOM 3227 C CA . LEU B 1 139 ? 5.715 -23.875 -0.663 1 98.69 139 LEU B CA 1
ATOM 3228 C C . LEU B 1 139 ? 5.785 -24.312 0.798 1 98.69 139 LEU B C 1
ATOM 3230 O O . LEU B 1 139 ? 6.82 -24.156 1.447 1 98.69 139 LEU B O 1
ATOM 3234 N N . LEU B 1 140 ? 4.664 -24.828 1.341 1 98.62 140 LEU B N 1
ATOM 3235 C CA . LEU B 1 140 ? 4.66 -25.312 2.717 1 98.62 140 LEU B CA 1
ATOM 3236 C C . LEU B 1 140 ? 5.605 -26.5 2.873 1 98.62 140 LEU B C 1
ATOM 3238 O O . LEU B 1 140 ? 6.352 -26.578 3.854 1 98.62 140 LEU B O 1
ATOM 3242 N N . LEU B 1 141 ? 5.629 -27.391 1.924 1 98.25 141 LEU B N 1
ATOM 3243 C CA . LEU B 1 141 ? 6.527 -28.547 1.942 1 98.25 141 LEU B CA 1
ATOM 3244 C C . LEU B 1 141 ? 7.98 -28.094 1.813 1 98.25 141 LEU B C 1
ATOM 3246 O O . LEU B 1 141 ? 8.844 -28.562 2.555 1 98.25 141 LEU B O 1
ATOM 3250 N N . LYS B 1 142 ? 8.219 -27.188 0.919 1 97.94 142 LYS B N 1
ATOM 3251 C CA . LYS B 1 142 ? 9.57 -26.672 0.718 1 97.94 142 LYS B CA 1
ATOM 3252 C C . LYS B 1 142 ? 10.156 -26.141 2.027 1 97.94 142 LYS B C 1
ATOM 3254 O O . LYS B 1 142 ? 11.344 -26.328 2.295 1 97.94 142 LYS B O 1
ATOM 3259 N N . HIS B 1 143 ? 9.32 -25.547 2.84 1 98 143 HIS B N 1
ATOM 3260 C CA . HIS B 1 143 ? 9.828 -24.859 4.023 1 98 143 HIS B CA 1
ATOM 3261 C C . HIS B 1 143 ? 9.586 -25.672 5.285 1 98 143 HIS B C 1
ATOM 3263 O O . HIS B 1 143 ? 9.789 -25.188 6.398 1 98 143 HIS B O 1
ATOM 3269 N N . GLY B 1 144 ? 9.086 -26.875 5.109 1 96.81 144 GLY B N 1
ATOM 3270 C CA . GLY B 1 144 ? 8.969 -27.812 6.203 1 96.81 144 GLY B CA 1
ATOM 3271 C C . GLY B 1 144 ? 7.93 -27.422 7.234 1 96.81 144 GLY B C 1
ATOM 3272 O O . GLY B 1 144 ? 8.125 -27.625 8.43 1 96.81 144 GLY B O 1
ATOM 3273 N N . ILE B 1 145 ? 6.887 -26.719 6.805 1 96.88 145 ILE B N 1
ATOM 3274 C CA . ILE B 1 145 ? 5.82 -26.328 7.727 1 96.88 145 ILE B CA 1
ATOM 3275 C C . ILE B 1 145 ? 5.012 -27.562 8.117 1 96.88 145 ILE B C 1
ATOM 3277 O O . ILE B 1 145 ? 4.5 -28.281 7.258 1 96.88 145 ILE B O 1
ATOM 3281 N N . ASP B 1 146 ? 4.934 -27.797 9.359 1 93.75 146 ASP B N 1
ATOM 3282 C CA . ASP B 1 146 ? 4.203 -28.938 9.906 1 93.75 146 ASP B CA 1
ATOM 3283 C C . ASP B 1 146 ? 2.812 -28.531 10.383 1 93.75 146 ASP B C 1
ATOM 3285 O O . ASP B 1 146 ? 2.662 -28 11.492 1 93.75 146 ASP B O 1
ATOM 3289 N N . HIS B 1 147 ? 1.875 -28.734 9.641 1 96.88 147 HIS B N 1
ATOM 3290 C CA . HIS B 1 147 ? 0.471 -28.484 9.938 1 96.88 147 HIS B CA 1
ATOM 3291 C C . HIS B 1 147 ? -0.411 -29.641 9.469 1 96.88 147 HIS B C 1
ATOM 3293 O O . HIS B 1 147 ? -0.181 -30.203 8.398 1 96.88 147 HIS B O 1
ATOM 3299 N N . PRO B 1 148 ? -1.434 -29.953 10.195 1 97 148 PRO B N 1
ATOM 3300 C CA . PRO B 1 148 ? -2.258 -31.125 9.883 1 97 148 PRO B CA 1
ATOM 3301 C C . PRO B 1 148 ? -2.908 -31.047 8.508 1 97 148 PRO B C 1
ATOM 3303 O O . PRO B 1 148 ? -3.066 -32.062 7.832 1 97 148 PRO B O 1
ATOM 3306 N N . TRP B 1 149 ? -3.213 -29.875 8.094 1 98.12 149 TRP B N 1
ATOM 3307 C CA . TRP B 1 149 ? -3.906 -29.719 6.812 1 98.12 149 TRP B CA 1
ATOM 3308 C C . TRP B 1 149 ? -2.969 -30.031 5.648 1 98.12 149 TRP B C 1
ATO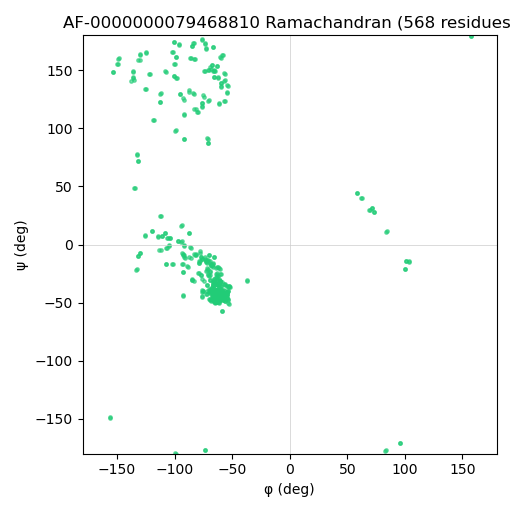M 3310 O O . TRP B 1 149 ? -3.42 -30.406 4.562 1 98.12 149 TRP B O 1
ATOM 3320 N N . VAL B 1 150 ? -1.685 -29.891 5.777 1 98.12 150 VAL B N 1
ATOM 3321 C CA . VAL B 1 150 ? -0.727 -30.016 4.684 1 98.12 150 VAL B CA 1
ATOM 3322 C C . VAL B 1 150 ? -0.799 -31.406 4.078 1 98.12 150 VAL B C 1
ATOM 3324 O O . VAL B 1 150 ? -0.783 -31.562 2.855 1 98.12 150 VAL B O 1
ATOM 3327 N N . ALA B 1 151 ? -0.986 -32.406 4.906 1 97.5 151 ALA B N 1
ATOM 3328 C CA . ALA B 1 151 ? -1.067 -33.781 4.426 1 97.5 151 ALA B CA 1
ATOM 3329 C C . ALA B 1 151 ? -2.303 -34 3.553 1 97.5 151 ALA B C 1
ATOM 3331 O O . ALA B 1 151 ? -2.244 -34.688 2.531 1 97.5 151 ALA B O 1
ATOM 3332 N N . LYS B 1 152 ? -3.371 -33.406 4 1 98 152 LYS B N 1
ATOM 3333 C CA . LYS B 1 152 ? -4.609 -33.5 3.23 1 98 152 LYS B CA 1
ATOM 3334 C C . LYS B 1 152 ? -4.48 -32.781 1.896 1 98 152 LYS B C 1
ATOM 3336 O O . LYS B 1 152 ? -4.93 -33.281 0.863 1 98 152 LYS B O 1
ATOM 3341 N N . GLY B 1 153 ? -3.916 -31.609 1.955 1 98.69 153 GLY B N 1
ATOM 3342 C CA . GLY B 1 153 ? -3.66 -30.859 0.735 1 98.69 153 GLY B CA 1
ATOM 3343 C C . GLY B 1 153 ? -2.746 -31.594 -0.231 1 98.69 153 GLY B C 1
ATOM 3344 O O . GLY B 1 153 ? -2.979 -31.578 -1.442 1 98.69 153 GLY B O 1
ATOM 3345 N N . GLU B 1 154 ? -1.715 -32.188 0.316 1 98.56 154 GLU B N 1
ATOM 3346 C CA . GLU B 1 154 ? -0.785 -32.938 -0.507 1 98.56 154 GLU B CA 1
ATOM 3347 C C . GLU B 1 154 ? -1.489 -34.094 -1.195 1 98.56 154 GLU B C 1
ATOM 3349 O O . GLU B 1 154 ? -1.265 -34.375 -2.381 1 98.56 154 GLU B O 1
ATOM 3354 N N . ALA B 1 155 ? -2.291 -34.812 -0.429 1 98.31 155 ALA B N 1
ATOM 3355 C CA . ALA B 1 155 ? -3.047 -35.938 -1.001 1 98.31 155 ALA B CA 1
ATOM 3356 C C . ALA B 1 155 ? -3.941 -35.438 -2.143 1 98.31 155 ALA B C 1
ATOM 3358 O O . ALA B 1 155 ? -4.027 -36.094 -3.186 1 98.31 155 ALA B O 1
ATOM 3359 N N . TYR B 1 156 ? -4.629 -34.375 -1.927 1 98.62 156 TYR B N 1
ATOM 3360 C CA . TYR B 1 156 ? -5.449 -33.781 -2.979 1 98.62 156 TYR B CA 1
ATOM 3361 C C . TYR B 1 156 ? -4.609 -33.469 -4.211 1 98.62 156 TYR B C 1
ATOM 3363 O O . TYR B 1 156 ? -4.996 -33.781 -5.332 1 98.62 156 TYR B O 1
ATOM 3371 N N . CYS B 1 157 ? -3.439 -32.812 -4.055 1 98.81 157 CYS B N 1
ATOM 3372 C CA . CYS B 1 157 ? -2.568 -32.438 -5.164 1 98.81 157 CYS B CA 1
ATOM 3373 C C . CYS B 1 157 ? -2.162 -33.688 -5.969 1 98.81 157 CYS B C 1
ATOM 3375 O O . CYS B 1 157 ? -2.217 -33.656 -7.199 1 98.81 157 CYS B O 1
ATOM 3377 N N . TRP B 1 158 ? -1.786 -34.75 -5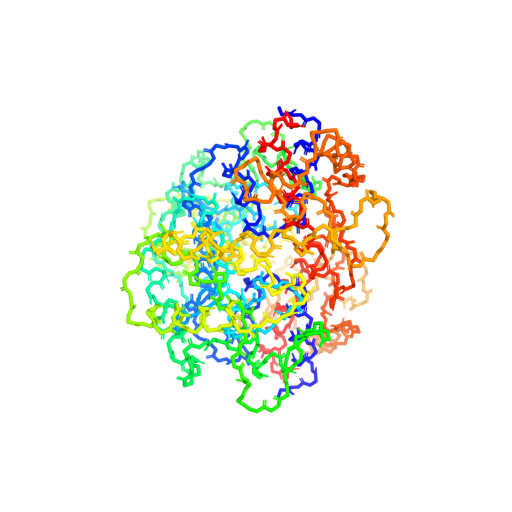.285 1 98.69 158 TRP B N 1
ATOM 3378 C CA . TRP B 1 158 ? -1.397 -35.969 -5.969 1 98.69 158 TRP B CA 1
ATOM 3379 C C . TRP B 1 158 ? -2.557 -36.531 -6.785 1 98.69 158 TRP B C 1
ATOM 3381 O O . TRP B 1 158 ? -2.369 -36.969 -7.922 1 98.69 158 TRP B O 1
ATOM 3391 N N . SER B 1 159 ? -3.742 -36.5 -6.156 1 98.38 159 SER B N 1
ATOM 3392 C CA . SER B 1 159 ? -4.91 -37.031 -6.859 1 98.38 159 SER B CA 1
ATOM 3393 C C . SER B 1 159 ? -5.148 -36.281 -8.172 1 98.38 159 SER B C 1
ATOM 3395 O O . SER B 1 159 ? -5.488 -36.875 -9.188 1 98.38 159 SER B O 1
ATOM 3397 N N . VAL B 1 160 ? -4.965 -34.969 -8.188 1 98.38 160 VAL B N 1
ATOM 3398 C CA . VAL B 1 160 ? -5.195 -34.188 -9.391 1 98.38 160 VAL B CA 1
ATOM 3399 C C . VAL B 1 160 ? -4.043 -34.375 -10.375 1 98.38 160 VAL B C 1
ATOM 3401 O O . VAL B 1 160 ? -4.273 -34.625 -11.562 1 98.38 160 VAL B O 1
ATOM 3404 N N . VAL B 1 161 ? -2.795 -34.344 -9.914 1 98.12 161 VAL B N 1
ATOM 3405 C CA . VAL B 1 161 ? -1.613 -34.5 -10.75 1 98.12 161 VAL B CA 1
ATOM 3406 C C . VAL B 1 161 ? -1.693 -35.812 -11.531 1 98.12 161 VAL B C 1
ATOM 3408 O O . VAL B 1 161 ? -1.393 -35.844 -12.727 1 98.12 161 VAL B O 1
ATOM 3411 N N . GLU B 1 162 ? -2.115 -36.812 -10.891 1 97.06 162 GLU B N 1
ATOM 3412 C CA . GLU B 1 162 ? -2.104 -38.156 -11.5 1 97.06 162 GLU B CA 1
ATOM 3413 C C . GLU B 1 162 ? -3.4 -38.438 -12.25 1 97.06 162 GLU B C 1
ATOM 3415 O O . GLU B 1 162 ? -3.438 -39.281 -13.148 1 97.06 162 GLU B O 1
ATOM 3420 N N . GLY B 1 163 ? -4.41 -37.656 -11.93 1 95.62 163 GLY B N 1
ATOM 3421 C CA . GLY B 1 163 ? -5.707 -37.969 -12.508 1 95.62 163 GLY B CA 1
ATOM 3422 C C . GLY B 1 163 ? -6.137 -37 -13.586 1 95.62 163 GLY B C 1
ATOM 3423 O O . GLY B 1 163 ? -7.051 -37.281 -14.359 1 95.62 163 GLY B O 1
ATOM 3424 N N . SER B 1 164 ? -5.578 -35.875 -13.695 1 94.81 164 SER B N 1
ATOM 3425 C CA . SER B 1 164 ? -6.066 -34.812 -14.57 1 94.81 164 SER B CA 1
ATOM 3426 C C . SER B 1 164 ? -5.266 -34.75 -15.867 1 94.81 164 SER B C 1
ATOM 3428 O O . SER B 1 164 ? -4.055 -34.969 -15.867 1 94.81 164 SER B O 1
ATOM 3430 N N . GLN B 1 165 ? -5.953 -34.406 -16.984 1 93.38 165 GLN B N 1
ATOM 3431 C CA . GLN B 1 165 ? -5.312 -34.156 -18.266 1 93.38 165 GLN B CA 1
ATOM 3432 C C . GLN B 1 165 ? -5.41 -32.688 -18.672 1 93.38 165 GLN B C 1
ATOM 3434 O O . GLN B 1 165 ? -5.395 -32.375 -19.859 1 93.38 165 GLN B O 1
ATOM 3439 N N . THR B 1 166 ? -5.559 -31.844 -17.641 1 94.62 166 THR B N 1
ATOM 3440 C CA . THR B 1 166 ? -5.699 -30.422 -17.891 1 94.62 166 THR B CA 1
ATOM 3441 C C . THR B 1 166 ? -4.516 -29.891 -18.703 1 94.62 166 THR B C 1
ATOM 3443 O O . THR B 1 166 ? -3.391 -30.375 -18.547 1 94.62 166 THR B O 1
ATOM 3446 N N . GLU B 1 167 ? -4.75 -28.891 -19.562 1 93.31 167 GLU B N 1
ATOM 3447 C CA . GLU B 1 167 ? -3.701 -28.203 -20.312 1 93.31 167 GLU B CA 1
ATOM 3448 C C . GLU B 1 167 ? -3.674 -26.719 -19.969 1 93.31 167 GLU B C 1
ATOM 3450 O O . GLU B 1 167 ? -3.061 -25.922 -20.703 1 93.31 167 GLU B O 1
ATOM 3455 N N . LYS B 1 168 ? -4.367 -26.344 -18.969 1 95.06 168 LYS B N 1
ATOM 3456 C CA . LYS B 1 168 ? -4.355 -24.953 -18.531 1 95.06 168 LYS B CA 1
ATOM 3457 C C . LYS B 1 168 ? -3.049 -24.609 -17.812 1 95.06 168 LYS B C 1
ATOM 3459 O O . LYS B 1 168 ? -2.682 -25.266 -16.844 1 95.06 168 LYS B O 1
ATOM 3464 N N . PHE B 1 169 ? -2.412 -23.594 -18.25 1 94.56 169 PHE B N 1
ATOM 3465 C CA . PHE B 1 169 ? -1.136 -23.234 -17.641 1 94.56 169 PHE B CA 1
ATOM 3466 C C . PHE B 1 169 ? -1.318 -22.875 -16.172 1 94.56 169 PHE B C 1
ATOM 3468 O O . PHE B 1 169 ? -0.443 -23.156 -15.352 1 94.56 169 PHE B O 1
ATOM 3475 N N . HIS B 1 170 ? -2.471 -22.312 -15.758 1 96.06 170 HIS B N 1
ATOM 3476 C CA . HIS B 1 170 ? -2.711 -21.922 -14.375 1 96.06 170 HIS B CA 1
ATOM 3477 C C . HIS B 1 170 ? -2.896 -23.156 -13.484 1 96.06 170 HIS B C 1
ATOM 3479 O O . HIS B 1 170 ? -2.854 -23.047 -12.258 1 96.06 170 HIS B O 1
ATOM 3485 N N . ASP B 1 171 ? -3.082 -24.312 -14.062 1 97.88 171 ASP B N 1
ATOM 3486 C CA . ASP B 1 171 ? -3.102 -25.578 -13.32 1 97.88 171 ASP B CA 1
ATOM 3487 C C . ASP B 1 171 ? -1.717 -26.219 -13.289 1 97.88 171 ASP B C 1
ATOM 3489 O O . ASP B 1 171 ? -1.259 -26.656 -12.234 1 97.88 171 ASP B O 1
ATOM 3493 N N . LEU B 1 172 ? -1.093 -26.203 -14.43 1 98 172 LEU B N 1
ATOM 3494 C CA . LEU B 1 172 ? 0.164 -26.922 -14.602 1 98 172 LEU B CA 1
ATOM 3495 C C . LEU B 1 172 ? 1.279 -26.266 -13.797 1 98 172 LEU B C 1
ATOM 3497 O O . LEU B 1 172 ? 2.107 -26.953 -13.195 1 98 172 LEU B O 1
ATOM 3501 N N . MET B 1 173 ? 1.298 -24.969 -13.773 1 97.56 173 MET B N 1
ATOM 3502 C CA . MET B 1 173 ? 2.398 -24.25 -13.141 1 97.56 173 MET B CA 1
ATOM 3503 C C . MET B 1 173 ? 2.424 -24.516 -11.641 1 97.56 173 MET B C 1
ATOM 3505 O O . MET B 1 173 ? 3.455 -24.906 -11.094 1 97.56 173 MET B O 1
ATOM 3509 N N . PRO B 1 174 ? 1.256 -24.406 -10.969 1 98.31 174 PRO B N 1
ATOM 3510 C CA . PRO B 1 174 ? 1.271 -24.781 -9.555 1 98.31 174 PRO B CA 1
ATOM 3511 C C . PRO B 1 174 ? 1.602 -26.266 -9.336 1 98.31 174 PRO B C 1
ATOM 3513 O O . PRO B 1 174 ? 2.232 -26.609 -8.336 1 98.31 174 PRO B O 1
ATOM 3516 N N . MET B 1 175 ? 1.187 -27.156 -10.242 1 98.56 175 MET B N 1
ATOM 3517 C CA . MET B 1 175 ? 1.531 -28.562 -10.133 1 98.56 175 MET B CA 1
ATOM 3518 C C . MET B 1 175 ? 3.043 -28.766 -10.117 1 98.56 175 MET B C 1
ATOM 3520 O O . MET B 1 175 ? 3.568 -29.531 -9.312 1 98.56 175 MET B O 1
ATOM 3524 N N . ILE B 1 176 ? 3.686 -28.047 -11 1 98.25 176 ILE B N 1
ATOM 3525 C CA . ILE B 1 176 ? 5.137 -28.141 -11.086 1 98.25 176 ILE B CA 1
ATOM 3526 C C . ILE B 1 176 ? 5.758 -27.703 -9.758 1 98.25 176 ILE B C 1
ATOM 3528 O O . ILE B 1 176 ? 6.637 -28.375 -9.227 1 98.25 176 ILE B O 1
ATOM 3532 N N . GLY B 1 177 ? 5.258 -26.547 -9.258 1 97.56 177 GLY B N 1
ATOM 3533 C CA . GLY B 1 177 ? 5.742 -26.078 -7.969 1 97.56 177 GLY B CA 1
ATOM 3534 C C . GLY B 1 177 ? 5.59 -27.109 -6.859 1 97.56 177 GLY B C 1
ATOM 3535 O O . GLY B 1 177 ? 6.504 -27.297 -6.051 1 97.56 177 GLY B O 1
ATOM 3536 N N . PHE B 1 178 ? 4.516 -27.75 -6.797 1 98.69 178 PHE B N 1
ATOM 3537 C CA . PHE B 1 178 ? 4.246 -28.812 -5.824 1 98.69 178 PHE B CA 1
ATOM 3538 C C . PHE B 1 178 ? 5.215 -29.969 -6.012 1 98.69 178 PHE B C 1
ATOM 3540 O O . PHE B 1 178 ? 5.828 -30.438 -5.047 1 98.69 178 PHE B O 1
ATOM 3547 N N . LEU B 1 179 ? 5.402 -30.406 -7.242 1 98.62 179 LEU B N 1
ATOM 3548 C CA . LEU B 1 179 ? 6.191 -31.594 -7.547 1 98.62 179 LEU B CA 1
ATOM 3549 C C . LEU B 1 179 ? 7.672 -31.344 -7.273 1 98.62 179 LEU B C 1
ATOM 3551 O O . LEU B 1 179 ? 8.414 -32.281 -6.973 1 98.62 179 LEU B O 1
ATOM 3555 N N . GLU B 1 180 ? 8.031 -30.109 -7.363 1 97.31 180 GLU B N 1
ATOM 3556 C CA . GLU B 1 180 ? 9.422 -29.766 -7.086 1 97.31 180 GLU B CA 1
ATOM 3557 C C . GLU B 1 180 ? 9.758 -29.953 -5.609 1 97.31 180 GLU B C 1
ATOM 3559 O O . GLU B 1 180 ? 10.922 -30.141 -5.25 1 97.31 180 GLU B O 1
ATOM 3564 N N . HIS B 1 181 ? 8.727 -30.047 -4.746 1 97 181 HIS B N 1
ATOM 3565 C CA . HIS B 1 181 ? 9.078 -29.938 -3.334 1 97 181 HIS B CA 1
ATOM 3566 C C . HIS B 1 181 ? 8.477 -31.078 -2.523 1 97 181 HIS B C 1
ATOM 3568 O O . HIS B 1 181 ? 8.82 -31.266 -1.353 1 97 181 HIS B O 1
ATOM 3574 N N . THR B 1 182 ? 7.625 -31.875 -3.17 1 97.44 182 THR B N 1
ATOM 3575 C CA . THR B 1 182 ? 7.062 -33 -2.449 1 97.44 182 THR B CA 1
ATOM 3576 C C . THR B 1 182 ? 8.141 -34.031 -2.129 1 97.44 182 THR B C 1
ATOM 3578 O O . THR B 1 182 ? 9.148 -34.125 -2.83 1 97.44 182 THR B O 1
ATOM 3581 N N . ALA B 1 183 ? 7.957 -34.812 -1.108 1 96.25 183 ALA B N 1
ATOM 3582 C CA . ALA B 1 183 ? 8.984 -35.688 -0.548 1 96.25 183 ALA B CA 1
ATOM 3583 C C . ALA B 1 183 ? 9.195 -36.906 -1.424 1 96.25 183 ALA B C 1
ATOM 3585 O O . ALA B 1 183 ? 10.32 -37.375 -1.572 1 96.25 183 ALA B O 1
ATOM 3586 N N . ASP B 1 184 ? 8.148 -37.469 -1.952 1 96.44 184 ASP B N 1
ATOM 3587 C CA . ASP B 1 184 ? 8.258 -38.656 -2.818 1 96.44 184 ASP B CA 1
ATOM 3588 C C . ASP B 1 184 ? 8.867 -38.281 -4.168 1 96.44 184 ASP B C 1
ATOM 3590 O O . ASP B 1 184 ? 8.156 -38.125 -5.156 1 96.44 184 ASP B O 1
ATOM 3594 N N . ARG B 1 185 ? 10.148 -38.312 -4.188 1 97.88 185 ARG B N 1
ATOM 3595 C CA . ARG B 1 185 ? 10.867 -37.781 -5.328 1 97.88 185 ARG B CA 1
ATOM 3596 C C . ARG B 1 185 ? 10.703 -38.656 -6.562 1 97.88 185 ARG B C 1
ATOM 3598 O O . ARG B 1 185 ? 10.578 -38.156 -7.68 1 97.88 185 ARG B O 1
ATOM 3605 N N . ALA B 1 186 ? 10.734 -39.938 -6.418 1 98.06 186 ALA B N 1
ATOM 3606 C CA . ALA B 1 186 ? 10.57 -40.844 -7.562 1 98.06 186 ALA B CA 1
ATOM 3607 C C . ALA B 1 186 ? 9.211 -40.625 -8.227 1 98.06 186 ALA B C 1
ATOM 3609 O O . ALA B 1 186 ? 9.125 -40.5 -9.453 1 98.06 186 ALA B O 1
ATOM 3610 N N . ARG B 1 187 ? 8.219 -40.594 -7.359 1 98.06 187 ARG B N 1
ATOM 3611 C CA . ARG B 1 187 ? 6.859 -40.344 -7.828 1 98.06 187 ARG B CA 1
ATOM 3612 C C . ARG B 1 187 ? 6.762 -38.969 -8.484 1 98.06 187 ARG B C 1
ATOM 3614 O O . ARG B 1 187 ? 6.141 -38.812 -9.539 1 98.06 187 ARG B O 1
ATOM 3621 N N . ALA B 1 188 ? 7.375 -37.938 -7.934 1 98.44 188 ALA B N 1
ATOM 3622 C CA . ALA B 1 188 ? 7.371 -36.562 -8.438 1 98.44 188 ALA B CA 1
ATOM 3623 C C . ALA B 1 188 ? 8.086 -36.5 -9.781 1 98.44 188 ALA B C 1
ATOM 3625 O O . ALA B 1 188 ? 7.605 -35.812 -10.703 1 98.44 188 ALA B O 1
ATOM 3626 N N . GLU B 1 189 ? 9.219 -37.188 -9.93 1 97.88 189 GLU B N 1
ATOM 3627 C CA . GLU B 1 189 ? 9.992 -37.125 -11.172 1 97.88 189 GLU B CA 1
ATOM 3628 C C . GLU B 1 189 ? 9.211 -37.75 -12.328 1 97.88 189 GLU B C 1
ATOM 3630 O O . GLU B 1 189 ? 9.258 -37.25 -13.453 1 97.88 189 GLU B O 1
ATOM 3635 N N . THR B 1 190 ? 8.523 -38.812 -12.039 1 98.12 190 THR B N 1
ATOM 3636 C CA . THR B 1 190 ? 7.672 -39.438 -13.055 1 98.12 190 THR B CA 1
ATOM 3637 C C . THR B 1 190 ? 6.578 -38.469 -13.492 1 98.12 190 THR B C 1
ATOM 3639 O O . THR B 1 190 ? 6.34 -38.281 -14.695 1 98.12 190 THR B O 1
ATOM 3642 N N . ALA B 1 191 ? 5.934 -37.875 -12.547 1 98.25 191 ALA B N 1
ATOM 3643 C CA . ALA B 1 191 ? 4.871 -36.906 -12.836 1 98.25 191 ALA B CA 1
ATOM 3644 C C . ALA B 1 191 ? 5.414 -35.688 -13.602 1 98.25 191 ALA B C 1
ATOM 3646 O O . ALA B 1 191 ? 4.781 -35.219 -14.547 1 98.25 191 ALA B O 1
ATOM 3647 N N . LEU B 1 192 ? 6.578 -35.188 -13.234 1 98.12 192 LEU B N 1
ATOM 3648 C CA . LEU B 1 192 ? 7.211 -34.062 -13.891 1 98.12 192 LEU B CA 1
ATOM 3649 C C . LEU B 1 192 ? 7.527 -34.375 -15.344 1 98.12 192 LEU B C 1
ATOM 3651 O O . LEU B 1 192 ? 7.363 -33.531 -16.219 1 98.12 192 LEU B O 1
ATOM 3655 N N . ALA B 1 193 ? 8.008 -35.562 -15.586 1 97.25 193 ALA B N 1
ATOM 3656 C CA . ALA B 1 193 ? 8.297 -35.969 -16.953 1 97.25 193 ALA B CA 1
ATOM 3657 C C . ALA B 1 193 ? 7.035 -35.938 -17.812 1 97.25 193 ALA B C 1
ATOM 3659 O O . ALA B 1 193 ? 7.086 -35.531 -18.984 1 97.25 193 ALA B O 1
ATOM 3660 N N . GLY B 1 194 ? 5.965 -36.406 -17.234 1 96.31 194 GLY B N 1
ATOM 3661 C CA . GLY B 1 194 ? 4.691 -36.344 -17.938 1 96.31 194 GLY B CA 1
ATOM 3662 C C . GLY B 1 194 ? 4.281 -34.906 -18.25 1 96.31 194 GLY B C 1
ATOM 3663 O O . GLY B 1 194 ? 3.836 -34.594 -19.359 1 96.31 194 GLY B O 1
ATOM 3664 N N . LEU B 1 195 ? 4.426 -34 -17.297 1 96.38 195 LEU B N 1
ATOM 3665 C CA . LEU B 1 195 ? 4.086 -32.594 -17.5 1 96.38 195 LEU B CA 1
ATOM 3666 C C . LEU B 1 195 ? 5.008 -31.969 -18.531 1 96.38 195 LEU B C 1
ATOM 3668 O O . LEU B 1 195 ? 4.562 -31.172 -19.359 1 96.38 195 LEU B O 1
ATOM 3672 N N . ALA B 1 196 ? 6.293 -32.312 -18.484 1 96.44 196 ALA B N 1
ATOM 3673 C CA . ALA B 1 196 ? 7.285 -31.766 -19.406 1 96.44 196 ALA B CA 1
ATOM 3674 C C . ALA B 1 196 ? 6.891 -32.031 -20.859 1 96.44 196 ALA B C 1
ATOM 3676 O O . ALA B 1 196 ? 7.125 -31.219 -21.734 1 96.44 196 ALA B O 1
ATOM 3677 N N . ALA B 1 197 ? 6.305 -33.094 -21.078 1 94.88 197 ALA B N 1
ATOM 3678 C CA . ALA B 1 197 ? 5.918 -33.5 -22.438 1 94.88 197 ALA B CA 1
ATOM 3679 C C . ALA B 1 197 ? 4.742 -32.656 -22.938 1 94.88 197 ALA B C 1
ATOM 3681 O O . ALA B 1 197 ? 4.559 -32.5 -24.141 1 94.88 197 ALA B O 1
ATOM 3682 N N . ARG B 1 198 ? 4.004 -32.094 -22.047 1 93.69 198 ARG B N 1
ATOM 3683 C CA . ARG B 1 198 ? 2.799 -31.328 -22.391 1 93.69 198 ARG B CA 1
ATOM 3684 C C . ARG B 1 198 ? 3.109 -29.859 -22.562 1 93.69 198 ARG B C 1
ATOM 3686 O O . ARG B 1 198 ? 2.43 -29.156 -23.328 1 93.69 198 ARG B O 1
ATOM 3693 N N . ILE B 1 199 ? 4.129 -29.297 -22.016 1 95.75 199 ILE B N 1
ATOM 3694 C CA . ILE B 1 199 ? 4.371 -27.875 -21.812 1 95.75 199 ILE B CA 1
ATOM 3695 C C . ILE B 1 199 ? 4.777 -27.219 -23.125 1 95.75 199 ILE B C 1
ATOM 3697 O O . ILE B 1 199 ? 4.285 -26.141 -23.484 1 95.75 199 ILE B O 1
ATOM 3701 N N . PRO B 1 200 ? 5.621 -27.875 -24.016 1 92.06 200 PRO B N 1
ATOM 3702 C CA . PRO B 1 200 ? 6.062 -27.203 -25.234 1 92.06 200 PRO B CA 1
ATOM 3703 C C . PRO B 1 200 ? 4.895 -26.781 -26.125 1 92.06 200 PRO B C 1
ATOM 3705 O O . PRO B 1 200 ? 4.941 -25.703 -26.734 1 92.06 200 PRO B O 1
ATOM 3708 N N . GLY B 1 201 ? 3.861 -27.484 -26.141 1 92.44 201 GLY B N 1
ATOM 3709 C CA . GLY B 1 201 ? 2.699 -27.156 -26.953 1 92.44 201 GLY B CA 1
ATOM 3710 C C . GLY B 1 201 ? 1.904 -25.984 -26.406 1 92.44 201 GLY B C 1
ATOM 3711 O O . GLY B 1 201 ? 1.073 -25.406 -27.109 1 92.44 201 GLY B O 1
ATOM 3712 N N . LEU B 1 202 ? 2.234 -25.594 -25.203 1 96 202 LEU B N 1
ATOM 3713 C CA . LEU B 1 202 ? 1.487 -24.547 -24.531 1 96 202 LEU B CA 1
ATOM 3714 C C . LEU B 1 202 ? 2.301 -23.25 -24.469 1 96 202 LEU B C 1
ATOM 3716 O O . LEU B 1 202 ? 1.8 -22.219 -24.016 1 96 202 LEU B O 1
ATOM 3720 N N . VAL B 1 203 ? 3.545 -23.234 -24.938 1 97.56 203 VAL B N 1
ATOM 3721 C CA . VAL B 1 203 ? 4.465 -22.109 -24.812 1 97.56 203 VAL B CA 1
ATOM 3722 C C . VAL B 1 203 ? 4.348 -21.219 -26.062 1 97.56 203 VAL B C 1
ATOM 3724 O O . VAL B 1 203 ? 4.391 -21.703 -27.188 1 97.56 203 VAL B O 1
ATOM 3727 N N . GLU B 1 204 ? 4.109 -19.969 -25.891 1 97.62 204 GLU B N 1
ATOM 3728 C CA . GLU B 1 204 ? 4.188 -18.984 -26.969 1 97.62 204 GLU B CA 1
ATOM 3729 C C . GLU B 1 204 ? 5.625 -18.516 -27.188 1 97.62 204 GLU B C 1
ATOM 3731 O O . GLU B 1 204 ? 6.207 -17.844 -26.344 1 97.62 204 GLU B O 1
ATOM 3736 N N . LEU B 1 205 ? 6.215 -18.766 -28.344 1 97.5 205 LEU B N 1
ATOM 3737 C CA . LEU B 1 205 ? 7.629 -18.516 -28.609 1 97.5 205 LEU B CA 1
ATOM 3738 C C . LEU B 1 205 ? 7.836 -17.125 -29.219 1 97.5 205 LEU B C 1
ATOM 3740 O O . LEU B 1 205 ? 8.961 -16.625 -29.25 1 97.5 205 LEU B O 1
ATOM 3744 N N . ASP B 1 206 ? 6.734 -16.516 -29.734 1 97.44 206 ASP B N 1
ATOM 3745 C CA . ASP B 1 206 ? 6.832 -15.188 -30.312 1 97.44 206 ASP B CA 1
ATOM 3746 C C . ASP B 1 206 ? 6.93 -14.117 -29.219 1 97.44 206 ASP B C 1
ATOM 3748 O O . ASP B 1 206 ? 5.973 -13.891 -28.484 1 97.44 206 ASP B O 1
ATOM 3752 N N . VAL B 1 207 ? 7.984 -13.406 -29.203 1 96.19 207 VAL B N 1
ATOM 3753 C CA . VAL B 1 207 ? 8.219 -12.398 -28.172 1 96.19 207 VAL B CA 1
ATOM 3754 C C . VAL B 1 207 ? 7.215 -11.258 -28.328 1 96.19 207 VAL B C 1
ATOM 3756 O O . VAL B 1 207 ? 6.934 -10.547 -27.359 1 96.19 207 VAL B O 1
ATOM 3759 N N . ASP B 1 208 ? 6.602 -11.133 -29.469 1 95.12 208 ASP B N 1
ATOM 3760 C CA . ASP B 1 208 ? 5.73 -9.992 -29.734 1 95.12 208 ASP B CA 1
ATOM 3761 C C . ASP B 1 208 ? 4.258 -10.398 -29.672 1 95.12 208 ASP B C 1
ATOM 3763 O O . ASP B 1 208 ? 3.375 -9.578 -29.922 1 95.12 208 ASP B O 1
ATOM 3767 N N . ALA B 1 209 ? 4.07 -11.734 -29.406 1 94.62 209 ALA B N 1
ATOM 3768 C CA . ALA B 1 209 ? 2.686 -12.18 -29.328 1 94.62 209 ALA B CA 1
ATOM 3769 C C . ALA B 1 209 ? 1.891 -11.344 -28.344 1 94.62 209 ALA B C 1
ATOM 3771 O O . ALA B 1 209 ? 2.391 -11 -27.266 1 94.62 209 ALA B O 1
ATOM 3772 N N . VAL B 1 210 ? 0.688 -10.984 -28.734 1 90.25 210 VAL B N 1
ATOM 3773 C CA . VAL B 1 210 ? -0.199 -10.172 -27.906 1 90.25 210 VAL B CA 1
ATOM 3774 C C . VAL B 1 210 ? -1.201 -11.07 -27.188 1 90.25 210 VAL B C 1
ATOM 3776 O O . VAL B 1 210 ? -1.368 -12.234 -27.531 1 90.25 210 VAL B O 1
ATOM 3779 N N . GLY B 1 211 ? -1.789 -10.547 -26.141 1 88.62 211 GLY B N 1
ATOM 3780 C CA . GLY B 1 211 ? -2.793 -11.289 -25.391 1 88.62 211 GLY B CA 1
ATOM 3781 C C . GLY B 1 211 ? -2.23 -12.008 -24.172 1 88.62 211 GLY B C 1
ATOM 3782 O O . GLY B 1 211 ? -1.073 -11.797 -23.812 1 88.62 211 GLY B O 1
ATOM 3783 N N . TYR B 1 212 ? -3.08 -12.867 -23.562 1 90.44 212 TYR B N 1
ATOM 3784 C CA . TYR B 1 212 ? -2.711 -13.578 -22.344 1 90.44 212 TYR B CA 1
ATOM 3785 C C . TYR B 1 212 ? -2.1 -14.93 -22.672 1 90.44 212 TYR B C 1
ATOM 3787 O O . TYR B 1 212 ? -2.805 -15.945 -22.734 1 90.44 212 TYR B O 1
ATOM 3795 N N . VAL B 1 213 ? -0.805 -14.969 -22.828 1 94.69 213 VAL B N 1
ATOM 3796 C CA . VAL B 1 213 ? -0.041 -16.156 -23.188 1 94.69 213 VAL B CA 1
ATOM 3797 C C . VAL B 1 213 ? 1.124 -16.328 -22.219 1 94.69 213 VAL B C 1
ATOM 3799 O O . VAL B 1 213 ? 1.464 -15.414 -21.469 1 94.69 213 VAL B O 1
ATOM 3802 N N . LYS B 1 214 ? 1.674 -17.547 -22.234 1 97.19 214 LYS B N 1
ATOM 3803 C CA . LYS B 1 214 ? 2.871 -17.828 -21.438 1 97.19 214 LYS B CA 1
ATOM 3804 C C . LYS B 1 214 ? 4.07 -18.094 -22.344 1 97.19 214 LYS B C 1
ATOM 3806 O O . LYS B 1 214 ? 4.012 -18.953 -23.219 1 97.19 214 LYS B O 1
ATOM 3811 N N . LYS B 1 215 ? 5.043 -17.312 -22.125 1 98.06 215 LYS B N 1
ATOM 3812 C CA . LYS B 1 215 ? 6.281 -17.422 -22.891 1 98.06 215 LYS B CA 1
ATOM 3813 C C . LYS B 1 215 ? 7.359 -18.156 -22.094 1 98.06 215 LYS B C 1
ATOM 3815 O O . LYS B 1 215 ? 7.156 -18.469 -20.922 1 98.06 215 LYS B O 1
ATOM 3820 N N . PRO B 1 216 ? 8.508 -18.453 -22.672 1 98.38 216 PRO B N 1
ATOM 3821 C CA . PRO B 1 216 ? 9.508 -19.312 -22.047 1 98.38 216 PRO B CA 1
ATOM 3822 C C . PRO B 1 216 ? 9.906 -18.844 -20.641 1 98.38 216 PRO B C 1
ATOM 3824 O O . PRO B 1 216 ? 9.977 -19.641 -19.719 1 98.38 216 PRO B O 1
ATOM 3827 N N . LEU B 1 217 ? 10.039 -17.547 -20.453 1 98.44 217 LEU B N 1
ATOM 3828 C CA . LEU B 1 217 ? 10.516 -17.016 -19.172 1 98.44 217 LEU B CA 1
ATOM 3829 C C . LEU B 1 217 ? 9.406 -17.016 -18.141 1 98.44 217 LEU B C 1
ATOM 3831 O O . LEU B 1 217 ? 9.672 -16.906 -16.938 1 98.44 217 LEU B O 1
ATOM 3835 N N . ASP B 1 218 ? 8.164 -17.188 -18.547 1 97.75 218 ASP B N 1
ATOM 3836 C CA . ASP B 1 218 ? 7.07 -17.391 -17.609 1 97.75 218 ASP B CA 1
ATOM 3837 C C . ASP B 1 218 ? 7.148 -18.766 -16.969 1 97.75 218 ASP B C 1
ATOM 3839 O O . ASP B 1 218 ? 6.832 -18.938 -15.781 1 97.75 218 ASP B O 1
ATOM 3843 N N . TRP B 1 219 ? 7.598 -19.719 -17.719 1 98 219 TRP B N 1
ATOM 3844 C CA . TRP B 1 219 ? 7.734 -21.094 -17.266 1 98 219 TRP B CA 1
ATOM 3845 C C . TRP B 1 219 ? 9.055 -21.312 -16.547 1 98 219 TRP B C 1
ATOM 3847 O O . TRP B 1 219 ? 9.148 -22.125 -15.625 1 98 219 TRP B O 1
ATOM 3857 N N . ALA B 1 220 ? 10.039 -20.562 -16.953 1 98.06 220 ALA B N 1
ATOM 3858 C CA . ALA B 1 220 ? 11.391 -20.688 -16.422 1 98.06 220 ALA B CA 1
ATOM 3859 C C . ALA B 1 220 ? 11.961 -19.328 -16.031 1 98.06 220 ALA B C 1
ATOM 3861 O O . ALA B 1 220 ? 12.906 -18.844 -16.656 1 98.06 220 ALA B O 1
ATOM 3862 N N . PRO B 1 221 ? 11.461 -18.766 -14.977 1 97.94 221 PRO B N 1
ATOM 3863 C CA . PRO B 1 221 ? 11.914 -17.438 -14.555 1 97.94 221 PRO B CA 1
ATOM 3864 C C . PRO B 1 221 ? 13.336 -17.438 -14.016 1 97.94 221 PRO B C 1
ATOM 3866 O O . PRO B 1 221 ? 13.914 -16.375 -13.773 1 97.94 221 PRO B O 1
ATOM 3869 N N . SER B 1 222 ? 13.93 -18.562 -13.812 1 98.19 222 SER B N 1
ATOM 3870 C CA . SER B 1 222 ? 15.312 -18.719 -13.383 1 98.19 222 SER B CA 1
ATOM 3871 C C . SER B 1 222 ? 15.922 -20 -13.938 1 98.19 222 SER B C 1
ATOM 3873 O O . SER B 1 222 ? 15.203 -20.938 -14.305 1 98.19 222 SER B O 1
ATOM 3875 N N . PRO B 1 223 ? 17.266 -20.078 -13.984 1 98 223 PRO B N 1
ATOM 3876 C CA . PRO B 1 223 ? 17.922 -21.328 -14.414 1 98 223 PRO B CA 1
ATOM 3877 C C . PRO B 1 223 ? 17.688 -22.484 -13.445 1 98 223 PRO B C 1
ATOM 3879 O O . PRO B 1 223 ? 17.953 -23.641 -13.781 1 98 223 PRO B O 1
ATOM 3882 N N . LEU B 1 224 ? 17.156 -22.219 -12.305 1 96.5 224 LEU B N 1
ATOM 3883 C CA . LEU B 1 224 ? 16.906 -23.25 -11.297 1 96.5 224 LEU B CA 1
ATOM 3884 C C . LEU B 1 224 ? 15.516 -23.844 -11.461 1 96.5 224 LEU B C 1
ATOM 3886 O O . LEU B 1 224 ? 15.203 -24.875 -10.859 1 96.5 224 LEU B O 1
ATOM 3890 N N . SER B 1 225 ? 14.703 -23.234 -12.25 1 96 225 SER B N 1
ATOM 3891 C CA . SER B 1 225 ? 13.352 -23.734 -12.5 1 96 225 SER B CA 1
ATOM 3892 C C . SER B 1 225 ? 13.383 -25.078 -13.227 1 96 225 SER B C 1
ATOM 3894 O O . SER B 1 225 ? 14.219 -25.297 -14.102 1 96 225 SER B O 1
ATOM 3896 N N . PHE B 1 226 ? 12.477 -25.859 -12.883 1 96.94 226 PHE B N 1
ATOM 3897 C CA . PHE B 1 226 ? 12.344 -27.141 -13.562 1 96.94 226 PHE B CA 1
ATOM 3898 C C . PHE B 1 226 ? 12.227 -26.953 -15.07 1 96.94 226 PHE B C 1
ATOM 3900 O O . PHE B 1 226 ? 12.859 -27.672 -15.844 1 96.94 226 PHE B O 1
ATOM 3907 N N . CYS B 1 227 ? 11.508 -25.984 -15.516 1 97.75 227 CYS B N 1
ATOM 3908 C CA . CYS B 1 227 ? 11.164 -25.828 -16.922 1 97.75 227 CYS B CA 1
ATOM 3909 C C . CYS B 1 227 ? 12.344 -25.266 -17.703 1 97.75 227 CYS B C 1
ATOM 3911 O O . CYS B 1 227 ? 12.305 -25.219 -18.938 1 97.75 227 CYS B O 1
ATOM 3913 N N . HIS B 1 228 ? 13.383 -24.812 -17.031 1 98 228 HIS B N 1
ATOM 3914 C CA . HIS B 1 228 ? 14.555 -24.281 -17.719 1 98 228 HIS B CA 1
ATOM 3915 C C . HIS B 1 228 ? 15.086 -25.266 -18.75 1 98 228 HIS B C 1
ATOM 3917 O O . HIS B 1 228 ? 15.477 -24.875 -19.844 1 98 228 HIS B O 1
ATOM 3923 N N . GLN B 1 229 ? 15.031 -26.5 -18.469 1 96.5 229 GLN B N 1
ATOM 3924 C CA . GLN B 1 229 ? 15.609 -27.562 -19.297 1 96.5 229 GLN B CA 1
ATOM 3925 C C . GLN B 1 229 ? 14.789 -27.766 -20.578 1 96.5 229 GLN B C 1
ATOM 3927 O O . GLN B 1 229 ? 15.234 -28.438 -21.5 1 96.5 229 GLN B O 1
ATOM 3932 N N . LEU B 1 230 ? 13.625 -27.203 -20.562 1 97.5 230 LEU B N 1
ATOM 3933 C CA . LEU B 1 230 ? 12.727 -27.406 -21.688 1 97.5 230 LEU B CA 1
ATOM 3934 C C . LEU B 1 230 ? 13.07 -26.469 -22.828 1 97.5 230 LEU B C 1
ATOM 3936 O O . LEU B 1 230 ? 12.555 -26.625 -23.953 1 97.5 230 LEU B O 1
ATOM 3940 N N . PHE B 1 231 ? 13.961 -25.5 -22.609 1 97.88 231 PHE B N 1
ATOM 3941 C CA . PHE B 1 231 ? 14.211 -24.469 -23.594 1 97.88 231 PHE B CA 1
ATOM 3942 C C . PHE B 1 231 ? 15.695 -24.391 -23.953 1 97.88 231 PHE B C 1
ATOM 3944 O O . PHE B 1 231 ? 16.547 -24.391 -23.062 1 97.88 231 PHE B O 1
ATOM 3951 N N . PRO B 1 232 ? 15.984 -24.312 -25.297 1 97.62 232 PRO B N 1
ATOM 3952 C CA . PRO B 1 232 ? 17.375 -24.062 -25.688 1 97.62 232 PRO B CA 1
ATOM 3953 C C . PRO B 1 232 ? 17.891 -22.703 -25.203 1 97.62 232 PRO B C 1
ATOM 3955 O O . PRO B 1 232 ? 17.125 -21.75 -25.094 1 97.62 232 PRO B O 1
ATOM 3958 N N . LYS B 1 233 ? 19.156 -22.656 -25.047 1 97.56 233 LYS B N 1
ATOM 3959 C CA . LYS B 1 233 ? 19.812 -21.438 -24.594 1 97.56 233 LYS B CA 1
ATOM 3960 C C . LYS B 1 233 ? 19.516 -20.266 -25.516 1 97.56 233 LYS B C 1
ATOM 3962 O O . LYS B 1 233 ? 19.297 -19.141 -25.062 1 97.56 233 LYS B O 1
ATOM 3967 N N . ALA B 1 234 ? 19.484 -20.531 -26.781 1 98 234 ALA B N 1
ATOM 3968 C CA . ALA B 1 234 ? 19.25 -19.484 -27.75 1 98 234 ALA B CA 1
ATOM 3969 C C . ALA B 1 234 ? 17.859 -18.875 -27.594 1 98 234 ALA B C 1
ATOM 3971 O O . ALA B 1 234 ? 17.672 -17.672 -27.75 1 98 234 ALA B O 1
ATOM 3972 N N . VAL B 1 235 ? 16.875 -19.734 -27.328 1 98.25 235 VAL B N 1
ATOM 3973 C CA . VAL B 1 235 ? 15.508 -19.281 -27.125 1 98.25 235 VAL B CA 1
ATOM 3974 C C . VAL B 1 235 ? 15.438 -18.438 -25.859 1 98.25 235 VAL B C 1
ATOM 3976 O O . VAL B 1 235 ? 14.852 -17.344 -25.859 1 98.25 235 VAL B O 1
ATOM 3979 N N . LEU B 1 236 ? 16.016 -18.875 -24.766 1 98.38 236 LEU B N 1
ATOM 3980 C CA . LEU B 1 236 ? 16.016 -18.125 -23.516 1 98.38 236 LEU B CA 1
ATOM 3981 C C . LEU B 1 236 ? 16.719 -16.781 -23.703 1 98.38 236 LEU B C 1
ATOM 3983 O O . LEU B 1 236 ? 16.234 -15.75 -23.219 1 98.38 236 LEU B O 1
ATOM 3987 N N . GLY B 1 237 ? 17.859 -16.812 -24.438 1 98.31 237 GLY B N 1
ATOM 3988 C CA . GLY B 1 237 ? 18.578 -15.578 -24.703 1 98.31 237 GLY B CA 1
ATOM 3989 C C . GLY B 1 237 ? 17.734 -14.562 -25.453 1 98.31 237 GLY B C 1
ATOM 3990 O O . GLY B 1 237 ? 17.734 -13.375 -25.109 1 98.31 237 GLY B O 1
ATOM 3991 N N . HIS B 1 238 ? 17.031 -15.047 -26.453 1 98.44 238 HIS B N 1
ATOM 3992 C CA . HIS B 1 238 ? 16.172 -14.188 -27.25 1 98.44 238 HIS B CA 1
ATOM 3993 C C . HIS B 1 238 ? 15.062 -13.578 -26.391 1 98.44 238 HIS B C 1
ATOM 3995 O O . HIS B 1 238 ? 14.773 -12.391 -26.484 1 98.44 238 HIS B O 1
ATOM 4001 N N . HIS B 1 239 ? 14.516 -14.367 -25.531 1 98.56 239 HIS B N 1
ATOM 4002 C CA . HIS B 1 239 ? 13.422 -13.891 -24.703 1 98.56 239 HIS B CA 1
ATOM 4003 C C . HIS B 1 239 ? 13.938 -12.992 -23.578 1 98.56 239 HIS B C 1
ATOM 4005 O O . HIS B 1 239 ? 13.234 -12.078 -23.141 1 98.56 239 HIS B O 1
ATOM 4011 N N . LEU B 1 240 ? 15.133 -13.211 -23.109 1 98.56 240 LEU B N 1
ATOM 4012 C CA . LEU B 1 240 ? 15.734 -12.32 -22.125 1 98.56 240 LEU B CA 1
ATOM 4013 C C . LEU B 1 240 ? 15.992 -10.945 -22.719 1 98.56 240 LEU B C 1
ATOM 4015 O O . LEU B 1 240 ? 15.727 -9.922 -22.094 1 98.56 240 LEU B O 1
ATOM 4019 N N . ALA B 1 241 ? 16.5 -10.93 -23.969 1 98.31 241 ALA B N 1
ATOM 4020 C CA . ALA B 1 241 ? 16.703 -9.664 -24.672 1 98.31 241 ALA B CA 1
ATOM 4021 C C . ALA B 1 241 ? 15.391 -8.914 -24.859 1 98.31 241 ALA B C 1
ATOM 4023 O O . ALA B 1 241 ? 15.336 -7.695 -24.672 1 98.31 241 ALA B O 1
ATOM 4024 N N . ALA B 1 242 ? 14.391 -9.68 -25.203 1 98.19 242 ALA B N 1
ATOM 4025 C CA . ALA B 1 242 ? 13.07 -9.086 -25.406 1 98.19 242 ALA B CA 1
ATOM 4026 C C . ALA B 1 242 ? 12.516 -8.555 -24.094 1 98.19 242 ALA B C 1
ATOM 4028 O O . ALA B 1 242 ? 11.883 -7.492 -24.062 1 98.19 242 ALA B O 1
ATOM 4029 N N . LEU B 1 243 ? 12.695 -9.32 -23.016 1 98.12 243 LEU B N 1
ATOM 4030 C CA . LEU B 1 243 ? 12.219 -8.898 -21.703 1 98.12 243 LEU B CA 1
ATOM 4031 C C . LEU B 1 243 ? 12.867 -7.574 -21.297 1 98.12 243 LEU B C 1
ATOM 4033 O O . LEU B 1 243 ? 12.18 -6.664 -20.828 1 98.12 243 LEU B O 1
ATOM 4037 N N . GLU B 1 244 ? 14.148 -7.453 -21.469 1 98.12 244 GLU B N 1
ATOM 4038 C CA . GLU B 1 244 ? 14.836 -6.207 -21.141 1 98.12 244 GLU B CA 1
ATOM 4039 C C . GLU B 1 244 ? 14.312 -5.047 -21.984 1 98.12 244 GLU B C 1
ATOM 4041 O O . GLU B 1 244 ? 14.086 -3.953 -21.469 1 98.12 244 GLU B O 1
ATOM 4046 N N . ALA B 1 245 ? 14.047 -5.32 -23.234 1 97.5 245 ALA B N 1
ATOM 4047 C CA . ALA B 1 245 ? 13.633 -4.289 -24.188 1 97.5 245 ALA B CA 1
ATOM 4048 C C . ALA B 1 245 ? 12.203 -3.834 -23.906 1 97.5 245 ALA B C 1
ATOM 4050 O O . ALA B 1 245 ? 11.781 -2.775 -24.375 1 97.5 245 ALA B O 1
ATOM 4051 N N . ARG B 1 246 ? 11.492 -4.578 -23.141 1 97.44 246 ARG B N 1
ATOM 4052 C CA . ARG B 1 246 ? 10.078 -4.297 -22.906 1 97.44 246 ARG B CA 1
ATOM 4053 C C . ARG B 1 246 ? 9.906 -3.24 -21.812 1 97.44 246 ARG B C 1
ATOM 4055 O O . ARG B 1 246 ? 8.789 -2.766 -21.578 1 97.44 246 ARG B O 1
ATOM 4062 N N . GLN B 1 247 ? 10.969 -2.852 -21.125 1 98.44 247 GLN B N 1
ATOM 4063 C CA . GLN B 1 247 ? 10.844 -1.775 -20.156 1 98.44 247 GLN B CA 1
ATOM 4064 C C . GLN B 1 247 ? 10.281 -0.512 -20.797 1 98.44 247 GLN B C 1
ATOM 4066 O O . GLN B 1 247 ? 10.812 -0.031 -21.797 1 98.44 247 GLN B O 1
ATOM 4071 N N . ALA B 1 248 ? 9.195 -0.045 -20.25 1 98.38 248 ALA B N 1
ATOM 4072 C CA . ALA B 1 248 ? 8.5 1.111 -20.828 1 98.38 248 ALA B CA 1
ATOM 4073 C C . ALA B 1 248 ? 9.273 2.4 -20.547 1 98.38 248 ALA B C 1
ATOM 4075 O O . ALA B 1 248 ? 10.242 2.398 -19.781 1 98.38 248 ALA B O 1
ATOM 4076 N N . GLN B 1 249 ? 8.844 3.482 -21.109 1 97.56 249 GLN B N 1
ATOM 4077 C CA . GLN B 1 249 ? 9.5 4.781 -21 1 97.56 249 GLN B CA 1
ATOM 4078 C C . GLN B 1 249 ? 9.523 5.254 -19.547 1 97.56 249 GLN B C 1
ATOM 4080 O O . GLN B 1 249 ? 10.484 5.902 -19.109 1 97.56 249 GLN B O 1
ATOM 4085 N N . ASP B 1 250 ? 8.57 4.887 -18.781 1 97.75 250 ASP B N 1
ATOM 4086 C CA . ASP B 1 250 ? 8.484 5.348 -17.406 1 97.75 250 ASP B CA 1
ATOM 4087 C C . ASP B 1 250 ? 9.297 4.453 -16.469 1 97.75 250 ASP B C 1
ATOM 4089 O O . ASP B 1 250 ? 9.273 4.637 -15.258 1 97.75 250 ASP B O 1
ATOM 4093 N N . GLY B 1 251 ? 9.883 3.449 -17 1 98.5 251 GLY B N 1
ATOM 4094 C CA . GLY B 1 251 ? 10.812 2.631 -16.234 1 98.5 251 GLY B CA 1
ATOM 4095 C C . GLY B 1 251 ? 10.219 1.311 -15.789 1 98.5 251 GLY B C 1
ATOM 4096 O O . GLY B 1 251 ? 10.945 0.411 -15.359 1 98.5 251 GLY B O 1
ATOM 4097 N N . GLY B 1 252 ? 8.898 1.129 -15.844 1 98.69 252 GLY B N 1
ATOM 4098 C CA . GLY B 1 252 ? 8.234 -0.101 -15.438 1 98.69 252 GLY B CA 1
ATOM 4099 C C . GLY B 1 252 ? 7.949 -1.034 -16.594 1 98.69 252 GLY B C 1
ATOM 4100 O O . GLY B 1 252 ? 8.234 -0.704 -17.75 1 98.69 252 GLY B O 1
ATOM 4101 N N . TRP B 1 253 ? 7.508 -2.203 -16.359 1 98.62 253 TRP B N 1
ATOM 4102 C CA . TRP B 1 253 ? 7.066 -3.17 -17.359 1 98.62 253 TRP B CA 1
ATOM 4103 C C . TRP B 1 253 ? 5.547 -3.162 -17.5 1 98.62 253 TRP B C 1
ATOM 4105 O O . TRP B 1 253 ? 4.832 -3.01 -16.5 1 98.62 253 TRP B O 1
ATOM 4115 N N . PRO B 1 254 ? 5.059 -3.336 -18.703 1 97.12 254 PRO B N 1
ATOM 4116 C CA . PRO B 1 254 ? 3.607 -3.354 -18.922 1 97.12 254 PRO B CA 1
ATOM 4117 C C . PRO B 1 254 ? 2.984 -4.715 -18.625 1 97.12 254 PRO B C 1
ATOM 4119 O O . PRO B 1 254 ? 3.697 -5.715 -18.516 1 97.12 254 PRO B O 1
ATOM 4122 N N . ILE B 1 255 ? 1.736 -4.746 -18.391 1 95.81 255 ILE B N 1
ATOM 4123 C CA . ILE B 1 255 ? 0.946 -5.973 -18.344 1 95.81 255 ILE B CA 1
ATOM 4124 C C . ILE B 1 255 ? 0.161 -6.117 -19.641 1 95.81 255 ILE B C 1
ATOM 4126 O O . ILE B 1 255 ? 0.029 -5.16 -20.406 1 95.81 255 ILE B O 1
ATOM 4130 N N . SER B 1 256 ? -0.371 -7.312 -19.875 1 92.31 256 SER B N 1
ATOM 4131 C CA . SER B 1 256 ? -0.986 -7.586 -21.172 1 92.31 256 SER B CA 1
ATOM 4132 C C . SER B 1 256 ? -2.486 -7.82 -21.031 1 92.31 256 SER B C 1
ATOM 4134 O O . SER B 1 256 ? -3.135 -8.297 -21.969 1 92.31 256 SER B O 1
ATOM 4136 N N . TRP B 1 257 ? -3.096 -7.637 -19.859 1 93 257 TRP B N 1
ATOM 4137 C CA . TRP B 1 257 ? -4.52 -7.852 -19.625 1 93 257 TRP B CA 1
ATOM 4138 C C . TRP B 1 257 ? -5.172 -6.598 -19.047 1 93 257 TRP B C 1
ATOM 4140 O O . TRP B 1 257 ? -4.48 -5.656 -18.656 1 93 257 TRP B O 1
ATOM 4150 N N . GLU B 1 258 ? -6.465 -6.551 -19.062 1 92.94 258 GLU B N 1
ATOM 4151 C CA . GLU B 1 258 ? -7.227 -5.434 -18.516 1 92.94 258 GLU B CA 1
ATOM 4152 C C . GLU B 1 258 ? -7.504 -5.637 -17.031 1 92.94 258 GLU B C 1
ATOM 4154 O O . GLU B 1 258 ? -7.879 -6.73 -16.609 1 92.94 258 GLU B O 1
ATOM 4159 N N . THR B 1 259 ? -7.223 -4.586 -16.281 1 96.06 259 THR B N 1
ATOM 4160 C CA . THR B 1 259 ? -7.457 -4.641 -14.844 1 96.06 259 THR B CA 1
ATOM 4161 C C . THR B 1 259 ? -8.773 -3.967 -14.484 1 96.06 259 THR B C 1
ATOM 4163 O O . THR B 1 259 ? -9.484 -3.465 -15.359 1 96.06 259 THR B O 1
ATOM 4166 N N . VAL B 1 260 ? -9.094 -3.949 -13.234 1 96.25 260 VAL B N 1
ATOM 4167 C CA . VAL B 1 260 ? -10.383 -3.438 -12.789 1 96.25 260 VAL B CA 1
ATOM 4168 C C . VAL B 1 260 ? -10.297 -1.93 -12.562 1 96.25 260 VAL B C 1
ATOM 4170 O O . VAL B 1 260 ? -11.242 -1.311 -12.07 1 96.25 260 VAL B O 1
ATOM 4173 N N . GLY B 1 261 ? -9.234 -1.272 -12.961 1 95.88 261 GLY B N 1
ATOM 4174 C CA . GLY B 1 261 ? -9.062 0.167 -12.844 1 95.88 261 GLY B CA 1
ATOM 4175 C C . GLY B 1 261 ? -7.609 0.598 -12.867 1 95.88 261 GLY B C 1
ATOM 4176 O O . GLY B 1 261 ? -6.707 -0.24 -12.953 1 95.88 261 GLY B O 1
ATOM 4177 N N . PRO B 1 262 ? -7.402 1.923 -12.773 1 97.5 262 PRO B N 1
ATOM 4178 C CA . PRO B 1 262 ? -6.035 2.439 -12.844 1 97.5 262 PRO B CA 1
ATOM 4179 C C . PRO B 1 262 ? -5.18 2.02 -11.648 1 97.5 262 PRO B C 1
ATOM 4181 O O . PRO B 1 262 ? -3.973 1.808 -11.797 1 97.5 262 PRO B O 1
ATOM 4184 N N . GLY B 1 263 ? -5.781 1.923 -10.461 1 97.81 263 GLY B N 1
ATOM 4185 C CA . GLY B 1 263 ? -5.051 1.486 -9.281 1 97.81 263 GLY B CA 1
ATOM 4186 C C . GLY B 1 263 ? -4.449 0.103 -9.438 1 97.81 263 GLY B C 1
ATOM 4187 O O . GLY B 1 263 ? -3.225 -0.053 -9.414 1 97.81 263 GLY B O 1
ATOM 4188 N N . PRO B 1 264 ? -5.309 -0.88 -9.727 1 98.06 264 PRO B N 1
ATOM 4189 C CA . PRO B 1 264 ? -4.816 -2.244 -9.93 1 98.06 264 PRO B CA 1
ATOM 4190 C C . PRO B 1 264 ? -3.832 -2.35 -11.094 1 98.06 264 PRO B C 1
ATOM 4192 O O . PRO B 1 264 ? -2.908 -3.168 -11.047 1 98.06 264 PRO B O 1
ATOM 4195 N N . GLN B 1 265 ? -3.998 -1.535 -12.086 1 98.25 265 GLN B N 1
ATOM 4196 C CA . GLN B 1 265 ? -3.053 -1.543 -13.195 1 98.25 265 GLN B CA 1
ATOM 4197 C C . GLN B 1 265 ? -1.652 -1.157 -12.727 1 98.25 265 GLN B C 1
ATOM 4199 O O . GLN B 1 265 ? -0.673 -1.823 -13.07 1 98.25 265 GLN B O 1
ATOM 4204 N N . LEU B 1 266 ? -1.521 -0.097 -12.008 1 98.5 266 LEU B N 1
ATOM 4205 C CA . LEU B 1 266 ? -0.222 0.338 -11.508 1 98.5 266 LEU B CA 1
ATOM 4206 C C . LEU B 1 266 ? 0.35 -0.679 -10.523 1 98.5 266 LEU B C 1
ATOM 4208 O O . LEU B 1 266 ? 1.554 -0.946 -10.531 1 98.5 266 LEU B O 1
ATOM 4212 N N . GLU B 1 267 ? -0.542 -1.226 -9.672 1 98.56 267 GLU B N 1
ATOM 4213 C CA . GLU B 1 267 ? -0.089 -2.23 -8.711 1 98.56 267 GLU B CA 1
ATOM 4214 C C . GLU B 1 267 ? 0.496 -3.447 -9.422 1 98.56 267 GLU B C 1
ATOM 4216 O O . GLU B 1 267 ? 1.571 -3.928 -9.062 1 98.56 267 GLU B O 1
ATOM 4221 N N . TYR B 1 268 ? -0.193 -3.9 -10.461 1 98.44 268 TYR B N 1
ATOM 4222 C CA . TYR B 1 268 ? 0.298 -5.059 -11.195 1 98.44 268 TYR B CA 1
ATOM 4223 C C . TYR B 1 268 ? 1.582 -4.727 -11.945 1 98.44 268 TYR B C 1
ATOM 4225 O O . TYR B 1 268 ? 2.471 -5.57 -12.07 1 98.44 268 TYR B O 1
ATOM 4233 N N . ARG B 1 269 ? 1.633 -3.543 -12.461 1 98.69 269 ARG B N 1
ATOM 4234 C CA . ARG B 1 269 ? 2.875 -3.156 -13.125 1 98.69 269 ARG B CA 1
ATOM 4235 C C . ARG B 1 269 ? 4.043 -3.164 -12.148 1 98.69 269 ARG B C 1
ATOM 4237 O O . ARG B 1 269 ? 5.176 -3.475 -12.523 1 98.69 269 ARG B O 1
ATOM 4244 N N . GLY B 1 270 ? 3.797 -2.748 -10.844 1 98.81 270 GLY B N 1
ATOM 4245 C CA . GLY B 1 270 ? 4.832 -2.9 -9.828 1 98.81 270 GLY B CA 1
ATOM 4246 C C . GLY B 1 270 ? 5.262 -4.34 -9.633 1 98.81 270 GLY B C 1
ATOM 4247 O O . GLY B 1 270 ? 6.461 -4.633 -9.57 1 98.81 270 GLY B O 1
ATOM 4248 N N . VAL B 1 271 ? 4.277 -5.238 -9.625 1 98.81 271 VAL B N 1
ATOM 4249 C CA . VAL B 1 271 ? 4.527 -6.664 -9.422 1 98.81 271 VAL B CA 1
ATOM 4250 C C . VAL B 1 271 ? 5.363 -7.211 -10.57 1 98.81 271 VAL B C 1
ATOM 4252 O O . VAL B 1 271 ? 6.387 -7.859 -10.352 1 98.81 271 VAL B O 1
ATOM 4255 N N . VAL B 1 272 ? 4.992 -6.871 -11.805 1 98.44 272 VAL B N 1
ATOM 4256 C CA . VAL B 1 272 ? 5.652 -7.469 -12.961 1 98.44 272 VAL B CA 1
ATOM 4257 C C . VAL B 1 272 ? 7.016 -6.812 -13.164 1 98.44 272 VAL B C 1
ATOM 4259 O O . VAL B 1 272 ? 7.945 -7.445 -13.672 1 98.44 272 VAL B O 1
ATOM 4262 N N . THR B 1 273 ? 7.18 -5.57 -12.719 1 98.94 273 THR B N 1
ATOM 4263 C CA . THR B 1 273 ? 8.477 -4.906 -12.781 1 98.94 273 THR B CA 1
ATOM 4264 C C . THR B 1 273 ? 9.492 -5.609 -11.883 1 98.94 273 THR B C 1
ATOM 4266 O O . THR B 1 273 ? 10.594 -5.941 -12.328 1 98.94 273 THR B O 1
ATOM 4269 N N . VAL B 1 274 ? 9.109 -5.867 -10.641 1 98.94 274 VAL B N 1
ATOM 4270 C CA . VAL B 1 274 ? 10 -6.582 -9.742 1 98.94 274 VAL B CA 1
ATOM 4271 C C . VAL B 1 274 ? 10.305 -7.969 -10.305 1 98.94 274 VAL B C 1
ATOM 4273 O O . VAL B 1 274 ? 11.453 -8.414 -10.297 1 98.94 274 VAL B O 1
ATOM 4276 N N . ALA B 1 275 ? 9.297 -8.641 -10.852 1 98.69 275 ALA B N 1
ATOM 4277 C CA . ALA B 1 275 ? 9.453 -9.984 -11.398 1 98.69 275 ALA B CA 1
ATOM 4278 C C . ALA B 1 275 ? 10.414 -9.977 -12.594 1 98.69 275 ALA B C 1
ATOM 4280 O O . ALA B 1 275 ? 11.258 -10.867 -12.719 1 98.69 275 ALA B O 1
ATOM 4281 N N . ALA B 1 276 ? 10.234 -9.016 -13.461 1 98.75 276 ALA B N 1
ATOM 4282 C CA . ALA B 1 276 ? 11.109 -8.891 -14.625 1 98.75 276 ALA B CA 1
ATOM 4283 C C . ALA B 1 276 ? 12.57 -8.727 -14.203 1 98.75 276 ALA B C 1
ATOM 4285 O O . ALA B 1 276 ? 13.453 -9.398 -14.734 1 98.75 276 ALA B O 1
ATOM 4286 N N . LEU B 1 277 ? 12.828 -7.871 -13.25 1 98.81 277 LEU B N 1
ATOM 4287 C CA . LEU B 1 277 ? 14.18 -7.617 -12.773 1 98.81 277 LEU B CA 1
ATOM 4288 C C . LEU B 1 277 ? 14.781 -8.867 -12.141 1 98.81 277 LEU B C 1
ATOM 4290 O O . LEU B 1 277 ? 15.953 -9.172 -12.344 1 98.81 277 LEU B O 1
ATOM 4294 N N . ARG B 1 278 ? 13.984 -9.578 -11.398 1 98.75 278 ARG B N 1
ATOM 4295 C CA . ARG B 1 278 ? 14.461 -10.805 -10.766 1 98.75 278 ARG B CA 1
ATOM 4296 C C . ARG B 1 278 ? 14.828 -11.859 -11.805 1 98.75 278 ARG B C 1
ATOM 4298 O O . ARG B 1 278 ? 15.812 -12.586 -11.648 1 98.75 278 ARG B O 1
ATOM 4305 N N . THR B 1 279 ? 13.977 -11.953 -12.805 1 98.81 279 THR B N 1
ATOM 4306 C CA . THR B 1 279 ? 14.266 -12.891 -13.883 1 98.81 279 THR B CA 1
ATOM 4307 C C . THR B 1 279 ? 15.57 -12.523 -14.586 1 98.81 279 THR B C 1
ATOM 4309 O O . THR B 1 279 ? 16.438 -13.367 -14.781 1 98.81 279 THR B O 1
ATOM 4312 N N . LEU B 1 280 ? 15.688 -11.273 -14.961 1 98.62 280 LEU B N 1
ATOM 4313 C CA . LEU B 1 280 ? 16.906 -10.805 -15.609 1 98.62 280 LEU B CA 1
ATOM 4314 C C . LEU B 1 280 ? 18.125 -11.062 -14.734 1 98.62 280 LEU B C 1
ATOM 4316 O O . LEU B 1 280 ? 19.156 -11.523 -15.219 1 98.62 280 LEU B O 1
ATOM 4320 N N . GLN B 1 281 ? 17.969 -10.82 -13.477 1 98.12 281 GLN B N 1
ATOM 4321 C CA . GLN B 1 281 ? 19.062 -11.062 -12.531 1 98.12 281 GLN B CA 1
ATOM 4322 C C . GLN B 1 281 ? 19.406 -12.547 -12.453 1 98.12 281 GLN B C 1
ATOM 4324 O O . GLN B 1 281 ? 20.578 -12.914 -12.453 1 98.12 281 GLN B O 1
ATOM 4329 N N . ALA B 1 282 ? 18.438 -13.359 -12.398 1 98.25 282 ALA B N 1
ATOM 4330 C CA . ALA B 1 282 ? 18.625 -14.797 -12.25 1 98.25 282 ALA B CA 1
ATOM 4331 C C . ALA B 1 282 ? 19.422 -15.367 -13.422 1 98.25 282 ALA B C 1
ATOM 4333 O O . ALA B 1 282 ? 20.203 -16.297 -13.25 1 98.25 282 ALA B O 1
ATOM 4334 N N . TYR B 1 283 ? 19.266 -14.781 -14.562 1 98.19 283 TYR B N 1
ATOM 4335 C CA . TYR B 1 283 ? 19.938 -15.273 -15.758 1 98.19 283 TYR B CA 1
ATOM 4336 C C . TYR B 1 283 ? 21.219 -14.492 -16.031 1 98.19 283 TYR B C 1
ATOM 4338 O O . TYR B 1 283 ? 21.844 -14.664 -17.078 1 98.19 283 TYR B O 1
ATOM 4346 N N . GLY B 1 284 ? 21.562 -13.562 -15.164 1 96.81 284 GLY B N 1
ATOM 4347 C CA . GLY B 1 284 ? 22.766 -12.773 -15.328 1 96.81 284 GLY B CA 1
ATOM 4348 C C . GLY B 1 284 ? 22.672 -11.734 -16.422 1 96.81 284 GLY B C 1
ATOM 4349 O O . GLY B 1 284 ? 23.672 -11.391 -17.062 1 96.81 284 GLY B O 1
ATOM 4350 N N . ALA B 1 285 ? 21.438 -11.297 -16.656 1 93.88 285 ALA B N 1
ATOM 4351 C CA . ALA B 1 285 ? 21.203 -10.383 -17.781 1 93.88 285 ALA B CA 1
ATOM 4352 C C . ALA B 1 285 ? 20.953 -8.961 -17.281 1 93.88 285 ALA B C 1
ATOM 4354 O O . ALA B 1 285 ? 20.5 -8.102 -18.047 1 93.88 285 ALA B O 1
ATOM 4355 N N . LEU B 1 286 ? 21.094 -8.766 -15.977 1 90.94 286 LEU B N 1
ATOM 4356 C CA . LEU B 1 286 ? 20.875 -7.426 -15.438 1 90.94 2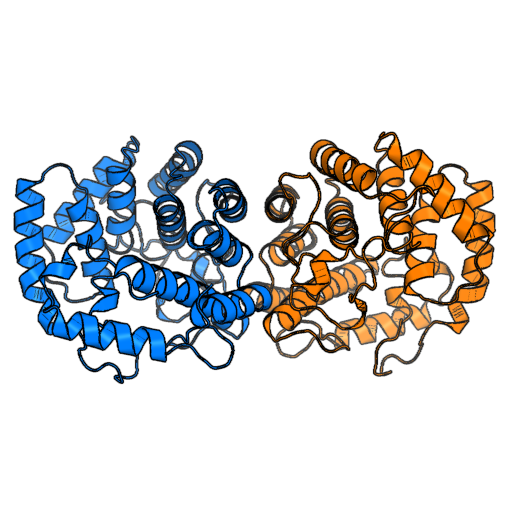86 LEU B CA 1
ATOM 4357 C C . LEU B 1 286 ? 22.188 -6.633 -15.414 1 90.94 286 LEU B C 1
ATOM 4359 O O . LEU B 1 286 ? 23.25 -7.191 -15.172 1 90.94 286 LEU B O 1
#

Organism: NCBI:txid2803784

Solvent-accessible surface area (backbone atoms only — not comparable to full-atom values): 30312 Å² total; per-residue (Å²): 126,58,74,64,53,52,33,30,48,54,26,27,54,47,36,24,48,73,49,47,41,34,46,46,34,31,77,75,65,73,44,68,49,62,63,34,53,42,38,52,52,42,38,43,47,96,70,26,29,17,16,56,31,70,47,47,46,40,32,22,69,54,62,35,54,52,24,40,36,51,51,51,50,52,26,55,76,54,73,55,73,46,65,67,62,51,48,35,26,47,57,31,50,52,73,62,33,41,98,66,27,22,28,28,54,46,53,50,69,37,66,82,31,67,48,39,79,88,55,61,50,73,66,89,73,56,60,58,26,59,38,43,34,19,38,40,42,12,54,36,47,62,68,64,62,87,51,81,52,52,59,39,29,46,53,32,42,50,52,46,68,75,65,54,84,77,82,50,65,72,43,50,52,24,44,50,48,19,43,74,32,49,82,61,50,71,64,26,51,55,53,47,53,57,50,60,72,55,46,70,83,63,48,43,84,57,89,78,64,79,59,92,73,43,34,67,57,72,63,22,48,28,77,81,34,80,48,32,78,77,50,56,69,68,57,52,50,54,49,50,55,47,56,64,66,50,47,40,95,69,23,35,30,79,75,66,72,87,60,73,40,72,40,24,42,38,40,44,22,26,52,47,30,52,49,51,52,51,29,31,46,56,67,68,69,105,126,58,75,65,55,53,33,30,49,54,26,28,54,47,35,24,49,71,47,47,41,35,46,46,34,31,78,74,65,74,42,66,50,61,62,34,51,41,37,53,53,42,37,42,47,95,69,26,28,16,16,56,30,69,47,46,45,39,30,20,70,54,63,34,53,52,23,40,37,51,51,50,52,52,25,56,74,54,73,55,73,46,65,68,62,50,48,36,26,47,57,31,49,52,72,62,34,41,97,65,28,22,29,30,54,47,53,51,68,36,66,81,30,66,47,39,79,86,57,63,49,71,66,89,73,56,59,58,27,60,36,44,33,19,39,41,42,12,54,36,47,62,68,65,62,87,51,81,52,51,60,39,28,46,52,30,42,50,54,46,69,76,67,54,83,79,83,50,62,72,44,49,53,22,45,50,46,18,44,73,31,49,80,60,50,71,64,27,51,54,53,48,54,58,50,58,71,55,46,68,84,63,49,44,84,57,87,78,63,79,57,94,73,44,35,67,56,73,63,23,48,30,78,81,33,80,48,32,78,76,51,57,67,68,56,52,50,53,48,50,54,49,55,64,66,49,47,41,92,68,22,33,30,79,74,68,72,86,57,73,41,72,37,24,42,39,38,45,23,25,52,47,30,52,50,51,53,49,28,32,47,57,69,68,68,103

InterPro domains:
  IPR008930 Terpenoid cyclases/protein prenyltransferase alpha-alpha toroid [SSF48239] (28-283)

Secondary structure (DSSP, 8-state):
--HHHHHHHHHHHHHS-HHHHHHHHHHHH---SHHHHHHHHTTB-TTS-B-TTSSTTB--SS--HHHHHHHHHHHHHTT---HHHHHHHHHHHHHH--TTS-EESS-GGGGGS-B-GGG---SSSPPEEHHHHHHHHHHHHHTT---HHHHHHHHHHHHHHHH-----HHHHHHHHHHHHH-S-HHHHHHHHHHHHHHSGGG----TT--SS---HHHH-SSTTSGGGGGS-HHHHHHHHHHHHHT--TTSSPPPSS--SSHHHHHHHHHHHHHHHHHHHHHTT--/--HHHHHHHHHHHHHS-HHHHHHHHHHHH---SHHHHHHHHTTB-TTS-B-TTSSTTB--SS--HHHHHHHHHHHHHTT---HHHHHHHHHHHHHH--TTS-EESS-GGGGGS-B-GGG---SSSPPEEHHHHHHHHHHHHHTT---HHHHHHHHHHHHHHHH-----HHHHHHHHHHHHH-S-HHHHHHHHHHHHHHGGGG----TT--SS---HHHH-SSTTSGGGGGS-HHHHHHHHHHHHHT--TTSSPPPSS--SSHHHHHHHHHHHHHHHHHHHHHTT--

Nearest PDB structures (foldseek):
  4gpk-assembly2_H  TM=4.117E-01  e=7.746E+00  Bacillus thuringiensis serovar thuringiensis
  5dbk-assembly1_B  TM=3.732E-01  e=7.396E+00  Bacillus thuringiensis Bt407
  7q4o-assembly1_A  TM=2.289E-01  e=3.069E+00  Homo sapiens
  4ynw-assembly2_B  TM=2.653E-01  e=5.107E+00  Thermochaetoides thermophila DSM 1495
  4gpk-assembly2_H  TM=4.141E-01  e=6.850E+00  Bacillus thuringiensis serovar thuringiensis

Sequence (572 aa):
MSDVLDRARDFLLRNGRLLERRLFEHHFEGASAEPVVRALAAYQGRDGGFGSALEPDKRDPHSQPVDVQIAFEILDAVDAFDPLLAGRACDWLASIATADGGLPFALPSVNAAPHAAWWAVEGQTPPADINPTAAIVGLLLKHGIDHPWVAKGEAYCWSVVEGSQTEKFHDLMPMIGFLEHTADRARAETALAGLAARIPGLVELDVDAVGYVKKPLDWAPSPLSFCHQLFPKAVLGHHLAALEARQAQDGGWPISWETVGPGPQLEYRGVVTVAALRTLQAYGALMSDVLDRARDFLLRNGRLLERRLFEHHFEGASAEPVVRALAAYQGRDGGFGSALEPDKRDPHSQPVDVQIAFEILDAVDAFDPLLAGRACDWLASIATADGGLPFALPSVNAAPHAAWWAVEGQTPPADINPTAAIVGLLLKHGIDHPWVAKGEAYCWSVVEGSQTEKFHDLMPMIGFLEHTADRARAETALAGLAARIPGLVELDVDAVGYVKKPLDWAPSPLSFCHQLFPKAVLGHHLAALEARQAQDGGWPISWETVGPGPQLEYRGVVTVAALRTLQAYGAL

Radius of gyration: 26.13 Å; Cα contacts (8 Å, |Δi|>4): 933; chains: 2; bounding box: 49×78×60 Å